Protein AF-0000000076550248 (afdb_homodimer)

Secondary structure (DSSP, 8-state):
-HHHHHHHHHHHHHHHHHHTTSS-HHHHHHHHHHHHHHS--SSHHHHHHHHHHHHHHHHHHHHTTS-HHHHHHHHHHHHHHHHHHHHHHHHHHHHHHHHTT--HHHHHHHHHHHHTTTHHHHHHHHHHTT--HHHHHHHHHHHHHHHHHHHHHHHHHHHHTT--HHHHHHHHHHH-S-HHHHHHHHHHH-HHHHHHHHHHHHHHHTTHHHHHHHHHHHHT--PPPPP-HHHHHHHHHHHHHHHHHHH-TTHHHHHHHHHHHHHHHHHHHHHHHHHT--HHHHHHS-HHHHHHHHHHHHHHHHHHHHHHHTTSS--/-HHHHHHHHHHHHHHHHHHTTSS-HHHHHHHHHHHHHHS--SSHHHHHHHHHHHHHHHHHHHHTTS-HHHHHHHHHHHHHHHHHHHHHHHHHHHHHHHHTT--HHHHHHHHHHHHTTTHHHHHHHHHHHT--HHHHHHHHHHHHHHHHHHHHHHHHHHHHTT--HHHHHHHHHHH-S-HHHHHHHHHHH-HHHHHHHHHHHHHHHTTHHHHHHHHHHHHT--PPPPP-HHHHHHHHHHHHHHHHHHH-TTHHHHHHHHHHHHHHHHHHHHHHHHHT--HHHHHHS-HHHHHHHHHHHHHHHHHHHHHHHTTSS--

Organism: NCBI:txid570835

Foldseek 3Di:
DVVLVVLVVVLVVLLVCLLVPPDALLVLLVLLQVSQAPDDHNCLPVLVVLLVVLLLQLLLLLLLVDALVLLVVLLVLLLVVLVVLLVVLQVLQQVLCVVLVHDNLLSNLLSQQQSAAHLVLSVQQCQLSVHDPLSSLQSNLLLLVVLSVCLVVLLVVCVVVVPDLLLSLSLLLRQHRHLLSSLRSSVVNDDSSNSSNNSSNLSRNQVSQVVSVVSSVVSVNPDDGDGSCSSVSSSVSNVCSNPVCVVVVVCVVVSVVSSSSSSSSSSSSSSSSSNNNYPVSVVSNDPSSNVSSVVSSCVRSVVSSVCSVVVVRDD/DVVLVVLVVVLVVLLVCLLVPPDALLVLLVLLQVSQAPDDDNCLPVLVVLLVVLLLQLLLLLLLVDALVLLVVLLVLLLVVLVVLLVVLQVLQQVLCVVLVHDNLLSNLLSQLQSAAHLVLSVQQCQLSVHDPLSSLQSNLLLLVVLSVCLVVLLVVCVVVVPDLLLSLSLLLRQHRHLLSSLRSSVVNDDSSNSSNNSSNLSRNQVSQVVSVVSSVVSVNPDDGDGSCSSVSSSVSNVCSNPVCVVVVVCVVVSVVSSSSSSSSSSSSSSSSSNNNYPVSVVSNDPSSNVSSVVSSCVRSVVSSVCSVVVVRDD

Nearest PDB structures (foldseek):
  4bwz-assembly1_A  TM=3.214E-01  e=1.706E-03  Thermus thermophilus
  8bxg-assembly1_A  TM=3.923E-01  e=5.275E-02  Escherichia coli
  4n7x-assembly1_A  TM=2.286E-01  e=8.883E-02  Yersinia frederiksenii
  8cua-assembly1_A  TM=2.474E-01  e=4.833E-01  Homo sapiens
  4bwz-assembly1_A  TM=3.218E-01  e=1.813E-03  Thermus thermophilus

Sequence (630 aa):
MLEDEMVRNLFFVGIIVSASGLIGPPFALALGLVFGLTLVHPLPAESRQLSKFLLQAAVVCLGFGMNLREVVHAGRSGFVYTAISIAFALTLGVLFGKLLQVGKTQSLLISVGTAICGGSAIAAMGPVLEANEEEMAVSLGTVFVLNSVALLLFPFIGLRLHLSQTQFGLWAALAIHDTSSVVGAGAKYGATALAVGTTVKLARALWIVPLTVATAMLRKSKAKVQWPWFILYFCVAAVLASYVPRFLPQTAGLFAGLSRLGRSGLTVVLFLIGTGISRSTLRQVGIRPLLQGVGLWIAVAGVSLWAIHAGWIALMLEDEMVRNLFFVGIIVSASGLIGPPFALALGLVFGLTLVHPLPAESRQLSKFLLQAAVVCLGFGMNLREVVHAGRSGFVYTAISIAFALTLGVLFGKLLQVGKTQSLLISVGTAICGGSAIAAMGPVLEANEEEMAVSLGTVFVLNSVALLLFPFIGLRLHLSQTQFGLWAALAIHDTSSVVGAGAKYGATALAVGTTVKLARALWIVPLTVATAMLRKSKAKVQWPWFILYFCVAAVLASYVPRFLPQTAGLFAGLSRLGRSGLTVVLFLIGTGISRSTLRQVGIRPLLQGVGLWIAVAGVSLWAIHAGWIAL

Structure (mmCIF, N/CA/C/O backbone):
data_AF-0000000076550248-model_v1
#
loop_
_entity.id
_entity.type
_entity.pdbx_description
1 polymer 'Putative integral membrane protein (TIGR00698 family)'
#
loop_
_atom_site.group_PDB
_atom_site.id
_atom_site.type_symbol
_atom_site.label_atom_id
_atom_site.label_alt_id
_atom_site.label_comp_id
_atom_site.label_asym_id
_atom_site.label_entity_id
_atom_site.label_seq_id
_atom_site.pdbx_PDB_ins_code
_atom_site.Cartn_x
_atom_site.Cartn_y
_atom_site.Cartn_z
_atom_site.occupancy
_atom_site.B_iso_or_equiv
_atom_site.auth_seq_id
_atom_site.auth_comp_id
_atom_site.auth_asym_id
_atom_site.auth_atom_id
_atom_site.pdbx_PDB_model_num
ATOM 1 N N . MET A 1 1 ? 17.469 11.578 -13.023 1 50.53 1 MET A N 1
ATOM 2 C CA . MET A 1 1 ? 17.172 11.75 -11.602 1 50.53 1 MET A CA 1
ATOM 3 C C . MET A 1 1 ? 15.672 11.867 -11.359 1 50.53 1 MET A C 1
ATOM 5 O O . MET A 1 1 ? 15.102 11.102 -10.586 1 50.53 1 MET A O 1
ATOM 9 N N . LEU A 1 2 ? 15.055 12.883 -12.164 1 53.78 2 LEU A N 1
ATOM 10 C CA . LEU A 1 2 ? 13.617 13.133 -12.07 1 53.78 2 LEU A CA 1
ATOM 11 C C . LEU A 1 2 ? 12.82 11.938 -12.578 1 53.78 2 LEU A C 1
ATOM 13 O O . LEU A 1 2 ? 11.805 11.57 -11.992 1 53.78 2 LEU A O 1
ATOM 17 N N . GLU A 1 3 ? 13.445 11.305 -13.57 1 66.31 3 GLU A N 1
ATOM 18 C CA . GLU A 1 3 ? 12.75 10.164 -14.156 1 66.31 3 GLU A CA 1
ATOM 19 C C . GLU A 1 3 ? 12.719 8.984 -13.188 1 66.31 3 GLU A C 1
ATOM 21 O O . GLU A 1 3 ? 11.695 8.305 -13.07 1 66.31 3 GLU A O 1
ATOM 26 N N . ASP A 1 4 ? 13.766 8.961 -12.398 1 79.06 4 ASP A N 1
ATOM 27 C CA . ASP A 1 4 ? 13.852 7.852 -11.453 1 79.06 4 ASP A CA 1
ATOM 28 C C . ASP A 1 4 ? 12.898 8.055 -10.281 1 79.06 4 ASP A C 1
ATOM 30 O O . ASP A 1 4 ? 12.281 7.102 -9.805 1 79.06 4 ASP A O 1
ATOM 34 N N . GLU A 1 5 ? 12.75 9.352 -10.023 1 84.94 5 GLU A N 1
ATOM 35 C CA . GLU A 1 5 ? 11.844 9.656 -8.914 1 84.94 5 GLU A CA 1
ATOM 36 C C . GLU A 1 5 ? 10.391 9.383 -9.297 1 84.94 5 GLU A C 1
ATOM 38 O O . GLU A 1 5 ? 9.617 8.875 -8.492 1 84.94 5 GLU A O 1
ATOM 43 N N . MET A 1 6 ? 10.164 9.695 -10.484 1 87.38 6 MET A N 1
ATOM 44 C CA . MET A 1 6 ? 8.797 9.492 -10.961 1 87.38 6 MET A CA 1
ATOM 45 C C . MET A 1 6 ? 8.477 8 -11.062 1 87.38 6 MET A C 1
ATOM 47 O O . MET A 1 6 ? 7.375 7.574 -10.703 1 87.38 6 MET A O 1
ATOM 51 N N . VAL A 1 7 ? 9.445 7.285 -11.531 1 91 7 VAL A N 1
ATOM 52 C CA . VAL A 1 7 ? 9.234 5.844 -11.672 1 91 7 VAL A CA 1
ATOM 53 C C . VAL A 1 7 ? 9.062 5.215 -10.289 1 91 7 VAL A C 1
ATOM 55 O O . VAL A 1 7 ? 8.219 4.336 -10.102 1 91 7 VAL A O 1
ATOM 58 N N . ARG A 1 8 ? 9.797 5.719 -9.352 1 91.06 8 ARG A N 1
ATOM 59 C CA . ARG A 1 8 ? 9.688 5.227 -7.984 1 91.06 8 ARG A CA 1
ATOM 60 C C . ARG A 1 8 ? 8.32 5.559 -7.395 1 91.06 8 ARG A C 1
ATOM 62 O O . ARG A 1 8 ? 7.707 4.727 -6.727 1 91.06 8 ARG A O 1
ATOM 69 N N . ASN A 1 9 ? 7.926 6.742 -7.711 1 91.44 9 ASN A N 1
ATOM 70 C CA . ASN A 1 9 ? 6.605 7.145 -7.246 1 91.44 9 ASN A CA 1
ATOM 71 C C . ASN A 1 9 ? 5.508 6.273 -7.852 1 91.44 9 ASN A C 1
ATOM 73 O O . ASN A 1 9 ? 4.574 5.875 -7.156 1 91.44 9 ASN A O 1
ATOM 77 N N . LEU A 1 10 ? 5.652 6.035 -9.07 1 92.25 10 LEU A N 1
ATOM 78 C CA . LEU A 1 10 ? 4.664 5.203 -9.75 1 92.25 10 LEU A CA 1
ATOM 79 C C . LEU A 1 10 ? 4.641 3.795 -9.164 1 92.25 10 LEU A C 1
ATOM 81 O O . LEU A 1 10 ? 3.578 3.184 -9.047 1 92.25 10 LEU A O 1
ATOM 85 N N . PHE A 1 11 ? 5.809 3.334 -8.82 1 94 11 PHE A N 1
ATOM 86 C CA . PHE A 1 11 ? 5.926 2.023 -8.188 1 94 11 PHE A CA 1
ATOM 87 C C . PHE A 1 11 ? 5.156 1.986 -6.871 1 94 11 PHE A C 1
ATOM 89 O O . PHE A 1 11 ? 4.371 1.067 -6.633 1 94 11 PHE A O 1
ATOM 96 N N . PHE A 1 12 ? 5.297 2.996 -6.062 1 92.75 12 PHE A N 1
ATOM 97 C CA . PHE A 1 12 ? 4.625 3.055 -4.77 1 92.75 12 PHE A CA 1
ATOM 98 C C . PHE A 1 12 ? 3.127 3.271 -4.949 1 92.75 12 PHE A C 1
ATOM 100 O O . PHE A 1 12 ? 2.32 2.727 -4.191 1 92.75 12 PHE A O 1
ATOM 107 N N . VAL A 1 13 ? 2.768 4.043 -5.93 1 93.25 13 VAL A N 1
ATOM 108 C CA . VAL A 1 13 ? 1.354 4.246 -6.223 1 93.25 13 VAL A CA 1
ATOM 109 C C . VAL A 1 13 ? 0.709 2.92 -6.617 1 93.25 13 VAL A C 1
ATOM 111 O O . VAL A 1 13 ? -0.424 2.633 -6.223 1 93.25 13 VAL A O 1
ATOM 114 N N . GLY A 1 14 ? 1.442 2.162 -7.398 1 94.75 14 GLY A N 1
ATOM 115 C CA . GLY A 1 14 ? 0.95 0.841 -7.754 1 94.75 14 GLY A CA 1
ATOM 116 C C . GLY A 1 14 ? 0.696 -0.045 -6.551 1 94.75 14 GLY A C 1
ATOM 117 O O . GLY A 1 14 ? -0.313 -0.75 -6.492 1 94.75 14 GLY A O 1
ATOM 118 N N . ILE A 1 15 ? 1.626 -0.029 -5.598 1 94.44 15 ILE A N 1
ATOM 119 C CA . ILE A 1 15 ? 1.476 -0.802 -4.371 1 94.44 15 ILE A CA 1
ATOM 120 C C . ILE A 1 15 ? 0.235 -0.333 -3.613 1 94.44 15 ILE A C 1
ATOM 122 O O . ILE A 1 15 ? -0.568 -1.15 -3.158 1 94.44 15 ILE A O 1
ATOM 126 N N . ILE A 1 16 ? 0.04 0.934 -3.557 1 93.94 16 ILE A N 1
ATOM 127 C CA . ILE A 1 16 ? -1.06 1.526 -2.803 1 93.94 16 ILE A CA 1
ATOM 128 C C . ILE A 1 16 ? -2.389 1.183 -3.473 1 93.94 16 ILE A C 1
ATOM 130 O O . ILE A 1 16 ? -3.338 0.766 -2.803 1 93.94 16 ILE A O 1
ATOM 134 N N . VAL A 1 17 ? -2.465 1.331 -4.773 1 94.44 17 VAL A N 1
ATOM 135 C CA . VAL A 1 17 ? -3.682 1.022 -5.516 1 94.44 17 VAL A CA 1
ATOM 136 C C . VAL A 1 17 ? -4.027 -0.455 -5.348 1 94.44 17 VAL A C 1
ATOM 138 O O . VAL A 1 17 ? -5.191 -0.806 -5.133 1 94.44 17 VAL A O 1
ATOM 141 N N . SER A 1 18 ? -3.035 -1.278 -5.41 1 93.62 18 SER A N 1
ATOM 142 C CA . SER A 1 18 ? -3.242 -2.717 -5.281 1 93.62 18 SER A CA 1
ATOM 143 C C . SER A 1 18 ? -3.67 -3.09 -3.867 1 93.62 18 SER A C 1
ATOM 145 O O . SER A 1 18 ? -4.438 -4.035 -3.672 1 93.62 18 SER A O 1
ATOM 147 N N . ALA A 1 19 ? -3.193 -2.383 -2.922 1 94.31 19 ALA A N 1
ATOM 148 C CA . ALA A 1 19 ? -3.494 -2.678 -1.523 1 94.31 19 ALA A CA 1
ATOM 149 C C . ALA A 1 19 ? -4.855 -2.117 -1.125 1 94.31 19 ALA A C 1
ATOM 151 O O . ALA A 1 19 ? -5.441 -2.541 -0.126 1 94.31 19 ALA A O 1
ATOM 152 N N . SER A 1 20 ? -5.418 -1.146 -1.829 1 91.56 20 SER A N 1
ATOM 153 C CA . SER A 1 20 ? -6.602 -0.38 -1.45 1 91.56 20 SER A CA 1
ATOM 154 C C . SER A 1 20 ? -7.871 -1.209 -1.613 1 91.56 20 SER A C 1
ATOM 156 O O . SER A 1 20 ? -8.914 -0.865 -1.06 1 91.56 20 SER A O 1
ATOM 158 N N . GLY A 1 21 ? -7.801 -2.281 -2.416 1 87 21 GLY A N 1
ATOM 159 C CA . GLY A 1 21 ? -8.984 -3.078 -2.684 1 87 21 GLY A CA 1
ATOM 160 C C . GLY A 1 21 ? -9.82 -2.543 -3.834 1 87 21 GLY A C 1
ATOM 161 O O . GLY A 1 21 ? -10.875 -3.092 -4.152 1 87 21 GLY A O 1
ATOM 162 N N . LEU A 1 22 ? -9.297 -1.521 -4.512 1 88 22 LEU A N 1
ATOM 163 C CA . LEU A 1 22 ? -10.039 -0.905 -5.605 1 88 22 LEU A CA 1
ATOM 164 C C . LEU A 1 22 ? -9.914 -1.733 -6.883 1 88 22 LEU A C 1
ATOM 166 O O . LEU A 1 22 ? -10.781 -1.668 -7.758 1 88 22 LEU A O 1
ATOM 170 N N . ILE A 1 23 ? -8.828 -2.49 -6.996 1 87.31 23 ILE A N 1
ATOM 171 C CA . ILE A 1 23 ? -8.633 -3.324 -8.18 1 87.31 23 ILE A CA 1
ATOM 172 C C . ILE A 1 23 ? -8.469 -4.785 -7.758 1 87.31 23 ILE A C 1
ATOM 174 O O . ILE A 1 23 ? -8 -5.07 -6.652 1 87.31 23 ILE A O 1
ATOM 178 N N . GLY A 1 24 ? -8.914 -5.656 -8.648 1 86.44 24 GLY A N 1
ATOM 179 C CA . GLY A 1 24 ? -8.758 -7.078 -8.391 1 86.44 24 GLY A CA 1
ATOM 180 C C . GLY A 1 24 ? -7.383 -7.605 -8.758 1 86.44 24 GLY A C 1
ATOM 181 O O . GLY A 1 24 ? -6.582 -6.887 -9.359 1 86.44 24 GLY A O 1
ATOM 182 N N . PRO A 1 25 ? -7.133 -8.836 -8.352 1 87.06 25 PRO A N 1
ATOM 183 C CA . PRO A 1 25 ? -5.82 -9.453 -8.57 1 87.06 25 PRO A CA 1
ATOM 184 C C . PRO A 1 25 ? -5.402 -9.461 -10.031 1 87.06 25 PRO A C 1
ATOM 186 O O . PRO A 1 25 ? -4.262 -9.109 -10.359 1 87.06 25 PRO A O 1
ATOM 189 N N . PRO A 1 26 ? -6.316 -9.758 -10.984 1 83 26 PRO A N 1
ATOM 190 C CA . PRO A 1 26 ? -5.891 -9.758 -12.391 1 83 26 PRO A CA 1
ATOM 191 C C . PRO A 1 26 ? -5.445 -8.375 -12.859 1 83 26 PRO A C 1
ATOM 193 O O . PRO A 1 26 ? -4.469 -8.258 -13.609 1 83 26 PRO A O 1
ATOM 196 N N . PHE A 1 27 ? -6.121 -7.418 -12.406 1 89 27 PHE A N 1
ATOM 197 C CA . PHE A 1 27 ? -5.781 -6.059 -12.812 1 89 27 PHE A CA 1
ATOM 198 C C . PHE A 1 27 ? -4.473 -5.613 -12.18 1 89 27 PHE A C 1
ATOM 200 O O . PHE A 1 27 ? -3.705 -4.863 -12.781 1 89 27 PHE A O 1
ATOM 207 N N . ALA A 1 28 ? -4.281 -6.031 -10.961 1 91.56 28 ALA A N 1
ATOM 208 C CA . ALA A 1 28 ? -3.018 -5.707 -10.297 1 91.56 28 ALA A CA 1
ATOM 209 C C . ALA A 1 28 ? -1.834 -6.301 -11.055 1 91.56 28 ALA A C 1
ATOM 211 O O . ALA A 1 28 ? -0.819 -5.633 -11.258 1 91.56 28 ALA A O 1
ATOM 212 N N . LEU A 1 29 ? -2.031 -7.5 -11.469 1 87.75 29 LEU A N 1
ATOM 213 C CA . LEU A 1 29 ? -0.982 -8.141 -12.25 1 87.75 29 LEU A CA 1
ATOM 214 C C . LEU A 1 29 ? -0.764 -7.414 -13.57 1 87.75 29 LEU A C 1
ATOM 216 O O . LEU A 1 29 ? 0.377 -7.188 -13.977 1 87.75 29 LEU A O 1
ATOM 220 N N . ALA A 1 30 ? -1.844 -7.109 -14.227 1 89.38 30 ALA A N 1
ATOM 221 C CA . ALA A 1 30 ? -1.753 -6.391 -15.5 1 89.38 30 ALA A CA 1
ATOM 222 C C . ALA A 1 30 ? -1.029 -5.059 -15.328 1 89.38 30 ALA A C 1
ATOM 224 O O . ALA A 1 30 ? -0.178 -4.695 -16.141 1 89.38 30 ALA A O 1
ATOM 225 N N . LEU A 1 31 ? -1.396 -4.406 -14.289 1 93.06 31 LEU A N 1
ATOM 226 C CA . LEU A 1 31 ? -0.738 -3.141 -13.984 1 93.06 31 LEU A CA 1
ATOM 227 C C . LEU A 1 31 ? 0.756 -3.342 -13.758 1 93.06 31 LEU A C 1
ATOM 229 O O . LEU A 1 31 ? 1.572 -2.543 -14.227 1 93.06 31 LEU A O 1
ATOM 233 N N . GLY A 1 32 ? 1.112 -4.336 -13.031 1 93.06 32 GLY A N 1
ATOM 234 C CA . GLY A 1 32 ? 2.514 -4.668 -12.828 1 93.06 32 GLY A CA 1
ATOM 235 C C . GLY A 1 32 ? 3.244 -4.992 -14.117 1 93.06 32 GLY A C 1
ATOM 236 O O . GLY A 1 32 ? 4.379 -4.559 -14.312 1 93.06 32 GLY A O 1
ATOM 237 N N . LEU A 1 33 ? 2.547 -5.684 -14.961 1 89 33 LEU A N 1
ATOM 238 C CA . LEU A 1 33 ? 3.139 -6.051 -16.234 1 89 33 LEU A CA 1
ATOM 239 C C . LEU A 1 33 ? 3.418 -4.809 -17.078 1 89 33 LEU A C 1
ATOM 241 O O . LEU A 1 33 ? 4.477 -4.703 -17.703 1 89 33 LEU A O 1
ATOM 245 N N . VAL A 1 34 ? 2.475 -3.951 -17.141 1 93.5 34 VAL A N 1
ATOM 246 C CA . VAL A 1 34 ? 2.666 -2.709 -17.875 1 93.5 34 VAL A CA 1
ATOM 247 C C . VAL A 1 34 ? 3.865 -1.949 -17.312 1 93.5 34 VAL A C 1
ATOM 249 O O . VAL A 1 34 ? 4.699 -1.445 -18.062 1 93.5 34 VAL A O 1
ATOM 252 N N . PHE A 1 35 ? 3.938 -1.902 -16.031 1 93.5 35 PHE A N 1
ATOM 253 C CA . PHE A 1 35 ? 5.059 -1.247 -15.367 1 93.5 35 PHE A CA 1
ATOM 254 C C . PHE A 1 35 ? 6.375 -1.911 -15.75 1 93.5 35 PHE A C 1
ATOM 256 O O . PHE A 1 35 ? 7.328 -1.232 -16.141 1 93.5 35 PHE A O 1
ATOM 263 N N . GLY A 1 36 ? 6.461 -3.189 -15.656 1 91.5 36 GLY A N 1
ATOM 264 C CA . GLY A 1 36 ? 7.684 -3.934 -15.906 1 91.5 36 GLY A CA 1
ATOM 265 C C . GLY A 1 36 ? 8.133 -3.871 -17.359 1 91.5 36 GLY A C 1
ATOM 266 O O . GLY A 1 36 ? 9.336 -3.869 -17.641 1 91.5 36 GLY A O 1
ATOM 267 N N . LEU A 1 37 ? 7.16 -3.76 -18.297 1 90.81 37 LEU A N 1
ATOM 268 C CA . LEU A 1 37 ? 7.473 -3.785 -19.719 1 90.81 37 LEU A CA 1
ATOM 269 C C . LEU A 1 37 ? 7.82 -2.389 -20.219 1 90.81 37 LEU A C 1
ATOM 271 O O . LEU A 1 37 ? 8.422 -2.242 -21.281 1 90.81 37 LEU A O 1
ATOM 275 N N . THR A 1 38 ? 7.469 -1.34 -19.516 1 92.88 38 THR A N 1
ATOM 276 C CA . THR A 1 38 ? 7.625 0.014 -20.031 1 92.88 38 THR A CA 1
ATOM 277 C C . THR A 1 38 ? 8.703 0.769 -19.25 1 92.88 38 THR A C 1
ATOM 279 O O . THR A 1 38 ? 9.312 1.703 -19.781 1 92.88 38 THR A O 1
ATOM 282 N N . LEU A 1 39 ? 8.938 0.397 -18.062 1 92.56 39 LEU A N 1
ATOM 283 C CA . LEU A 1 39 ? 9.844 1.168 -17.219 1 92.56 39 LEU A CA 1
ATOM 284 C C . LEU A 1 39 ? 10.961 0.284 -16.656 1 92.56 39 LEU A C 1
ATOM 286 O O . LEU A 1 39 ? 10.812 -0.939 -16.609 1 92.56 39 LEU A O 1
ATOM 290 N N . VAL A 1 40 ? 12.008 0.93 -16.297 1 89.81 40 VAL A N 1
ATOM 291 C CA . VAL A 1 40 ? 13.094 0.236 -15.602 1 89.81 40 VAL A CA 1
ATOM 292 C C . VAL A 1 40 ? 12.789 0.165 -14.109 1 89.81 40 VAL A C 1
ATOM 294 O O . VAL A 1 40 ? 12.547 1.191 -13.469 1 89.81 40 VAL A O 1
ATOM 297 N N . HIS A 1 41 ? 12.789 -0.939 -13.586 1 90.88 41 HIS A N 1
ATOM 298 C CA . HIS A 1 41 ? 12.391 -1.152 -12.195 1 90.88 41 HIS A CA 1
ATOM 299 C C . HIS A 1 41 ? 13.352 -0.445 -11.234 1 90.88 41 HIS A C 1
ATOM 301 O O . HIS A 1 41 ? 14.555 -0.712 -11.242 1 90.88 41 HIS A O 1
ATOM 307 N N . PRO A 1 42 ? 12.906 0.363 -10.352 1 88.75 42 PRO A N 1
ATOM 308 C CA . PRO A 1 42 ? 13.773 1.144 -9.469 1 88.75 42 PRO A CA 1
ATOM 309 C C . PRO A 1 42 ? 14.289 0.335 -8.281 1 88.75 42 PRO A C 1
ATOM 311 O O . PRO A 1 42 ? 15.359 0.628 -7.742 1 88.75 42 PRO A O 1
ATOM 314 N N . LEU A 1 43 ? 13.57 -0.632 -7.848 1 89.31 43 LEU A N 1
ATOM 315 C CA . LEU A 1 43 ? 13.914 -1.435 -6.676 1 89.31 43 LEU A CA 1
ATOM 316 C C . LEU A 1 43 ? 13.68 -2.916 -6.949 1 89.31 43 LEU A C 1
ATOM 318 O O . LEU A 1 43 ? 12.922 -3.572 -6.227 1 89.31 43 LEU A O 1
ATOM 322 N N . PRO A 1 44 ? 14.406 -3.477 -7.898 1 88.5 44 PRO A N 1
ATOM 323 C CA . PRO A 1 44 ? 14.109 -4.852 -8.32 1 88.5 44 PRO A CA 1
ATOM 324 C C . PRO A 1 44 ? 14.406 -5.875 -7.227 1 88.5 44 PRO A C 1
ATOM 326 O O . PRO A 1 44 ? 13.602 -6.785 -7 1 88.5 44 PRO A O 1
ATOM 329 N N . ALA A 1 45 ? 15.523 -5.801 -6.531 1 86.31 45 ALA A N 1
ATOM 330 C CA . ALA A 1 45 ? 15.891 -6.762 -5.496 1 86.31 45 ALA A CA 1
ATOM 331 C C . ALA A 1 45 ? 14.938 -6.68 -4.305 1 86.31 45 ALA A C 1
ATOM 333 O O . ALA A 1 45 ? 14.492 -7.703 -3.791 1 86.31 45 ALA A O 1
ATOM 334 N N . GLU A 1 46 ? 14.609 -5.43 -3.922 1 86.75 46 GLU A N 1
ATOM 335 C CA . GLU A 1 46 ? 13.695 -5.219 -2.803 1 86.75 46 GLU A CA 1
ATOM 336 C C . GLU A 1 46 ? 12.297 -5.727 -3.127 1 86.75 46 GLU A C 1
ATOM 338 O O . GLU A 1 46 ? 11.625 -6.301 -2.268 1 86.75 46 GLU A O 1
ATOM 343 N N . SER A 1 47 ? 11.922 -5.504 -4.355 1 90.69 47 SER A N 1
ATOM 344 C CA . SER A 1 47 ? 10.594 -5.938 -4.797 1 90.69 47 SER A CA 1
ATOM 345 C C . SER A 1 47 ? 10.477 -7.457 -4.773 1 90.69 47 SER A C 1
ATOM 347 O O . SER A 1 47 ? 9.453 -8 -4.367 1 90.69 47 SER A O 1
ATOM 349 N N . ARG A 1 48 ? 11.5 -8.117 -5.16 1 85.69 48 ARG A N 1
ATOM 350 C CA . ARG A 1 48 ? 11.5 -9.578 -5.184 1 85.69 48 ARG A CA 1
ATOM 351 C C . ARG A 1 48 ? 11.438 -10.148 -3.771 1 85.69 48 ARG A C 1
ATOM 353 O O . ARG A 1 48 ? 10.68 -11.086 -3.51 1 85.69 48 ARG A O 1
ATOM 360 N N . GLN A 1 49 ? 12.203 -9.609 -2.936 1 86.38 49 GLN A N 1
ATOM 361 C CA . GLN A 1 49 ? 12.219 -10.062 -1.549 1 86.38 49 GLN A CA 1
ATOM 362 C C . GLN A 1 49 ? 10.883 -9.781 -0.865 1 86.38 49 GLN A C 1
ATOM 364 O O . GLN A 1 49 ? 10.383 -10.609 -0.1 1 86.38 49 GLN A O 1
ATOM 369 N N . LEU A 1 50 ? 10.398 -8.641 -1.172 1 89.62 50 LEU A N 1
ATOM 370 C CA . LEU A 1 50 ? 9.117 -8.258 -0.6 1 89.62 50 LEU A CA 1
ATOM 371 C C . LEU A 1 50 ? 8.008 -9.188 -1.082 1 89.62 50 LEU A C 1
ATOM 373 O O . LEU A 1 50 ? 7.133 -9.57 -0.303 1 89.62 50 LEU A O 1
ATOM 377 N N . SER A 1 51 ? 8.055 -9.469 -2.346 1 89.94 51 SER A N 1
ATOM 378 C CA . SER A 1 51 ? 7.031 -10.336 -2.916 1 89.94 51 SER A CA 1
ATOM 379 C C . SER A 1 51 ? 7.023 -11.703 -2.238 1 89.94 51 SER A C 1
ATOM 381 O O . SER A 1 51 ? 5.957 -12.25 -1.946 1 89.94 51 SER A O 1
ATOM 383 N N . LYS A 1 52 ? 8.141 -12.211 -1.979 1 85.69 52 LYS A N 1
ATOM 384 C CA . LYS A 1 52 ? 8.258 -13.5 -1.31 1 85.69 52 LYS A CA 1
ATOM 385 C C . LYS A 1 52 ? 7.707 -13.438 0.113 1 85.69 52 LYS A C 1
ATOM 387 O O . LYS A 1 52 ? 6.906 -14.281 0.515 1 85.69 52 LYS A O 1
ATOM 392 N N . PHE A 1 53 ? 8.133 -12.484 0.8 1 89.69 53 PHE A N 1
ATOM 393 C CA . PHE A 1 53 ? 7.691 -12.297 2.176 1 89.69 53 PHE A CA 1
ATOM 394 C C . PHE A 1 53 ? 6.184 -12.07 2.232 1 89.69 53 PHE A C 1
ATOM 396 O O . PHE A 1 53 ? 5.488 -12.688 3.039 1 89.69 53 PHE A O 1
ATOM 403 N N . LEU A 1 54 ? 5.699 -11.203 1.389 1 92 54 LEU A N 1
ATOM 404 C CA . LEU A 1 54 ? 4.285 -10.844 1.394 1 92 54 LEU A CA 1
ATOM 405 C C . LEU A 1 54 ? 3.42 -12.047 1.014 1 92 54 LEU A C 1
ATOM 407 O O . LEU A 1 54 ? 2.314 -12.203 1.533 1 92 54 LEU A O 1
ATOM 411 N N . LEU A 1 55 ? 3.9 -12.789 0.111 1 88.38 55 LEU A N 1
ATOM 412 C CA . LEU A 1 55 ? 3.154 -13.977 -0.282 1 88.38 55 LEU A CA 1
ATOM 413 C C . LEU A 1 55 ? 2.926 -14.891 0.914 1 88.38 55 LEU A C 1
ATOM 415 O O . LEU A 1 55 ? 1.796 -15.312 1.174 1 88.38 55 LEU A O 1
ATOM 419 N N . GLN A 1 56 ? 3.971 -15.148 1.619 1 89.88 56 GLN A N 1
ATOM 420 C CA . GLN A 1 56 ? 3.889 -16.047 2.771 1 89.88 56 GLN A CA 1
ATOM 421 C C . GLN A 1 56 ? 2.992 -15.453 3.857 1 89.88 56 GLN A C 1
ATOM 423 O O . GLN A 1 56 ? 2.107 -16.141 4.379 1 89.88 56 GLN A O 1
ATOM 428 N N . ALA A 1 57 ? 3.197 -14.203 4.109 1 92.5 57 ALA A N 1
ATOM 429 C CA . ALA A 1 57 ? 2.41 -13.547 5.148 1 92.5 57 ALA A CA 1
ATOM 430 C C . ALA A 1 57 ? 0.938 -13.461 4.75 1 92.5 57 ALA A C 1
ATOM 432 O O . ALA A 1 57 ? 0.051 -13.664 5.582 1 92.5 57 ALA A O 1
ATOM 433 N N . ALA A 1 58 ? 0.691 -13.141 3.512 1 92.75 58 ALA A N 1
ATOM 434 C CA . ALA A 1 58 ? -0.676 -12.992 3.021 1 92.75 58 ALA A CA 1
ATOM 435 C C . ALA A 1 58 ? -1.427 -14.32 3.072 1 92.75 58 ALA A C 1
ATOM 437 O O . ALA A 1 58 ? -2.604 -14.359 3.438 1 92.75 58 ALA A O 1
ATOM 438 N N . VAL A 1 59 ? -0.788 -15.32 2.729 1 89.62 59 VAL A N 1
ATOM 439 C CA . VAL A 1 59 ? -1.4 -16.641 2.752 1 89.62 59 VAL A CA 1
ATOM 440 C C . VAL A 1 59 ? -1.784 -17.016 4.184 1 89.62 59 VAL A C 1
ATOM 442 O O . VAL A 1 59 ? -2.873 -17.531 4.426 1 89.62 59 VAL A O 1
ATOM 445 N N . VAL A 1 60 ? -0.884 -16.75 5.086 1 92.69 60 VAL A N 1
ATOM 446 C CA . VAL A 1 60 ? -1.163 -17.031 6.492 1 92.69 60 VAL A CA 1
ATOM 447 C C . VAL A 1 60 ? -2.381 -16.234 6.949 1 92.69 60 VAL A C 1
ATOM 449 O O . VAL A 1 60 ? -3.285 -16.766 7.586 1 92.69 60 VAL A O 1
ATOM 452 N N . CYS A 1 61 ? -2.422 -14.984 6.578 1 93.81 61 CYS A N 1
ATOM 453 C CA . CYS A 1 61 ? -3.541 -14.133 6.961 1 93.81 61 CYS A CA 1
ATOM 454 C C . CYS A 1 61 ? -4.844 -14.625 6.34 1 93.81 61 CYS A C 1
ATOM 456 O O . CYS A 1 61 ? -5.902 -14.539 6.961 1 93.81 61 CYS A O 1
ATOM 458 N N . LEU A 1 62 ? -4.832 -15.125 5.191 1 89.69 62 LEU A N 1
ATOM 459 C CA . LEU A 1 62 ? -6.012 -15.664 4.52 1 89.69 62 LEU A CA 1
ATOM 460 C C . LEU A 1 62 ? -6.605 -16.828 5.309 1 89.69 62 LEU A C 1
ATOM 462 O O . LEU A 1 62 ? -7.82 -17.031 5.293 1 89.69 62 LEU A O 1
ATOM 466 N N . GLY A 1 63 ? -5.758 -17.531 5.938 1 90.56 63 GLY A N 1
ATOM 467 C CA . GLY A 1 63 ? -6.191 -18.672 6.734 1 90.56 63 GLY A CA 1
ATOM 468 C C . GLY A 1 63 ? -7.184 -18.297 7.816 1 90.56 63 GLY A C 1
ATOM 469 O O . GLY A 1 63 ? -8.031 -19.094 8.195 1 90.56 63 GLY A O 1
ATOM 470 N N . PHE A 1 64 ? -7.129 -17.062 8.266 1 92.69 64 PHE A N 1
ATOM 471 C CA . PHE A 1 64 ? -8.023 -16.594 9.328 1 92.69 64 PHE A CA 1
ATOM 472 C C . PHE A 1 64 ? -9.453 -16.484 8.82 1 92.69 64 PHE A C 1
ATOM 474 O O . PHE A 1 64 ? -10.391 -16.359 9.609 1 92.69 64 PHE A O 1
ATOM 481 N N . GLY A 1 65 ? -9.633 -16.578 7.574 1 88 65 GLY A N 1
ATOM 482 C CA . GLY A 1 65 ? -10.969 -16.469 7.008 1 88 65 GLY A CA 1
ATOM 483 C C . GLY A 1 65 ? -11.492 -17.781 6.453 1 88 65 GLY A C 1
ATOM 484 O O . GLY A 1 65 ? -12.539 -17.797 5.809 1 88 65 GLY A O 1
ATOM 485 N N . MET A 1 66 ? -10.805 -18.828 6.68 1 85.5 66 MET A N 1
ATOM 486 C CA . MET A 1 66 ? -11.188 -20.094 6.062 1 85.5 66 MET A CA 1
ATOM 487 C C . MET A 1 66 ? -11.711 -21.078 7.109 1 85.5 66 MET A C 1
ATOM 489 O O . MET A 1 66 ? -11.305 -21.016 8.273 1 85.5 66 MET A O 1
ATOM 493 N N . ASN A 1 67 ? -12.57 -21.906 6.633 1 83 67 ASN A N 1
ATOM 494 C CA . ASN A 1 67 ? -13.141 -22.938 7.484 1 83 67 ASN A CA 1
ATOM 495 C C . ASN A 1 67 ? -12.211 -24.141 7.586 1 83 67 ASN A C 1
ATOM 497 O O . ASN A 1 67 ? -11.82 -24.719 6.57 1 83 67 ASN A O 1
ATOM 501 N N . LEU A 1 68 ? -11.953 -24.516 8.836 1 82.31 68 LEU A N 1
ATOM 502 C CA . LEU A 1 68 ? -11.016 -25.594 9.078 1 82.31 68 LEU A CA 1
ATOM 503 C C . LEU A 1 68 ? -11.492 -26.891 8.414 1 82.31 68 LEU A C 1
ATOM 505 O O . LEU A 1 68 ? -10.68 -27.641 7.863 1 82.31 68 LEU A O 1
ATOM 509 N N . ARG A 1 69 ? -12.742 -27.109 8.523 1 79.56 69 ARG A N 1
ATOM 510 C CA . ARG A 1 69 ? -13.273 -28.344 7.945 1 79.56 69 ARG A CA 1
ATOM 511 C C . ARG A 1 69 ? -13.023 -28.391 6.441 1 79.56 69 ARG A C 1
ATOM 513 O O . ARG A 1 69 ? -12.656 -29.438 5.898 1 79.56 69 ARG A O 1
ATOM 520 N N . GLU A 1 70 ? -13.125 -27.375 5.82 1 77.62 70 GLU A N 1
ATOM 521 C CA . GLU A 1 70 ? -12.875 -27.281 4.383 1 77.62 70 GLU A CA 1
ATOM 522 C C . GLU A 1 70 ? -11.383 -27.438 4.074 1 77.62 70 GLU A C 1
ATOM 524 O O . GLU A 1 70 ? -11.016 -28.109 3.105 1 77.62 70 GLU A O 1
ATOM 529 N N . VAL A 1 71 ? -10.602 -26.891 4.902 1 80.5 71 VAL A N 1
ATOM 530 C CA . VAL A 1 71 ? -9.156 -26.922 4.719 1 80.5 71 VAL A CA 1
ATOM 531 C C . VAL A 1 71 ? -8.648 -28.344 4.863 1 80.5 71 VAL A C 1
ATOM 533 O O . VAL A 1 71 ? -7.871 -28.828 4.035 1 80.5 71 VAL A O 1
ATOM 536 N N . VAL A 1 72 ? -9.117 -28.953 5.859 1 82.12 72 VAL A N 1
ATOM 537 C CA . VAL A 1 72 ? -8.664 -30.297 6.133 1 82.12 72 VAL A CA 1
ATOM 538 C C . VAL A 1 72 ? -9.156 -31.25 5.039 1 82.12 72 VAL A C 1
ATOM 540 O O . VAL A 1 72 ? -8.406 -32.094 4.543 1 82.12 72 VAL A O 1
ATOM 543 N N . HIS A 1 73 ? -10.367 -31.109 4.738 1 82.44 73 HIS A N 1
ATOM 544 C CA . HIS A 1 73 ? -10.953 -31.969 3.717 1 82.44 73 HIS A CA 1
ATOM 545 C C . HIS A 1 73 ? -10.258 -31.781 2.371 1 82.44 73 HIS A C 1
ATOM 547 O O . HIS A 1 73 ? -9.898 -32.75 1.711 1 82.44 73 HIS A O 1
ATOM 553 N N . ALA A 1 74 ? -10.07 -30.609 2.021 1 78.44 74 ALA A N 1
ATOM 554 C CA . ALA A 1 74 ? -9.414 -30.297 0.758 1 78.44 74 ALA A CA 1
ATOM 555 C C . ALA A 1 74 ? -7.949 -30.719 0.78 1 78.44 74 ALA A C 1
ATOM 557 O O . ALA A 1 74 ? -7.43 -31.219 -0.219 1 78.44 74 ALA A O 1
ATOM 558 N N . GLY A 1 75 ? -7.348 -30.516 1.872 1 80.5 75 GLY A N 1
ATOM 559 C CA . GLY A 1 75 ? -5.949 -30.891 2.012 1 80.5 75 GLY A CA 1
ATOM 560 C C . GLY A 1 75 ? -5.711 -32.375 1.915 1 80.5 75 GLY A C 1
ATOM 561 O O . GLY A 1 75 ? -4.777 -32.812 1.242 1 80.5 75 GLY A O 1
ATOM 562 N N . ARG A 1 76 ? -6.516 -33.062 2.521 1 81.5 76 ARG A N 1
ATOM 563 C CA . ARG A 1 76 ? -6.359 -34.531 2.531 1 81.5 76 ARG A CA 1
ATOM 564 C C . ARG A 1 76 ? -6.617 -35.125 1.146 1 81.5 76 ARG A C 1
ATOM 566 O O . ARG A 1 76 ? -5.832 -35.938 0.656 1 81.5 76 ARG A O 1
ATOM 573 N N . SER A 1 77 ? -7.715 -34.688 0.557 1 78.44 77 SER A N 1
ATOM 574 C CA . SER A 1 77 ? -8.047 -35.188 -0.776 1 78.44 77 SER A CA 1
ATOM 575 C C . SER A 1 77 ? -7.062 -34.656 -1.819 1 78.44 77 SER A C 1
ATOM 577 O O . SER A 1 77 ? -6.699 -35.406 -2.748 1 78.44 77 SER A O 1
ATOM 579 N N . GLY A 1 78 ? -6.613 -33.594 -1.569 1 77.38 78 GLY A N 1
ATOM 580 C CA . GLY A 1 78 ? -5.711 -32.938 -2.506 1 77.38 78 GLY A CA 1
ATOM 581 C C . GLY A 1 78 ? -4.324 -33.531 -2.518 1 77.38 78 GLY A C 1
ATOM 582 O O . GLY A 1 78 ? -3.639 -33.5 -3.543 1 77.38 78 GLY A O 1
ATOM 583 N N . PHE A 1 79 ? -4.023 -34.188 -1.428 1 82.5 79 PHE A N 1
ATOM 584 C CA . PHE A 1 79 ? -2.656 -34.688 -1.282 1 82.5 79 PHE A CA 1
ATOM 585 C C . PHE A 1 79 ? -2.371 -35.812 -2.279 1 82.5 79 PHE A C 1
ATOM 587 O O . PHE A 1 79 ? -1.328 -35.812 -2.936 1 82.5 79 PHE A O 1
ATOM 594 N N . VAL A 1 80 ? -3.311 -36.688 -2.436 1 82.56 80 VAL A N 1
ATOM 595 C CA . VAL A 1 80 ? -3.117 -37.812 -3.352 1 82.56 80 VAL A CA 1
ATOM 596 C C . VAL A 1 80 ? -3.201 -37.312 -4.797 1 82.56 80 VAL A C 1
ATOM 598 O O . VAL A 1 80 ? -2.371 -37.688 -5.633 1 82.56 80 VAL A O 1
ATOM 601 N N . TYR A 1 81 ? -4.164 -36.5 -5.059 1 84.75 81 TYR A N 1
ATOM 602 C CA . TYR A 1 81 ? -4.332 -35.938 -6.402 1 84.75 81 TYR A CA 1
ATOM 603 C C . TYR A 1 81 ? -3.113 -35.125 -6.82 1 84.75 81 TYR A C 1
ATOM 605 O O . TYR A 1 81 ? -2.695 -35.188 -7.98 1 84.75 81 TYR A O 1
ATOM 613 N N . THR A 1 82 ? -2.561 -34.531 -5.832 1 88.69 82 THR A N 1
ATOM 614 C CA . THR A 1 82 ? -1.409 -33.688 -6.156 1 88.69 82 THR A CA 1
ATOM 615 C C . THR A 1 82 ? -0.179 -34.531 -6.434 1 88.69 82 THR A C 1
ATOM 617 O O . THR A 1 82 ? 0.627 -34.219 -7.305 1 88.69 82 THR A O 1
ATOM 620 N N . ALA A 1 83 ? -0.077 -35.625 -5.719 1 89.38 83 ALA A N 1
ATOM 621 C CA . ALA A 1 83 ? 1.046 -36.531 -5.953 1 89.38 83 ALA A CA 1
ATOM 622 C C . ALA A 1 83 ? 1.005 -37.094 -7.371 1 89.38 83 ALA A C 1
ATOM 624 O O . ALA A 1 83 ? 2.029 -37.156 -8.055 1 89.38 83 ALA A O 1
ATOM 625 N N . ILE A 1 84 ? -0.134 -37.531 -7.77 1 90.12 84 ILE A N 1
ATOM 626 C CA . ILE A 1 84 ? -0.323 -38.094 -9.102 1 90.12 84 ILE A CA 1
ATOM 627 C C . ILE A 1 84 ? -0.089 -37.031 -10.164 1 90.12 84 ILE A C 1
ATOM 629 O O . ILE A 1 84 ? 0.602 -37.25 -11.156 1 90.12 84 ILE A O 1
ATOM 633 N N . SER A 1 85 ? -0.63 -35.906 -9.922 1 91.5 85 SER A N 1
ATOM 634 C CA . SER A 1 85 ? -0.494 -34.812 -10.867 1 91.5 85 SER A CA 1
ATOM 635 C C . SER A 1 85 ? 0.963 -34.375 -11.008 1 91.5 85 SER A C 1
ATOM 637 O O . SER A 1 85 ? 1.424 -34.094 -12.109 1 91.5 85 SER A O 1
ATOM 639 N N . ILE A 1 86 ? 1.684 -34.344 -9.898 1 93.5 86 ILE A N 1
ATOM 640 C CA . ILE A 1 86 ? 3.088 -33.938 -9.914 1 93.5 86 ILE A CA 1
ATOM 641 C C . ILE A 1 86 ? 3.906 -34.969 -10.688 1 93.5 86 ILE A C 1
ATOM 643 O O . ILE A 1 86 ? 4.73 -34.594 -11.531 1 93.5 86 ILE A O 1
ATOM 647 N N . ALA A 1 87 ? 3.648 -36.219 -10.375 1 93.75 87 ALA A N 1
ATOM 648 C CA . ALA A 1 87 ? 4.355 -37.281 -11.094 1 93.75 87 ALA A CA 1
ATOM 649 C C . ALA A 1 87 ? 4.098 -37.219 -12.594 1 93.75 87 ALA A C 1
ATOM 651 O O . ALA A 1 87 ? 5.023 -37.344 -13.398 1 93.75 87 ALA A O 1
ATOM 652 N N . PHE A 1 88 ? 2.9 -37 -12.906 1 94.38 88 PHE A N 1
ATOM 653 C CA . PHE A 1 88 ? 2.508 -36.875 -14.305 1 94.38 88 PHE A CA 1
ATOM 654 C C . PHE A 1 88 ? 3.193 -35.656 -14.945 1 94.38 88 PHE A C 1
ATOM 656 O O . PHE A 1 88 ? 3.773 -35.781 -16.031 1 94.38 88 PHE A O 1
ATOM 663 N N . ALA A 1 89 ? 3.182 -34.531 -14.344 1 94.88 89 ALA A N 1
ATOM 664 C CA . ALA A 1 89 ? 3.744 -33.312 -14.875 1 94.88 89 ALA A CA 1
ATOM 665 C C . ALA A 1 89 ? 5.258 -33.406 -15.031 1 94.88 89 ALA A C 1
ATOM 667 O O . ALA A 1 89 ? 5.82 -32.938 -16.016 1 94.88 89 ALA A O 1
ATOM 668 N N . LEU A 1 90 ? 5.895 -34.031 -14.023 1 95 90 LEU A N 1
ATOM 669 C CA . LEU A 1 90 ? 7.348 -34.156 -14.086 1 95 90 LEU A CA 1
ATOM 670 C C . LEU A 1 90 ? 7.758 -35.062 -15.234 1 95 90 LEU A C 1
ATOM 672 O O . LEU A 1 90 ? 8.695 -34.75 -15.969 1 95 90 LEU A O 1
ATOM 676 N N . THR A 1 91 ? 7.07 -36.156 -15.359 1 95.62 91 THR A N 1
ATOM 677 C CA . THR A 1 91 ? 7.387 -37.125 -16.422 1 95.62 91 THR A CA 1
ATOM 678 C C . THR A 1 91 ? 7.176 -36.5 -17.797 1 95.62 91 THR A C 1
ATOM 680 O O . THR A 1 91 ? 8.055 -36.562 -18.656 1 95.62 91 THR A O 1
ATOM 683 N N . LEU A 1 92 ? 6.082 -35.844 -17.953 1 95.81 92 LEU A N 1
ATOM 684 C CA . LEU A 1 92 ? 5.777 -35.219 -19.234 1 95.81 92 LEU A CA 1
ATOM 685 C C . LEU A 1 92 ? 6.73 -34.062 -19.5 1 95.81 92 LEU A C 1
ATOM 687 O O . LEU A 1 92 ? 7.105 -33.812 -20.641 1 95.81 92 LEU A O 1
ATOM 691 N N . GLY A 1 93 ? 6.992 -33.312 -18.484 1 95.5 93 GLY A N 1
ATOM 692 C CA . GLY A 1 93 ? 7.898 -32.188 -18.625 1 95.5 93 GLY A CA 1
ATOM 693 C C . GLY A 1 93 ? 9.281 -32.594 -19.125 1 95.5 93 GLY A C 1
ATOM 694 O O . GLY A 1 93 ? 9.836 -31.969 -20.016 1 95.5 93 GLY A O 1
ATOM 695 N N . VAL A 1 94 ? 9.805 -33.625 -18.531 1 93.44 94 VAL A N 1
ATOM 696 C CA . VAL A 1 94 ? 11.117 -34.125 -18.922 1 93.44 94 VAL A CA 1
ATOM 697 C C . VAL A 1 94 ? 11.055 -34.656 -20.359 1 93.44 94 VAL A C 1
ATOM 699 O O . VAL A 1 94 ? 11.977 -34.438 -21.141 1 93.44 94 VAL A O 1
ATOM 702 N N . LEU A 1 95 ? 10 -35.312 -20.672 1 95.62 95 LEU A N 1
ATOM 703 C CA . LEU A 1 95 ? 9.828 -35.844 -22.016 1 95.62 95 LEU A CA 1
ATOM 704 C C . LEU A 1 95 ? 9.75 -34.719 -23.047 1 95.62 95 LEU A C 1
ATOM 706 O O . LEU A 1 95 ? 10.398 -34.781 -24.094 1 95.62 95 LEU A O 1
ATOM 710 N N . PHE A 1 96 ? 8.953 -33.688 -22.766 1 95.81 96 PHE A N 1
ATOM 711 C CA . PHE A 1 96 ? 8.852 -32.531 -23.641 1 95.81 96 PHE A CA 1
ATOM 712 C C . PHE A 1 96 ? 10.195 -31.812 -23.781 1 95.81 96 PHE A C 1
ATOM 714 O O . PHE A 1 96 ? 10.547 -31.344 -24.859 1 95.81 96 PHE A O 1
ATOM 721 N N . GLY A 1 97 ? 10.844 -31.719 -22.641 1 94.5 97 GLY A N 1
ATOM 722 C CA . GLY A 1 97 ? 12.164 -31.094 -22.672 1 94.5 97 GLY A CA 1
ATOM 723 C C . GLY A 1 97 ? 13.133 -31.828 -23.594 1 94.5 97 GLY A C 1
ATOM 724 O O . GLY A 1 97 ? 13.883 -31.188 -24.344 1 94.5 97 GLY A O 1
ATOM 725 N N . LYS A 1 98 ? 13.109 -33.094 -23.562 1 94.31 98 LYS A N 1
ATOM 726 C CA . LYS A 1 98 ? 13.961 -33.906 -24.438 1 94.31 98 LYS A CA 1
ATOM 727 C C . LYS A 1 98 ? 13.57 -33.75 -25.891 1 94.31 98 LYS A C 1
ATOM 729 O O . LYS A 1 98 ? 14.43 -33.625 -26.766 1 94.31 98 LYS A O 1
ATOM 734 N N . LEU A 1 99 ? 12.328 -33.719 -26.141 1 95.19 99 LEU A N 1
ATOM 735 C CA . LEU A 1 99 ? 11.82 -33.594 -27.5 1 95.19 99 LEU A CA 1
ATOM 736 C C . LEU A 1 99 ? 12.18 -32.25 -28.094 1 95.19 99 LEU A C 1
ATOM 738 O O . LEU A 1 99 ? 12.461 -32.125 -29.281 1 95.19 99 LEU A O 1
ATOM 742 N N . LEU A 1 100 ? 12.211 -31.25 -27.297 1 95.38 100 LEU A N 1
ATOM 743 C CA . LEU A 1 100 ? 12.438 -29.875 -27.766 1 95.38 100 LEU A CA 1
ATOM 744 C C . LEU A 1 100 ? 13.906 -29.5 -27.609 1 95.38 100 LEU A C 1
ATOM 746 O O . LEU A 1 100 ? 14.289 -28.359 -27.906 1 95.38 100 LEU A O 1
ATOM 750 N N . GLN A 1 101 ? 14.688 -30.359 -27.062 1 94 101 GLN A N 1
ATOM 751 C CA . GLN A 1 101 ? 16.125 -30.188 -26.906 1 94 101 GLN A CA 1
ATOM 752 C C . GLN A 1 101 ? 16.453 -29.031 -25.984 1 94 101 GLN A C 1
ATOM 754 O O . GLN A 1 101 ? 17.281 -28.172 -26.297 1 94 101 GLN A O 1
ATOM 759 N N . VAL A 1 102 ? 15.688 -29.016 -24.969 1 93.19 102 VAL A N 1
ATOM 760 C CA . VAL A 1 102 ? 15.984 -28.078 -23.891 1 93.19 102 VAL A CA 1
ATOM 761 C C . VAL A 1 102 ? 17.016 -28.703 -22.953 1 93.19 102 VAL A C 1
ATOM 763 O O . VAL A 1 102 ? 17.047 -29.922 -22.75 1 93.19 102 VAL A O 1
ATOM 766 N N . GLY A 1 103 ? 17.953 -27.859 -22.469 1 92.31 103 GLY A N 1
ATOM 767 C CA . GLY A 1 103 ? 18.938 -28.359 -21.531 1 92.31 103 GLY A CA 1
ATOM 768 C C . GLY A 1 103 ? 18.328 -29.125 -20.375 1 92.31 103 GLY A C 1
ATOM 769 O O . GLY A 1 103 ? 17.25 -28.766 -19.891 1 92.31 103 GLY A O 1
ATOM 770 N N . LYS A 1 104 ? 18.969 -30.094 -19.875 1 92.44 104 LYS A N 1
ATOM 771 C CA . LYS A 1 104 ? 18.453 -31 -18.859 1 92.44 104 LYS A CA 1
ATOM 772 C C . LYS A 1 104 ? 18.078 -30.234 -17.578 1 92.44 104 LYS A C 1
ATOM 774 O O . LYS A 1 104 ? 16.984 -30.438 -17.031 1 92.44 104 LYS A O 1
ATOM 779 N N . THR A 1 105 ? 18.969 -29.422 -17.141 1 93.25 105 THR A N 1
ATOM 780 C CA . THR A 1 105 ? 18.734 -28.672 -15.906 1 93.25 105 THR A CA 1
ATOM 781 C C . THR A 1 105 ? 17.562 -27.703 -16.094 1 93.25 105 THR A C 1
ATOM 783 O O . THR A 1 105 ? 16.688 -27.609 -15.227 1 93.25 105 THR A O 1
ATOM 786 N N . GLN A 1 106 ? 17.578 -27.047 -17.156 1 92.75 106 GLN A N 1
ATOM 787 C CA . GLN A 1 106 ? 16.531 -26.094 -17.469 1 92.75 106 GLN A CA 1
ATOM 788 C C . GLN A 1 106 ? 15.18 -26.797 -17.594 1 92.75 106 GLN A C 1
ATOM 790 O O . GLN A 1 106 ? 14.164 -26.297 -17.094 1 92.75 106 GLN A O 1
ATOM 795 N N . SER A 1 107 ? 15.219 -27.875 -18.266 1 94.44 107 SER A N 1
ATOM 796 C CA . SER A 1 107 ? 14.008 -28.656 -18.469 1 94.44 107 SER A CA 1
ATOM 797 C C . SER A 1 107 ? 13.43 -29.141 -17.141 1 94.44 107 SER A C 1
ATOM 799 O O . SER A 1 107 ? 12.219 -29.078 -16.922 1 94.44 107 SER A O 1
ATOM 801 N N . LEU A 1 108 ? 14.273 -29.578 -16.344 1 94.31 108 LEU A N 1
ATOM 802 C CA . LEU A 1 108 ? 13.836 -30.062 -15.031 1 94.31 108 LEU A CA 1
ATOM 803 C C . LEU A 1 108 ? 13.289 -28.922 -14.18 1 94.31 108 LEU A C 1
ATOM 805 O O . LEU A 1 108 ? 12.305 -29.094 -13.469 1 94.31 108 LEU A O 1
ATOM 809 N N . LEU A 1 109 ? 13.93 -27.812 -14.258 1 93.44 109 LEU A N 1
ATOM 810 C CA . LEU A 1 109 ? 13.469 -26.641 -13.5 1 93.44 109 LEU A CA 1
ATOM 811 C C . LEU A 1 109 ? 12.086 -26.219 -13.961 1 93.44 109 LEU A C 1
ATOM 813 O O . LEU A 1 109 ? 11.195 -25.969 -13.133 1 93.44 109 LEU A O 1
ATOM 817 N N . ILE A 1 110 ? 11.898 -26.156 -15.227 1 93.75 110 ILE A N 1
ATOM 818 C CA . ILE A 1 110 ? 10.602 -25.766 -15.781 1 93.75 110 ILE A CA 1
ATOM 819 C C . ILE A 1 110 ? 9.547 -26.797 -15.391 1 93.75 110 ILE A C 1
ATOM 821 O O . ILE A 1 110 ? 8.422 -26.438 -15.031 1 93.75 110 ILE A O 1
ATOM 825 N N . SER A 1 111 ? 9.938 -28.047 -15.422 1 95.06 111 SER A N 1
ATOM 826 C CA . SER A 1 111 ? 9.023 -29.125 -15.078 1 95.06 111 SER A CA 1
ATOM 827 C C . SER A 1 111 ? 8.625 -29.062 -13.609 1 95.06 111 SER A C 1
ATOM 829 O O . SER A 1 111 ? 7.441 -29.188 -13.273 1 95.06 111 SER A O 1
ATOM 831 N N . VAL A 1 112 ? 9.562 -28.859 -12.773 1 93.19 112 VAL A N 1
ATOM 832 C CA . VAL A 1 112 ? 9.297 -28.781 -11.336 1 93.19 112 VAL A CA 1
ATOM 833 C C . VAL A 1 112 ? 8.477 -27.531 -11.031 1 93.19 112 VAL A C 1
ATOM 835 O O . VAL A 1 112 ? 7.543 -27.578 -10.219 1 93.19 112 VAL A O 1
ATOM 838 N N . GLY A 1 113 ? 8.805 -26.469 -11.656 1 91.38 113 GLY A N 1
ATOM 839 C CA . GLY A 1 113 ? 8.039 -25.234 -11.492 1 91.38 113 GLY A CA 1
ATOM 840 C C . GLY A 1 113 ? 6.582 -25.391 -11.883 1 91.38 113 GLY A C 1
ATOM 841 O O . GLY A 1 113 ? 5.688 -24.938 -11.164 1 91.38 113 GLY A O 1
ATOM 842 N N . THR A 1 114 ? 6.371 -26.047 -12.945 1 91.06 114 THR A N 1
ATOM 843 C CA . THR A 1 114 ? 5.012 -26.25 -13.438 1 91.06 114 THR A CA 1
ATOM 844 C C . THR A 1 114 ? 4.277 -27.281 -12.586 1 91.06 114 THR A C 1
ATOM 846 O O . THR A 1 114 ? 3.072 -27.156 -12.352 1 91.06 114 THR A O 1
ATOM 849 N N . ALA A 1 115 ? 4.934 -28.203 -12.094 1 92.06 115 ALA A N 1
ATOM 850 C CA . ALA A 1 115 ? 4.34 -29.344 -11.383 1 92.06 115 ALA A CA 1
ATOM 851 C C . ALA A 1 115 ? 3.963 -28.953 -9.961 1 92.06 115 ALA A C 1
ATOM 853 O O . ALA A 1 115 ? 3.039 -29.531 -9.375 1 92.06 115 ALA A O 1
ATOM 854 N N . ILE A 1 116 ? 4.629 -28 -9.391 1 91.44 116 ILE A N 1
ATOM 855 C CA . ILE A 1 116 ? 4.441 -27.781 -7.965 1 91.44 116 ILE A CA 1
ATOM 856 C C . ILE A 1 116 ? 3.91 -26.375 -7.727 1 91.44 116 ILE A C 1
ATOM 858 O O . ILE A 1 116 ? 2.697 -26.141 -7.738 1 91.44 116 ILE A O 1
ATOM 862 N N . CYS A 1 117 ? 4.828 -25.359 -7.516 1 86.06 117 CYS A N 1
ATOM 863 C CA . CYS A 1 117 ? 4.32 -24.047 -7.133 1 86.06 117 CYS A CA 1
ATOM 864 C C . CYS A 1 117 ? 5.043 -22.938 -7.891 1 86.06 117 CYS A C 1
ATOM 866 O O . CYS A 1 117 ? 5.23 -21.828 -7.367 1 86.06 117 CYS A O 1
ATOM 868 N N . GLY A 1 118 ? 5.613 -23.25 -9.008 1 89.12 118 GLY A N 1
ATOM 869 C CA . GLY A 1 118 ? 6.18 -22.234 -9.883 1 89.12 118 GLY A CA 1
ATOM 870 C C . GLY A 1 118 ? 7.543 -21.75 -9.422 1 89.12 118 GLY A C 1
ATOM 871 O O . GLY A 1 118 ? 8.477 -22.547 -9.297 1 89.12 118 GLY A O 1
ATOM 872 N N . GLY A 1 119 ? 7.648 -20.438 -9.094 1 83.31 119 GLY A N 1
ATOM 873 C CA . GLY A 1 119 ? 8.93 -19.812 -8.773 1 83.31 119 GLY A CA 1
ATOM 874 C C . GLY A 1 119 ? 9.57 -20.391 -7.523 1 83.31 119 GLY A C 1
ATOM 875 O O . GLY A 1 119 ? 10.789 -20.594 -7.484 1 83.31 119 GLY A O 1
ATOM 876 N N . SER A 1 120 ? 8.836 -20.656 -6.535 1 84.62 120 SER A N 1
ATOM 877 C CA . SER A 1 120 ? 9.406 -21.156 -5.285 1 84.62 120 SER A CA 1
ATOM 878 C C . SER A 1 120 ? 10.008 -22.547 -5.469 1 84.62 120 SER A C 1
ATOM 880 O O . SER A 1 120 ? 11.023 -22.875 -4.855 1 84.62 120 SER A O 1
ATOM 882 N N . ALA A 1 121 ? 9.344 -23.328 -6.242 1 88.19 121 ALA A N 1
ATOM 883 C CA . ALA A 1 121 ? 9.883 -24.656 -6.531 1 88.19 121 ALA A CA 1
ATOM 884 C C . ALA A 1 121 ? 11.195 -24.547 -7.301 1 88.19 121 ALA A C 1
ATOM 886 O O . ALA A 1 121 ? 12.148 -25.281 -7.016 1 88.19 121 ALA A O 1
ATOM 887 N N . ILE A 1 122 ? 11.227 -23.688 -8.234 1 90.19 122 ILE A N 1
ATOM 888 C CA . ILE A 1 122 ? 12.438 -23.469 -9.023 1 90.19 122 ILE A CA 1
ATOM 889 C C . ILE A 1 122 ? 13.547 -22.953 -8.109 1 90.19 122 ILE A C 1
ATOM 891 O O . ILE A 1 122 ? 14.695 -23.406 -8.203 1 90.19 122 ILE A O 1
ATOM 895 N N . ALA A 1 123 ? 13.227 -22.109 -7.305 1 84.81 123 ALA A N 1
ATOM 896 C CA . ALA A 1 123 ? 14.195 -21.547 -6.375 1 84.81 123 ALA A CA 1
ATOM 897 C C . ALA A 1 123 ? 14.75 -22.625 -5.441 1 84.81 123 ALA A C 1
ATOM 899 O O . ALA A 1 123 ? 15.93 -22.578 -5.078 1 84.81 123 ALA A O 1
ATOM 900 N N . ALA A 1 124 ? 13.93 -23.484 -5.055 1 85.06 124 ALA A N 1
ATOM 901 C CA . ALA A 1 124 ? 14.352 -24.547 -4.148 1 85.06 124 ALA A CA 1
ATOM 902 C C . ALA A 1 124 ? 15.211 -25.578 -4.879 1 85.06 124 ALA A C 1
ATOM 904 O O . ALA A 1 124 ? 16.188 -26.094 -4.312 1 85.06 124 ALA A O 1
ATOM 905 N N . MET A 1 125 ? 14.922 -25.828 -6.035 1 90.12 125 MET A N 1
ATOM 906 C CA . MET A 1 125 ? 15.578 -26.891 -6.797 1 90.12 125 MET A CA 1
ATOM 907 C C . MET A 1 125 ? 16.859 -26.375 -7.449 1 90.12 125 MET A C 1
ATOM 909 O O . MET A 1 125 ? 17.766 -27.141 -7.746 1 90.12 125 MET A O 1
ATOM 913 N N . GLY A 1 126 ? 16.938 -25.094 -7.688 1 89.88 126 GLY A N 1
ATOM 914 C CA . GLY A 1 126 ? 18.062 -24.469 -8.367 1 89.88 126 GLY A CA 1
ATOM 915 C C . GLY A 1 126 ? 19.406 -24.875 -7.781 1 89.88 126 GLY A C 1
ATOM 916 O O . GLY A 1 126 ? 20.25 -25.438 -8.477 1 89.88 126 GLY A O 1
ATOM 917 N N . PRO A 1 127 ? 19.562 -24.625 -6.57 1 87.5 127 PRO A N 1
ATOM 918 C CA . PRO A 1 127 ? 20.844 -24.969 -5.938 1 87.5 127 PRO A CA 1
ATOM 919 C C . PRO A 1 127 ? 21.125 -26.469 -5.949 1 87.5 127 PRO A C 1
ATOM 921 O O . PRO A 1 127 ? 22.281 -26.875 -6.094 1 87.5 127 PRO A O 1
ATOM 924 N N . VAL A 1 128 ? 20.141 -27.281 -5.816 1 89.31 128 VAL A N 1
ATOM 925 C CA . VAL A 1 128 ? 20.297 -28.734 -5.797 1 89.31 128 VAL A CA 1
ATOM 926 C C . VAL A 1 128 ? 20.812 -29.219 -7.156 1 89.31 128 VAL A C 1
ATOM 928 O O . VAL A 1 128 ? 21.609 -30.156 -7.23 1 89.31 128 VAL A O 1
ATOM 931 N N . LEU A 1 129 ? 20.422 -28.531 -8.164 1 91.38 129 LEU A N 1
ATOM 932 C CA . LEU A 1 129 ? 20.781 -28.906 -9.523 1 91.38 129 LEU A CA 1
ATOM 933 C C . LEU A 1 129 ? 22 -28.125 -9.992 1 91.38 129 LEU A C 1
ATOM 935 O O . LEU A 1 129 ? 22.453 -28.281 -11.133 1 91.38 129 LEU A O 1
ATOM 939 N N . GLU A 1 130 ? 22.469 -27.234 -9.133 1 89.94 130 GLU A N 1
ATOM 940 C CA . GLU A 1 130 ? 23.594 -26.375 -9.469 1 89.94 130 GLU A CA 1
ATOM 941 C C . GLU A 1 130 ? 23.312 -25.578 -10.742 1 89.94 130 GLU A C 1
ATOM 943 O O . GLU A 1 130 ? 24.156 -25.516 -11.641 1 89.94 130 GLU A O 1
ATOM 948 N N . ALA A 1 131 ? 22.125 -25.094 -10.797 1 90.06 131 ALA A N 1
ATOM 949 C CA . ALA A 1 131 ? 21.703 -24.312 -11.953 1 90.06 131 ALA A CA 1
ATOM 950 C C . ALA A 1 131 ? 22.422 -22.969 -11.992 1 90.06 131 ALA A C 1
ATOM 952 O O . ALA A 1 131 ? 22.625 -22.344 -10.953 1 90.06 131 ALA A O 1
ATOM 953 N N . ASN A 1 132 ? 22.828 -22.547 -13.18 1 87.94 132 ASN A N 1
ATOM 954 C CA . ASN A 1 132 ? 23.453 -21.234 -13.32 1 87.94 132 ASN A CA 1
ATOM 955 C C . ASN A 1 132 ? 22.406 -20.125 -13.414 1 87.94 132 ASN A C 1
ATOM 957 O O . ASN A 1 132 ? 21.203 -20.406 -13.391 1 87.94 132 ASN A O 1
ATOM 961 N N . GLU A 1 133 ? 22.828 -18.922 -13.484 1 82.5 133 GLU A N 1
ATOM 962 C CA . GLU A 1 133 ? 21.938 -17.75 -13.438 1 82.5 133 GLU A CA 1
ATOM 963 C C . GLU A 1 133 ? 21.016 -17.703 -14.656 1 82.5 133 GLU A C 1
ATOM 965 O O . GLU A 1 133 ? 19.844 -17.344 -14.539 1 82.5 133 GLU A O 1
ATOM 970 N N . GLU A 1 134 ? 21.531 -18.078 -15.688 1 82.62 134 GLU A N 1
ATOM 971 C CA . GLU A 1 134 ? 20.75 -18.062 -16.922 1 82.62 134 GLU A CA 1
ATOM 972 C C . GLU A 1 134 ? 19.641 -19.109 -16.875 1 82.62 134 GLU A C 1
ATOM 974 O O . GLU A 1 134 ? 18.5 -18.812 -17.25 1 82.62 134 GLU A O 1
ATOM 979 N N . GLU A 1 135 ? 20 -20.266 -16.438 1 88.12 135 GLU A N 1
ATOM 980 C CA . GLU A 1 135 ? 19.016 -21.328 -16.297 1 88.12 135 GLU A CA 1
ATOM 981 C C . GLU A 1 135 ? 17.891 -20.938 -15.344 1 88.12 135 GLU A C 1
ATOM 983 O O . GLU A 1 135 ? 16.719 -21.188 -15.617 1 88.12 135 GLU A O 1
ATOM 988 N N . MET A 1 136 ? 18.266 -20.281 -14.32 1 88.5 136 MET A N 1
ATOM 989 C CA . MET A 1 136 ? 17.297 -19.844 -13.336 1 88.5 136 MET A CA 1
ATOM 990 C C . MET A 1 136 ? 16.375 -18.766 -13.93 1 88.5 136 MET A C 1
ATOM 992 O O . MET A 1 136 ? 15.156 -18.859 -13.805 1 88.5 136 MET A O 1
ATOM 996 N N . ALA A 1 137 ? 17.016 -17.875 -14.586 1 82.44 137 ALA A N 1
ATOM 997 C CA . ALA A 1 137 ? 16.281 -16.734 -15.133 1 82.44 137 ALA A CA 1
ATOM 998 C C . ALA A 1 137 ? 15.273 -17.203 -16.188 1 82.44 137 ALA A C 1
ATOM 1000 O O . ALA A 1 137 ? 14.109 -16.781 -16.172 1 82.44 137 ALA A O 1
ATOM 1001 N N . VAL A 1 138 ? 15.672 -18.047 -16.969 1 85.06 138 VAL A N 1
ATOM 1002 C CA . VAL A 1 138 ? 14.836 -18.547 -18.062 1 85.06 138 VAL A CA 1
ATOM 1003 C C . VAL A 1 138 ? 13.68 -19.359 -17.484 1 85.06 138 VAL A C 1
ATOM 1005 O O . VAL A 1 138 ? 12.539 -19.219 -17.922 1 85.06 138 VAL A O 1
ATOM 1008 N N . SER A 1 139 ? 13.969 -20.188 -16.578 1 90.56 139 SER A N 1
ATOM 1009 C CA . SER A 1 139 ? 12.945 -21.031 -15.984 1 90.56 139 SER A CA 1
ATOM 1010 C C . SER A 1 139 ? 11.898 -20.203 -15.242 1 90.56 139 SER A C 1
ATOM 1012 O O . SER A 1 139 ? 10.695 -20.406 -15.414 1 90.56 139 SER A O 1
ATOM 1014 N N . LEU A 1 140 ? 12.383 -19.266 -14.477 1 87 140 LEU A N 1
ATOM 1015 C CA . LEU A 1 140 ? 11.484 -18.391 -13.734 1 87 140 LEU A CA 1
ATOM 1016 C C . LEU A 1 140 ? 10.641 -17.547 -14.688 1 87 140 LEU A C 1
ATOM 1018 O O . LEU A 1 140 ? 9.438 -17.406 -14.492 1 87 140 LEU A O 1
ATOM 1022 N N . GLY A 1 141 ? 11.281 -17.031 -15.625 1 84.31 141 GLY A N 1
ATOM 1023 C CA . GLY A 1 141 ? 10.57 -16.234 -16.609 1 84.31 141 GLY A CA 1
ATOM 1024 C C . GLY A 1 141 ? 9.461 -17 -17.312 1 84.31 141 GLY A C 1
ATOM 1025 O O . GLY A 1 141 ? 8.359 -16.469 -17.484 1 84.31 141 GLY A O 1
ATOM 1026 N N . THR A 1 142 ? 9.758 -18.172 -17.703 1 87.12 142 THR A N 1
ATOM 1027 C CA . THR A 1 142 ? 8.789 -19.016 -18.391 1 87.12 142 THR A CA 1
ATOM 1028 C C . THR A 1 142 ? 7.555 -19.25 -17.516 1 87.12 142 THR A C 1
ATOM 1030 O O . THR A 1 142 ? 6.422 -19.062 -17.969 1 87.12 142 THR A O 1
ATOM 1033 N N . VAL A 1 143 ? 7.781 -19.547 -16.328 1 87.62 143 VAL A N 1
ATOM 1034 C CA . VAL A 1 143 ? 6.695 -19.891 -15.422 1 87.62 143 VAL A CA 1
ATOM 1035 C C . VAL A 1 143 ? 5.895 -18.641 -15.078 1 87.62 143 VAL A C 1
ATOM 1037 O O . VAL A 1 143 ? 4.664 -18.688 -14.984 1 87.62 143 VAL A O 1
ATOM 1040 N N . PHE A 1 144 ? 6.562 -17.562 -14.953 1 82.5 144 PHE A N 1
ATOM 1041 C CA . PHE A 1 144 ? 5.883 -16.328 -14.586 1 82.5 144 PHE A CA 1
ATOM 1042 C C . PHE A 1 144 ? 5.008 -15.828 -15.727 1 82.5 144 PHE A C 1
ATOM 1044 O O . PHE A 1 144 ? 3.914 -15.305 -15.492 1 82.5 144 PHE A O 1
ATOM 1051 N N . VAL A 1 145 ? 5.473 -15.953 -16.875 1 82.88 145 VAL A N 1
ATOM 1052 C CA . VAL A 1 145 ? 4.707 -15.531 -18.047 1 82.88 145 VAL A CA 1
ATOM 1053 C C . VAL A 1 145 ? 3.443 -16.375 -18.172 1 82.88 145 VAL A C 1
ATOM 1055 O O . VAL A 1 145 ? 2.35 -15.852 -18.375 1 82.88 145 VAL A O 1
ATOM 1058 N N . LEU A 1 146 ? 3.582 -17.594 -18.016 1 86.44 146 LEU A N 1
ATOM 1059 C CA . LEU A 1 146 ? 2.439 -18.5 -18.125 1 86.44 146 LEU A CA 1
ATOM 1060 C C . LEU A 1 146 ? 1.446 -18.25 -17 1 86.44 146 LEU A C 1
ATOM 1062 O O . LEU A 1 146 ? 0.233 -18.344 -17.203 1 86.44 146 LEU A O 1
ATOM 1066 N N . ASN A 1 147 ? 1.996 -17.953 -15.859 1 85.62 147 ASN A N 1
ATOM 1067 C CA . ASN A 1 147 ? 1.149 -17.641 -14.711 1 85.62 147 ASN A CA 1
ATOM 1068 C C . ASN A 1 147 ? 0.288 -16.406 -14.969 1 85.62 147 ASN A C 1
ATOM 1070 O O . ASN A 1 147 ? -0.874 -16.359 -14.562 1 85.62 147 ASN A O 1
ATOM 1074 N N . SER A 1 148 ? 0.854 -15.422 -15.562 1 83 148 SER A N 1
ATOM 1075 C CA . SER A 1 148 ? 0.122 -14.195 -15.875 1 83 148 SER A CA 1
ATOM 1076 C C . SER A 1 148 ? -1.058 -14.477 -16.797 1 83 148 SER A C 1
ATOM 1078 O O . SER A 1 148 ? -2.143 -13.922 -16.609 1 83 148 SER A O 1
ATOM 1080 N N . VAL A 1 149 ? -0.902 -15.352 -17.656 1 86.25 149 VAL A N 1
ATOM 1081 C CA . VAL A 1 149 ? -1.96 -15.734 -18.578 1 86.25 149 VAL A CA 1
ATOM 1082 C C . VAL A 1 149 ? -3.014 -16.562 -17.859 1 86.25 149 VAL A C 1
ATOM 1084 O O . VAL A 1 149 ? -4.211 -16.406 -18.094 1 86.25 149 VAL A O 1
ATOM 1087 N N . ALA A 1 150 ? -2.559 -17.328 -17.016 1 86.31 150 ALA A N 1
ATOM 1088 C CA . ALA A 1 150 ? -3.451 -18.234 -16.297 1 86.31 150 ALA A CA 1
ATOM 1089 C C . ALA A 1 150 ? -4.445 -17.453 -15.438 1 86.31 150 ALA A C 1
ATOM 1091 O O . ALA A 1 150 ? -5.629 -17.797 -15.391 1 86.31 150 ALA A O 1
ATOM 1092 N N . LEU A 1 151 ? -3.947 -16.484 -14.797 1 84.38 151 LEU A N 1
ATOM 1093 C CA . LEU A 1 151 ? -4.781 -15.711 -13.898 1 84.38 151 LEU A CA 1
ATOM 1094 C C . LEU A 1 151 ? -5.969 -15.102 -14.633 1 84.38 151 LEU A C 1
ATOM 1096 O O . LEU A 1 151 ? -7.062 -14.992 -14.078 1 84.38 151 LEU A O 1
ATOM 1100 N N . LEU A 1 152 ? -5.766 -14.812 -15.859 1 83.69 152 LEU A N 1
ATOM 1101 C CA . LEU A 1 152 ? -6.828 -14.195 -16.641 1 83.69 152 LEU A CA 1
ATOM 1102 C C . LEU A 1 152 ? -7.676 -15.25 -17.344 1 83.69 152 LEU A C 1
ATOM 1104 O O . LEU A 1 152 ? -8.898 -15.117 -17.422 1 83.69 152 LEU A O 1
ATOM 1108 N N . LEU A 1 153 ? -7.133 -16.281 -17.75 1 87.81 153 LEU A N 1
ATOM 1109 C CA . LEU A 1 153 ? -7.762 -17.266 -18.609 1 87.81 153 LEU A CA 1
ATOM 1110 C C . LEU A 1 153 ? -8.594 -18.266 -17.797 1 87.81 153 LEU A C 1
ATOM 1112 O O . LEU A 1 153 ? -9.664 -18.688 -18.234 1 87.81 153 LEU A O 1
ATOM 1116 N N . PHE A 1 154 ? -8.219 -18.594 -16.688 1 91.44 154 PHE A N 1
ATOM 1117 C CA . PHE A 1 154 ? -8.82 -19.688 -15.938 1 91.44 154 PHE A CA 1
ATOM 1118 C C . PHE A 1 154 ? -10.219 -19.312 -15.461 1 91.44 154 PHE A C 1
ATOM 1120 O O . PHE A 1 154 ? -11.172 -20.078 -15.648 1 91.44 154 PHE A O 1
ATOM 1127 N N . PRO A 1 155 ? -10.32 -18.125 -14.844 1 89 155 PRO A N 1
ATOM 1128 C CA . PRO A 1 155 ? -11.68 -17.766 -14.438 1 89 155 PRO A CA 1
ATOM 1129 C C . PRO A 1 155 ? -12.641 -17.688 -15.617 1 89 155 PRO A C 1
ATOM 1131 O O . PRO A 1 155 ? -13.812 -18.062 -15.5 1 89 155 PRO A O 1
ATOM 1134 N N . PHE A 1 156 ? -12.133 -17.281 -16.719 1 90.44 156 PHE A N 1
ATOM 1135 C CA . PHE A 1 156 ? -12.945 -17.188 -17.922 1 90.44 156 PHE A CA 1
ATOM 1136 C C . PHE A 1 156 ? -13.406 -18.578 -18.359 1 90.44 156 PHE A C 1
ATOM 1138 O O . PHE A 1 156 ? -14.586 -18.781 -18.656 1 90.44 156 PHE A O 1
ATOM 1145 N N . ILE A 1 157 ? -12.57 -19.469 -18.375 1 91.88 157 ILE A N 1
ATOM 1146 C CA . ILE A 1 157 ? -12.875 -20.828 -18.781 1 91.88 157 ILE A CA 1
ATOM 1147 C C . ILE A 1 157 ? -13.781 -21.484 -17.734 1 91.88 157 ILE A C 1
ATOM 1149 O O . ILE A 1 157 ? -14.742 -22.172 -18.094 1 91.88 157 ILE A O 1
ATOM 1153 N N . GLY A 1 158 ? -13.5 -21.266 -16.516 1 91.44 158 GLY A N 1
ATOM 1154 C CA . GLY A 1 158 ? -14.32 -21.828 -15.453 1 91.44 158 GLY A CA 1
ATOM 1155 C C . GLY A 1 158 ? -15.766 -21.375 -15.516 1 91.44 158 GLY A C 1
ATOM 1156 O O . GLY A 1 158 ? -16.672 -22.188 -15.305 1 91.44 158 GLY A O 1
ATOM 1157 N N . LEU A 1 159 ? -15.922 -20.141 -15.781 1 91 159 LEU A N 1
ATOM 1158 C CA . LEU A 1 159 ? -17.266 -19.594 -15.867 1 91 159 LEU A CA 1
ATOM 1159 C C . LEU A 1 159 ? -18 -20.125 -17.109 1 91 159 LEU A C 1
ATOM 1161 O O . LEU A 1 159 ? -19.188 -20.453 -17.047 1 91 159 LEU A O 1
ATOM 1165 N N . ARG A 1 160 ? -17.344 -20.25 -18.203 1 92.25 160 ARG A N 1
ATOM 1166 C CA . ARG A 1 160 ? -17.922 -20.734 -19.453 1 92.25 160 ARG A CA 1
ATOM 1167 C C . ARG A 1 160 ? -18.328 -22.203 -19.344 1 92.25 160 ARG A C 1
ATOM 1169 O O . ARG A 1 160 ? -19.328 -22.625 -19.922 1 92.25 160 ARG A O 1
ATOM 1176 N N . LEU A 1 161 ? -17.656 -22.938 -18.578 1 93.75 161 LEU A N 1
ATOM 1177 C CA . LEU A 1 161 ? -17.922 -24.359 -18.422 1 93.75 161 LEU A CA 1
ATOM 1178 C C . LEU A 1 161 ? -18.797 -24.625 -17.219 1 93.75 161 LEU A C 1
ATOM 1180 O O . LEU A 1 161 ? -19.109 -25.781 -16.906 1 93.75 161 LEU A O 1
ATOM 1184 N N . HIS A 1 162 ? -19.141 -23.516 -16.453 1 93.25 162 HIS A N 1
ATOM 1185 C CA . HIS A 1 162 ? -20.031 -23.562 -15.289 1 93.25 162 HIS A CA 1
ATOM 1186 C C . HIS A 1 162 ? -19.5 -24.516 -14.227 1 93.25 162 HIS A C 1
ATOM 1188 O O . HIS A 1 162 ? -20.234 -25.344 -13.711 1 93.25 162 HIS A O 1
ATOM 1194 N N . LEU A 1 163 ? -18.297 -24.422 -14.008 1 93.56 163 LEU A N 1
ATOM 1195 C CA . LEU A 1 163 ? -17.719 -25.234 -12.945 1 93.56 163 LEU A CA 1
ATOM 1196 C C . LEU A 1 163 ? -18.203 -24.781 -11.578 1 93.56 163 LEU A C 1
ATOM 1198 O O . LEU A 1 163 ? -18.359 -23.578 -11.336 1 93.56 163 LEU A O 1
ATOM 1202 N N . SER A 1 164 ? -18.484 -25.766 -10.75 1 94.06 164 SER A N 1
ATOM 1203 C CA . SER A 1 164 ? -18.766 -25.391 -9.367 1 94.06 164 SER A CA 1
ATOM 1204 C C . SER A 1 164 ? -17.562 -24.75 -8.703 1 94.06 164 SER A C 1
ATOM 1206 O O . SER A 1 164 ? -16.438 -24.828 -9.211 1 94.06 164 SER A O 1
ATOM 1208 N N . GLN A 1 165 ? -17.734 -24.078 -7.629 1 93.06 165 GLN A N 1
ATOM 1209 C CA . GLN A 1 165 ? -16.641 -23.438 -6.906 1 93.06 165 GLN A CA 1
ATOM 1210 C C . GLN A 1 165 ? -15.586 -24.469 -6.492 1 93.06 165 GLN A C 1
ATOM 1212 O O . GLN A 1 165 ? -14.383 -24.188 -6.59 1 93.06 165 GLN A O 1
ATOM 1217 N N . THR A 1 166 ? -16.078 -25.594 -6.113 1 91.75 166 THR A N 1
ATOM 1218 C CA . THR A 1 166 ? -15.148 -26.656 -5.699 1 91.75 166 THR A CA 1
ATOM 1219 C C . THR A 1 166 ? -14.344 -27.156 -6.891 1 91.75 166 THR A C 1
ATOM 1221 O O . THR A 1 166 ? -13.125 -27.328 -6.793 1 91.75 166 THR A O 1
ATOM 1224 N N . GLN A 1 167 ? -15.031 -27.391 -7.965 1 92.94 167 GLN A N 1
ATOM 1225 C CA . GLN A 1 167 ? -14.367 -27.859 -9.172 1 92.94 167 GLN A CA 1
ATOM 1226 C C . GLN A 1 167 ? -13.336 -26.859 -9.672 1 92.94 167 GLN A C 1
ATOM 1228 O O . GLN A 1 167 ? -12.227 -27.234 -10.047 1 92.94 167 GLN A O 1
ATOM 1233 N N . PHE A 1 168 ? -13.695 -25.656 -9.664 1 94.62 168 PHE A N 1
ATOM 1234 C CA . PHE A 1 168 ? -12.789 -24.625 -10.133 1 94.62 168 PHE A CA 1
ATOM 1235 C C . PHE A 1 168 ? -11.57 -24.5 -9.219 1 94.62 168 PHE A C 1
ATOM 1237 O O . PHE A 1 168 ? -10.445 -24.375 -9.695 1 94.62 168 PHE A O 1
ATOM 1244 N N . GLY A 1 169 ? -11.852 -24.469 -7.945 1 93.12 169 GLY A N 1
ATOM 1245 C CA . GLY A 1 169 ? -10.75 -24.406 -7 1 93.12 169 GLY A CA 1
ATOM 1246 C C . GLY A 1 169 ? -9.734 -25.516 -7.184 1 93.12 169 GLY A C 1
ATOM 1247 O O . GLY A 1 169 ? -8.531 -25.281 -7.176 1 93.12 169 GLY A O 1
ATOM 1248 N N . LEU A 1 170 ? -10.258 -26.656 -7.367 1 91.19 170 LEU A N 1
ATOM 1249 C CA . LEU A 1 170 ? -9.406 -27.828 -7.578 1 91.19 170 LEU A CA 1
ATOM 1250 C C . LEU A 1 170 ? -8.617 -27.688 -8.875 1 91.19 170 LEU A C 1
ATOM 1252 O O . LEU A 1 170 ? -7.406 -27.938 -8.898 1 91.19 170 LEU A O 1
ATOM 1256 N N . TRP A 1 171 ? -9.273 -27.328 -9.852 1 93.56 171 TRP A N 1
ATOM 1257 C CA . TRP A 1 171 ? -8.648 -27.172 -11.156 1 93.56 171 TRP A CA 1
ATOM 1258 C C . TRP A 1 171 ? -7.559 -26.094 -11.109 1 93.56 171 TRP A C 1
ATOM 1260 O O . TRP A 1 171 ? -6.457 -26.312 -11.625 1 93.56 171 TRP A O 1
ATOM 1270 N N . ALA A 1 172 ? -7.871 -24.984 -10.547 1 93.88 172 ALA A N 1
ATOM 1271 C CA . ALA A 1 172 ? -6.914 -23.891 -10.414 1 93.88 172 ALA A CA 1
ATOM 1272 C C . ALA A 1 172 ? -5.68 -24.344 -9.633 1 93.88 172 ALA A C 1
ATOM 1274 O O . ALA A 1 172 ? -4.551 -24.031 -10.016 1 93.88 172 ALA A O 1
ATOM 1275 N N . ALA A 1 173 ? -5.906 -25.047 -8.594 1 92.38 173 ALA A N 1
ATOM 1276 C CA . ALA A 1 173 ? -4.809 -25.484 -7.742 1 92.38 173 ALA A CA 1
ATOM 1277 C C . ALA A 1 173 ? -3.91 -26.469 -8.484 1 92.38 173 ALA A C 1
ATOM 1279 O O . ALA A 1 173 ? -2.693 -26.484 -8.289 1 92.38 173 ALA A O 1
ATOM 1280 N N . LEU A 1 174 ? -4.484 -27.234 -9.328 1 89.88 174 LEU A N 1
ATOM 1281 C CA . LEU A 1 174 ? -3.732 -28.281 -10.008 1 89.88 174 LEU A CA 1
ATOM 1282 C C . LEU A 1 174 ? -3.047 -27.734 -11.258 1 89.88 174 LEU A C 1
ATOM 1284 O O . LEU A 1 174 ? -1.995 -28.219 -11.664 1 89.88 174 LEU A O 1
ATOM 1288 N N . ALA A 1 175 ? -3.633 -26.641 -11.75 1 91.06 175 ALA A N 1
ATOM 1289 C CA . ALA A 1 175 ? -3.205 -26.281 -13.102 1 91.06 175 ALA A CA 1
ATOM 1290 C C . ALA A 1 175 ? -2.494 -24.938 -13.102 1 91.06 175 ALA A C 1
ATOM 1292 O O . ALA A 1 175 ? -1.737 -24.625 -14.023 1 91.06 175 ALA A O 1
ATOM 1293 N N . ILE A 1 176 ? -2.727 -24.125 -12.18 1 89.69 176 ILE A N 1
ATOM 1294 C CA . ILE A 1 176 ? -2.047 -22.844 -12.109 1 89.69 176 ILE A CA 1
ATOM 1295 C C . ILE A 1 176 ? -0.741 -22.984 -11.328 1 89.69 176 ILE A C 1
ATOM 1297 O O . ILE A 1 176 ? -0.697 -23.672 -10.305 1 89.69 176 ILE A O 1
ATOM 1301 N N . HIS A 1 177 ? 0.247 -22.312 -11.727 1 85.06 177 HIS A N 1
ATOM 1302 C CA . HIS A 1 177 ? 1.604 -22.562 -11.266 1 85.06 177 HIS A CA 1
ATOM 1303 C C . HIS A 1 177 ? 1.837 -21.969 -9.883 1 85.06 177 HIS A C 1
ATOM 1305 O O . HIS A 1 177 ? 2.438 -22.609 -9.016 1 85.06 177 HIS A O 1
ATOM 1311 N N . ASP A 1 178 ? 1.383 -20.797 -9.703 1 86.62 178 ASP A N 1
ATOM 1312 C CA . ASP A 1 178 ? 1.809 -20.141 -8.469 1 86.62 178 ASP A CA 1
ATOM 1313 C C . ASP A 1 178 ? 0.626 -19.906 -7.531 1 86.62 178 ASP A C 1
ATOM 1315 O O . ASP A 1 178 ? -0.51 -19.75 -7.98 1 86.62 178 ASP A O 1
ATOM 1319 N N . THR A 1 179 ? 0.957 -19.828 -6.262 1 86.62 179 THR A N 1
ATOM 1320 C CA . THR A 1 179 ? -0.032 -19.703 -5.199 1 86.62 179 THR A CA 1
ATOM 1321 C C . THR A 1 179 ? -0.797 -18.391 -5.316 1 86.62 179 THR A C 1
ATOM 1323 O O . THR A 1 179 ? -2.02 -18.359 -5.16 1 86.62 179 THR A O 1
ATOM 1326 N N . SER A 1 180 ? -0.116 -17.359 -5.551 1 86.62 180 SER A N 1
ATOM 1327 C CA . SER A 1 180 ? -0.737 -16.031 -5.625 1 86.62 180 SER A CA 1
ATOM 1328 C C . SER A 1 180 ? -1.815 -15.992 -6.699 1 86.62 180 SER A C 1
ATOM 1330 O O . SER A 1 180 ? -2.9 -15.445 -6.477 1 86.62 180 SER A O 1
ATOM 1332 N N . SER A 1 181 ? -1.558 -16.609 -7.781 1 88.5 181 SER A N 1
ATOM 1333 C CA . SER A 1 181 ? -2.512 -16.609 -8.883 1 88.5 181 SER A CA 1
ATOM 1334 C C . SER A 1 181 ? -3.703 -17.516 -8.586 1 88.5 181 SER A C 1
ATOM 1336 O O . SER A 1 181 ? -4.836 -17.203 -8.961 1 88.5 181 SER A O 1
ATOM 1338 N N . VAL A 1 182 ? -3.439 -18.578 -7.957 1 91.19 182 VAL A N 1
ATOM 1339 C CA . VAL A 1 182 ? -4.527 -19.469 -7.562 1 91.19 182 VAL A CA 1
ATOM 1340 C C . VAL A 1 182 ? -5.477 -18.75 -6.613 1 91.19 182 VAL A C 1
ATOM 1342 O O . VAL A 1 182 ? -6.695 -18.797 -6.785 1 91.19 182 VAL A O 1
ATOM 1345 N N . VAL A 1 183 ? -4.875 -18.094 -5.695 1 88.06 183 VAL A N 1
ATOM 1346 C CA . VAL A 1 183 ? -5.656 -17.359 -4.711 1 88.06 183 VAL A CA 1
ATOM 1347 C C . VAL A 1 183 ? -6.41 -16.219 -5.395 1 88.06 183 VAL A C 1
ATOM 1349 O O . VAL A 1 183 ? -7.594 -16 -5.129 1 88.06 183 VAL A O 1
ATOM 1352 N N . GLY A 1 184 ? -5.73 -15.594 -6.238 1 86.25 184 GLY A N 1
ATOM 1353 C CA . GLY A 1 184 ? -6.363 -14.508 -6.973 1 86.25 184 GLY A CA 1
ATOM 1354 C C . GLY A 1 184 ? -7.539 -14.961 -7.812 1 86.25 184 GLY A C 1
ATOM 1355 O O . GLY A 1 184 ? -8.602 -14.328 -7.797 1 86.25 184 GLY A O 1
ATOM 1356 N N . ALA A 1 185 ? -7.352 -15.984 -8.492 1 87.88 185 ALA A N 1
ATOM 1357 C CA . ALA A 1 185 ? -8.422 -16.531 -9.32 1 87.88 185 ALA A CA 1
ATOM 1358 C C . ALA A 1 185 ? -9.562 -17.062 -8.461 1 87.88 185 ALA A C 1
ATOM 1360 O O . ALA A 1 185 ? -10.734 -16.875 -8.789 1 87.88 185 ALA A O 1
ATOM 1361 N N . GLY A 1 186 ? -9.172 -17.719 -7.43 1 89.81 186 GLY A N 1
ATOM 1362 C CA . GLY A 1 186 ? -10.164 -18.266 -6.52 1 89.81 186 GLY A CA 1
ATOM 1363 C C . GLY A 1 186 ? -11.016 -17.203 -5.852 1 89.81 186 GLY A C 1
ATOM 1364 O O . GLY A 1 186 ? -12.227 -17.375 -5.707 1 89.81 186 GLY A O 1
ATOM 1365 N N . ALA A 1 187 ? -10.359 -16.172 -5.48 1 85.31 187 ALA A N 1
ATOM 1366 C CA . ALA A 1 187 ? -11.078 -15.094 -4.816 1 85.31 187 ALA A CA 1
ATOM 1367 C C . ALA A 1 187 ? -12.125 -14.484 -5.738 1 85.31 187 ALA A C 1
ATOM 1369 O O . ALA A 1 187 ? -13.195 -14.07 -5.285 1 85.31 187 ALA A O 1
ATOM 1370 N N . LYS A 1 188 ? -11.867 -14.43 -6.938 1 82.94 188 LYS A N 1
ATOM 1371 C CA . LYS A 1 188 ? -12.805 -13.875 -7.91 1 82.94 188 LYS A CA 1
ATOM 1372 C C . LYS A 1 188 ? -13.953 -14.844 -8.172 1 82.94 188 LYS A C 1
ATOM 1374 O O . LYS A 1 188 ? -15.086 -14.414 -8.43 1 82.94 188 LYS A O 1
ATOM 1379 N N . TYR A 1 189 ? -13.648 -16.047 -8.094 1 87.5 189 TYR A N 1
ATOM 1380 C CA . TYR A 1 189 ? -14.633 -17.078 -8.43 1 87.5 189 TYR A CA 1
ATOM 1381 C C . TYR A 1 189 ? -15.609 -17.297 -7.285 1 87.5 189 TYR A C 1
ATOM 1383 O O . TYR A 1 189 ? -16.797 -17.531 -7.508 1 87.5 189 TYR A O 1
ATOM 1391 N N . GLY A 1 190 ? -15.141 -17.266 -6.035 1 86.5 190 GLY A N 1
ATOM 1392 C CA . GLY A 1 190 ? -15.977 -17.453 -4.859 1 86.5 190 GLY A CA 1
ATOM 1393 C C . GLY A 1 190 ? -15.195 -17.859 -3.625 1 86.5 190 GLY A C 1
ATOM 1394 O O . GLY A 1 190 ? -14.031 -18.266 -3.729 1 86.5 190 GLY A O 1
ATOM 1395 N N . ALA A 1 191 ? -15.875 -17.891 -2.518 1 86.5 191 ALA A N 1
ATOM 1396 C CA . ALA A 1 191 ? -15.219 -18.156 -1.241 1 86.5 191 ALA A CA 1
ATOM 1397 C C . ALA A 1 191 ? -14.797 -19.625 -1.146 1 86.5 191 ALA A C 1
ATOM 1399 O O . ALA A 1 191 ? -13.719 -19.938 -0.633 1 86.5 191 ALA A O 1
ATOM 1400 N N . THR A 1 192 ? -15.672 -20.391 -1.602 1 89 192 THR A N 1
ATOM 1401 C CA . THR A 1 192 ? -15.352 -21.812 -1.566 1 89 192 THR A CA 1
ATOM 1402 C C . THR A 1 192 ? -14.211 -22.141 -2.525 1 89 192 THR A C 1
ATOM 1404 O O . THR A 1 192 ? -13.328 -22.953 -2.205 1 89 192 THR A O 1
ATOM 1407 N N . ALA A 1 193 ? -14.227 -21.578 -3.674 1 92.06 193 ALA A N 1
ATOM 1408 C CA . ALA A 1 193 ? -13.148 -21.766 -4.641 1 92.06 193 ALA A CA 1
ATOM 1409 C C . ALA A 1 193 ? -11.812 -21.297 -4.062 1 92.06 193 ALA A C 1
ATOM 1411 O O . ALA A 1 193 ? -10.789 -21.953 -4.262 1 92.06 193 ALA A O 1
ATOM 1412 N N . LEU A 1 194 ? -11.906 -20.25 -3.406 1 89.5 194 LEU A N 1
ATOM 1413 C CA . LEU A 1 194 ? -10.719 -19.703 -2.762 1 89.5 194 LEU A CA 1
ATOM 1414 C C . LEU A 1 194 ? -10.164 -20.672 -1.721 1 89.5 194 LEU A C 1
ATOM 1416 O O . LEU A 1 194 ? -8.961 -20.938 -1.699 1 89.5 194 LEU A O 1
ATOM 1420 N N . ALA A 1 195 ? -11.008 -21.156 -0.913 1 89.19 195 ALA A N 1
ATOM 1421 C CA . ALA A 1 195 ? -10.594 -22.047 0.172 1 89.19 195 ALA A CA 1
ATOM 1422 C C . ALA A 1 195 ? -10.023 -23.359 -0.373 1 89.19 195 ALA A C 1
ATOM 1424 O O . ALA A 1 195 ? -8.945 -23.781 0.035 1 89.19 195 ALA A O 1
ATOM 1425 N N . VAL A 1 196 ? -10.719 -23.875 -1.263 1 89.25 196 VAL A N 1
ATOM 1426 C CA . VAL A 1 196 ? -10.312 -25.156 -1.844 1 89.25 196 VAL A CA 1
ATOM 1427 C C . VAL A 1 196 ? -9.016 -24.984 -2.629 1 89.25 196 VAL A C 1
ATOM 1429 O O . VAL A 1 196 ? -8.062 -25.734 -2.451 1 89.25 196 VAL A O 1
ATOM 1432 N N . GLY A 1 197 ? -9.016 -23.984 -3.461 1 92.69 197 GLY A N 1
ATOM 1433 C CA . GLY A 1 197 ? -7.832 -23.719 -4.273 1 92.69 197 GLY A CA 1
ATOM 1434 C C . GLY A 1 197 ? -6.586 -23.469 -3.447 1 92.69 197 GLY A C 1
ATOM 1435 O O . GLY A 1 197 ? -5.527 -24.047 -3.719 1 92.69 197 GLY A O 1
ATOM 1436 N N . THR A 1 198 ? -6.738 -22.672 -2.5 1 90.88 198 THR A N 1
ATOM 1437 C CA . THR A 1 198 ? -5.605 -22.328 -1.652 1 90.88 198 THR A CA 1
ATOM 1438 C C . THR A 1 198 ? -5.082 -23.562 -0.912 1 90.88 198 THR A C 1
ATOM 1440 O O . THR A 1 198 ? -3.879 -23.812 -0.894 1 90.88 198 THR A O 1
ATOM 1443 N N . THR A 1 199 ? -5.957 -24.297 -0.346 1 90.12 199 THR A N 1
ATOM 1444 C CA . THR A 1 199 ? -5.59 -25.438 0.478 1 90.12 199 THR A CA 1
ATOM 1445 C C . THR A 1 199 ? -4.906 -26.516 -0.365 1 90.12 199 THR A C 1
ATOM 1447 O O . THR A 1 199 ? -3.859 -27.047 0.016 1 90.12 199 THR A O 1
ATOM 1450 N N . VAL A 1 200 ? -5.492 -26.797 -1.435 1 90.06 200 VAL A N 1
ATOM 1451 C CA . VAL A 1 200 ? -4.934 -27.828 -2.299 1 90.06 200 VAL A CA 1
ATOM 1452 C C . VAL A 1 200 ? -3.586 -27.359 -2.854 1 90.06 200 VAL A C 1
ATOM 1454 O O . VAL A 1 200 ? -2.652 -28.156 -2.971 1 90.06 200 VAL A O 1
ATOM 1457 N N . LYS A 1 201 ? -3.486 -26.109 -3.193 1 89.94 201 LYS A N 1
ATOM 1458 C CA . LYS A 1 201 ? -2.227 -25.578 -3.707 1 89.94 201 LYS A CA 1
ATOM 1459 C C . LYS A 1 201 ? -1.126 -25.672 -2.654 1 89.94 201 LYS A C 1
ATOM 1461 O O . LYS A 1 201 ? 0.028 -25.953 -2.977 1 89.94 201 LYS A O 1
ATOM 1466 N N . LEU A 1 202 ? -1.502 -25.406 -1.503 1 88.31 202 LEU A N 1
ATOM 1467 C CA . LEU A 1 202 ? -0.521 -25.453 -0.425 1 88.31 202 LEU A CA 1
ATOM 1468 C C . LEU A 1 202 ? -0.092 -26.891 -0.153 1 88.31 202 LEU A C 1
ATOM 1470 O O . LEU A 1 202 ? 1.076 -27.156 0.143 1 88.31 202 LEU A O 1
ATOM 1474 N N . ALA A 1 203 ? -1.016 -27.766 -0.201 1 87.56 203 ALA A N 1
ATOM 1475 C CA . ALA A 1 203 ? -0.668 -29.172 -0.083 1 87.56 203 ALA A CA 1
ATOM 1476 C C . ALA A 1 203 ? 0.331 -29.594 -1.161 1 87.56 203 ALA A C 1
ATOM 1478 O O . ALA A 1 203 ? 1.282 -30.328 -0.887 1 87.56 203 ALA A O 1
ATOM 1479 N N . ARG A 1 204 ? 0.015 -29.078 -2.285 1 88.38 204 ARG A N 1
ATOM 1480 C CA . ARG A 1 204 ? 0.917 -29.328 -3.404 1 88.38 204 ARG A CA 1
ATOM 1481 C C . ARG A 1 204 ? 2.291 -28.719 -3.148 1 88.38 204 ARG A C 1
ATOM 1483 O O . ARG A 1 204 ? 3.314 -29.312 -3.502 1 88.38 204 ARG A O 1
ATOM 1490 N N . ALA A 1 205 ? 2.348 -27.609 -2.59 1 87.81 205 ALA A N 1
ATOM 1491 C CA . ALA A 1 205 ? 3.602 -26.906 -2.309 1 87.81 205 ALA A CA 1
ATOM 1492 C C . ALA A 1 205 ? 4.449 -27.688 -1.306 1 87.81 205 ALA A C 1
ATOM 1494 O O . ALA A 1 205 ? 5.68 -27.594 -1.321 1 87.81 205 ALA A O 1
ATOM 1495 N N . LEU A 1 206 ? 3.865 -28.531 -0.517 1 87.12 206 LEU A N 1
ATOM 1496 C CA . LEU A 1 206 ? 4.582 -29.328 0.473 1 87.12 206 LEU A CA 1
ATOM 1497 C C . LEU A 1 206 ? 5.445 -30.391 -0.204 1 87.12 206 LEU A C 1
ATOM 1499 O O . LEU A 1 206 ? 6.43 -30.844 0.373 1 87.12 206 LEU A O 1
ATOM 1503 N N . TRP A 1 207 ? 5.152 -30.672 -1.336 1 87.75 207 TRP A N 1
ATOM 1504 C CA . TRP A 1 207 ? 5.875 -31.719 -2.057 1 87.75 207 TRP A CA 1
ATOM 1505 C C . TRP A 1 207 ? 7.242 -31.219 -2.514 1 87.75 207 TRP A C 1
ATOM 1507 O O . TRP A 1 207 ? 8.07 -32 -2.992 1 87.75 207 TRP A O 1
ATOM 1517 N N . ILE A 1 208 ? 7.48 -29.938 -2.307 1 87.06 208 ILE A N 1
ATOM 1518 C CA . ILE A 1 208 ? 8.805 -29.391 -2.598 1 87.06 208 ILE A CA 1
ATOM 1519 C C . ILE A 1 208 ? 9.852 -30.109 -1.754 1 87.06 208 ILE A C 1
ATOM 1521 O O . ILE A 1 208 ? 10.961 -30.375 -2.227 1 87.06 208 ILE A O 1
ATOM 1525 N N . VAL A 1 209 ? 9.508 -30.453 -0.579 1 88.31 209 VAL A N 1
ATOM 1526 C CA . VAL A 1 209 ? 10.453 -31 0.39 1 88.31 209 VAL A CA 1
ATOM 1527 C C . VAL A 1 209 ? 10.883 -32.406 -0.04 1 88.31 209 VAL A C 1
ATOM 1529 O O . VAL A 1 209 ? 12.07 -32.656 -0.281 1 88.31 209 VAL A O 1
ATOM 1532 N N . PRO A 1 210 ? 9.984 -33.281 -0.146 1 87.75 210 PRO A N 1
ATOM 1533 C CA . PRO A 1 210 ? 10.43 -34.625 -0.547 1 87.75 210 PRO A CA 1
ATOM 1534 C C . PRO A 1 210 ? 11.086 -34.625 -1.929 1 87.75 210 PRO A C 1
ATOM 1536 O O . PRO A 1 210 ? 12.023 -35.406 -2.164 1 87.75 210 PRO A O 1
ATOM 1539 N N . LEU A 1 211 ? 10.656 -33.875 -2.805 1 88.62 211 LEU A N 1
ATOM 1540 C CA . LEU A 1 211 ? 11.234 -33.844 -4.141 1 88.62 211 LEU A CA 1
ATOM 1541 C C . LEU A 1 211 ? 12.672 -33.312 -4.102 1 88.62 211 LEU A C 1
ATOM 1543 O O . LEU A 1 211 ? 13.547 -33.844 -4.785 1 88.62 211 LEU A O 1
ATOM 1547 N N . THR A 1 212 ? 12.898 -32.25 -3.395 1 89.19 212 THR A N 1
ATOM 1548 C CA . THR A 1 212 ? 14.234 -31.672 -3.289 1 89.19 212 THR A CA 1
ATOM 1549 C C . THR A 1 212 ? 15.172 -32.625 -2.562 1 89.19 212 THR A C 1
ATOM 1551 O O . THR A 1 212 ? 16.344 -32.75 -2.928 1 89.19 212 THR A O 1
ATOM 1554 N N . VAL A 1 213 ? 14.688 -33.281 -1.589 1 89.19 213 VAL A N 1
ATOM 1555 C CA . VAL A 1 213 ? 15.492 -34.25 -0.845 1 89.19 213 VAL A CA 1
ATOM 1556 C C . VAL A 1 213 ? 15.867 -35.406 -1.755 1 89.19 213 VAL A C 1
ATOM 1558 O O . VAL A 1 213 ? 17.031 -35.844 -1.786 1 89.19 213 VAL A O 1
ATOM 1561 N N . ALA A 1 214 ? 14.906 -35.906 -2.418 1 89.81 214 ALA A N 1
ATOM 1562 C CA . ALA A 1 214 ? 15.148 -37 -3.332 1 89.81 214 ALA A CA 1
ATOM 1563 C C . ALA A 1 214 ? 16.172 -36.625 -4.398 1 89.81 214 ALA A C 1
ATOM 1565 O O . ALA A 1 214 ? 17.078 -37.406 -4.695 1 89.81 214 ALA A O 1
ATOM 1566 N N . THR A 1 215 ? 16.078 -35.5 -4.941 1 88.94 215 THR A N 1
ATOM 1567 C CA . THR A 1 215 ? 17 -35.031 -5.977 1 88.94 215 THR A CA 1
ATOM 1568 C C . THR A 1 215 ? 18.391 -34.781 -5.398 1 88.94 215 THR A C 1
ATOM 1570 O O . THR A 1 215 ? 19.391 -35.062 -6.055 1 88.94 215 THR A O 1
ATOM 1573 N N . ALA A 1 216 ? 18.391 -34.25 -4.27 1 89 216 ALA A N 1
ATOM 1574 C CA . ALA A 1 216 ? 19.672 -34.031 -3.611 1 89 216 ALA A CA 1
ATOM 1575 C C . ALA A 1 216 ? 20.406 -35.344 -3.352 1 89 216 ALA A C 1
ATOM 1577 O O . ALA A 1 216 ? 21.625 -35.406 -3.486 1 89 216 ALA A O 1
ATOM 1578 N N . MET A 1 217 ? 19.672 -36.281 -2.973 1 90 217 MET A N 1
ATOM 1579 C CA . MET A 1 217 ? 20.266 -37.594 -2.709 1 90 217 MET A CA 1
ATOM 1580 C C . MET A 1 217 ? 20.797 -38.219 -3.994 1 90 217 MET A C 1
ATOM 1582 O O . MET A 1 217 ? 21.891 -38.812 -4.008 1 90 217 MET A O 1
ATOM 1586 N N . LEU A 1 218 ? 20.078 -38.125 -4.977 1 89.44 218 LEU A N 1
ATOM 1587 C CA . LEU A 1 218 ? 20.453 -38.719 -6.254 1 89.44 218 LEU A CA 1
ATOM 1588 C C . LEU A 1 218 ? 21.672 -38 -6.848 1 89.44 218 LEU A C 1
ATOM 1590 O O . LEU A 1 218 ? 22.531 -38.625 -7.457 1 89.44 218 LEU A O 1
ATOM 1594 N N . ARG A 1 219 ? 21.688 -36.719 -6.609 1 88 219 ARG A N 1
ATOM 1595 C CA . ARG A 1 219 ? 22.766 -35.906 -7.191 1 88 219 ARG A CA 1
ATOM 1596 C C . ARG A 1 219 ? 23.906 -35.719 -6.191 1 88 219 ARG A C 1
ATOM 1598 O O . ARG A 1 219 ? 24.891 -35.062 -6.496 1 88 219 ARG A O 1
ATOM 1605 N N . LYS A 1 220 ? 23.781 -36.312 -5.016 1 88.75 220 LYS A N 1
ATOM 1606 C CA . LYS A 1 220 ? 24.766 -36.125 -3.951 1 88.75 220 LYS A CA 1
ATOM 1607 C C . LYS A 1 220 ? 25.062 -34.656 -3.711 1 88.75 220 LYS A C 1
ATOM 1609 O O . LYS A 1 220 ? 26.234 -34.25 -3.646 1 88.75 220 LYS A O 1
ATOM 1614 N N . SER A 1 221 ? 23.953 -33.938 -3.77 1 86 221 SER A N 1
ATOM 1615 C CA . SER A 1 221 ? 24.062 -32.5 -3.527 1 86 221 SER A CA 1
ATOM 1616 C C . SER A 1 221 ? 24.047 -32.188 -2.035 1 86 221 SER A C 1
ATOM 1618 O O . SER A 1 221 ? 23.359 -32.875 -1.264 1 86 221 SER A O 1
ATOM 1620 N N . LYS A 1 222 ? 24.906 -31.062 -1.445 1 79.25 222 LYS A N 1
ATOM 1621 C CA . LYS A 1 222 ? 24.953 -30.625 -0.055 1 79.25 222 LYS A CA 1
ATOM 1622 C C . LYS A 1 222 ? 24 -29.453 0.178 1 79.25 222 LYS A C 1
ATOM 1624 O O . LYS A 1 222 ? 24.047 -28.812 1.229 1 79.25 222 LYS A O 1
ATOM 1629 N N . ALA A 1 223 ? 23.156 -29.281 -0.911 1 81.19 223 ALA A N 1
ATOM 1630 C CA . ALA A 1 223 ? 22.281 -28.125 -0.777 1 81.19 223 ALA A CA 1
ATOM 1631 C C . ALA A 1 223 ? 21.25 -28.344 0.323 1 81.19 223 ALA A C 1
ATOM 1633 O O . ALA A 1 223 ? 20.781 -29.469 0.525 1 81.19 223 ALA A O 1
ATOM 1634 N N . LYS A 1 224 ? 20.984 -27.25 1.121 1 76.38 224 LYS A N 1
ATOM 1635 C CA . LYS A 1 224 ? 20.047 -27.312 2.248 1 76.38 224 LYS A CA 1
ATOM 1636 C C . LYS A 1 224 ? 18.609 -27.25 1.773 1 76.38 224 LYS A C 1
ATOM 1638 O O . LYS A 1 224 ? 18.25 -26.422 0.93 1 76.38 224 LYS A O 1
ATOM 1643 N N . VAL A 1 225 ? 17.891 -28.188 2.295 1 78.38 225 VAL A N 1
ATOM 1644 C CA . VAL A 1 225 ? 16.453 -28.234 1.977 1 78.38 225 VAL A CA 1
ATOM 1645 C C . VAL A 1 225 ? 15.719 -27.172 2.785 1 78.38 225 VAL A C 1
ATOM 1647 O O . VAL A 1 225 ? 15.93 -27.031 3.992 1 78.38 225 VAL A O 1
ATOM 1650 N N . GLN A 1 226 ? 14.875 -26.344 2.074 1 76.75 226 GLN A N 1
ATOM 1651 C CA . GLN A 1 226 ? 14.102 -25.312 2.764 1 76.75 226 GLN A CA 1
ATOM 1652 C C . GLN A 1 226 ? 12.68 -25.781 3.049 1 76.75 226 GLN A C 1
ATOM 1654 O O . GLN A 1 226 ? 11.977 -26.219 2.141 1 76.75 226 GLN A O 1
ATOM 1659 N N . TRP A 1 227 ? 12.289 -25.703 4.312 1 82.69 227 TRP A N 1
ATOM 1660 C CA . TRP A 1 227 ? 10.945 -26.078 4.734 1 82.69 227 TRP A CA 1
ATOM 1661 C C . TRP A 1 227 ? 9.992 -24.891 4.633 1 82.69 227 TRP A C 1
ATOM 1663 O O . TRP A 1 227 ? 10.32 -23.781 5.082 1 82.69 227 TRP A O 1
ATOM 1673 N N . PRO A 1 228 ? 8.812 -25.125 3.988 1 84.81 228 PRO A N 1
ATOM 1674 C CA . PRO A 1 228 ? 7.84 -24.031 3.91 1 84.81 228 PRO A CA 1
ATOM 1675 C C . PRO A 1 228 ? 7.02 -23.891 5.188 1 84.81 228 PRO A C 1
ATOM 1677 O O . PRO A 1 228 ? 5.844 -24.266 5.219 1 84.81 228 PRO A O 1
ATOM 1680 N N . TRP A 1 229 ? 7.559 -23.203 6.145 1 87.25 229 TRP A N 1
ATOM 1681 C CA . TRP A 1 229 ? 6.949 -23.078 7.465 1 87.25 229 TRP A CA 1
ATOM 1682 C C . TRP A 1 229 ? 5.652 -22.281 7.391 1 87.25 229 TRP A C 1
ATOM 1684 O O . TRP A 1 229 ? 4.793 -22.391 8.266 1 87.25 229 TRP A O 1
ATOM 1694 N N . PHE A 1 230 ? 5.539 -21.516 6.336 1 88.12 230 PHE A N 1
ATOM 1695 C CA . PHE A 1 230 ? 4.371 -20.656 6.238 1 88.12 230 PHE A CA 1
ATOM 1696 C C . PHE A 1 230 ? 3.1 -21.484 6.07 1 88.12 230 PHE A C 1
ATOM 1698 O O . PHE A 1 230 ? 2.008 -21.016 6.41 1 88.12 230 PHE A O 1
ATOM 1705 N N . ILE A 1 231 ? 3.199 -22.672 5.57 1 85.69 231 ILE A N 1
ATOM 1706 C CA . ILE A 1 231 ? 2.047 -23.547 5.402 1 85.69 231 ILE A CA 1
ATOM 1707 C C . ILE A 1 231 ? 1.52 -23.984 6.773 1 85.69 231 ILE A C 1
ATOM 1709 O O . ILE A 1 231 ? 0.306 -24.031 6.988 1 85.69 231 ILE A O 1
ATOM 1713 N N . LEU A 1 232 ? 2.48 -24.281 7.645 1 87.44 232 LEU A N 1
ATOM 1714 C CA . LEU A 1 232 ? 2.076 -24.609 9.008 1 87.44 232 LEU A CA 1
ATOM 1715 C C . LEU A 1 232 ? 1.362 -23.438 9.664 1 87.44 232 LEU A C 1
ATOM 1717 O O . LEU A 1 232 ? 0.355 -23.625 10.352 1 87.44 232 LEU A O 1
ATOM 1721 N N . TYR A 1 233 ? 1.889 -22.281 9.453 1 92.31 233 TYR A N 1
ATOM 1722 C CA . TYR A 1 233 ? 1.268 -21.094 10.023 1 92.31 233 TYR A CA 1
ATOM 1723 C C . TYR A 1 233 ? -0.116 -20.859 9.43 1 92.31 233 TYR A C 1
ATOM 1725 O O . TYR A 1 233 ? -1.018 -20.359 10.109 1 92.31 233 TYR A O 1
ATOM 1733 N N . PHE A 1 234 ? -0.28 -21.188 8.227 1 90.88 234 PHE A N 1
ATOM 1734 C CA . PHE A 1 234 ? -1.585 -21.094 7.582 1 90.88 234 PHE A CA 1
ATOM 1735 C C . PHE A 1 234 ? -2.588 -22.016 8.266 1 90.88 234 PHE A C 1
ATOM 1737 O O . PHE A 1 234 ? -3.713 -21.609 8.562 1 90.88 234 PHE A O 1
ATOM 1744 N N . CYS A 1 235 ? -2.158 -23.188 8.531 1 88.88 235 CYS A N 1
ATOM 1745 C CA . CYS A 1 235 ? -3.021 -24.156 9.195 1 88.88 235 CYS A CA 1
ATOM 1746 C C . CYS A 1 235 ? -3.385 -23.688 10.602 1 88.88 235 CYS A C 1
ATOM 1748 O O . CYS A 1 235 ? -4.539 -23.797 11.016 1 88.88 235 CYS A O 1
ATOM 1750 N N . VAL A 1 236 ? -2.398 -23.219 11.258 1 92.19 236 VAL A N 1
ATOM 1751 C CA . VAL A 1 236 ? -2.627 -22.734 12.617 1 92.19 236 VAL A CA 1
ATOM 1752 C C . VAL A 1 236 ? -3.623 -21.578 12.586 1 92.19 236 VAL A C 1
ATOM 1754 O O . VAL A 1 236 ? -4.516 -21.484 13.43 1 92.19 236 VAL A O 1
ATOM 1757 N N . ALA A 1 237 ? -3.486 -20.703 11.625 1 93.19 237 ALA A N 1
ATOM 1758 C CA . ALA A 1 237 ? -4.406 -19.578 11.477 1 93.19 237 ALA A CA 1
ATOM 1759 C C . ALA A 1 237 ? -5.836 -20.062 11.25 1 93.19 237 ALA A C 1
ATOM 1761 O O . ALA A 1 237 ? -6.781 -19.547 11.852 1 93.19 237 ALA A O 1
ATOM 1762 N N . ALA A 1 238 ? -6.043 -21.047 10.43 1 89.44 238 ALA A N 1
ATOM 1763 C CA . ALA A 1 238 ? -7.359 -21.609 10.148 1 89.44 238 ALA A CA 1
ATOM 1764 C C . ALA A 1 238 ? -7.969 -22.234 11.398 1 89.44 238 ALA A C 1
ATOM 1766 O O . ALA A 1 238 ? -9.172 -22.109 11.641 1 89.44 238 ALA A O 1
ATOM 1767 N N . VAL A 1 239 ? -7.109 -22.891 12.164 1 91.06 239 VAL A N 1
ATOM 1768 C CA . VAL A 1 239 ? -7.551 -23.5 13.414 1 91.06 239 VAL A CA 1
ATOM 1769 C C . VAL A 1 239 ? -8.016 -22.406 14.383 1 91.06 239 VAL A C 1
ATOM 1771 O O . VAL A 1 239 ? -9.086 -22.531 14.984 1 91.06 239 VAL A O 1
ATOM 1774 N N . LEU A 1 240 ? -7.207 -21.375 14.516 1 92.12 240 LEU A N 1
ATOM 1775 C CA . LEU A 1 240 ? -7.547 -20.281 15.422 1 92.12 240 LEU A CA 1
ATOM 1776 C C . LEU A 1 240 ? -8.852 -19.609 14.992 1 92.12 240 LEU A C 1
ATOM 1778 O O . LEU A 1 240 ? -9.703 -19.312 15.836 1 92.12 240 LEU A O 1
ATOM 1782 N N . ALA A 1 241 ? -9 -19.406 13.758 1 90.81 241 ALA A N 1
ATOM 1783 C CA . ALA A 1 241 ? -10.188 -18.734 13.234 1 90.81 241 ALA A CA 1
ATOM 1784 C C . ALA A 1 241 ? -11.438 -19.578 13.469 1 90.81 241 ALA A C 1
ATOM 1786 O O . ALA A 1 241 ? -12.539 -19.031 13.602 1 90.81 241 ALA A O 1
ATOM 1787 N N . SER A 1 242 ? -11.305 -20.859 13.469 1 88.19 242 SER A N 1
ATOM 1788 C CA . SER A 1 242 ? -12.438 -21.766 13.602 1 88.19 242 SER A CA 1
ATOM 1789 C C . SER A 1 242 ? -12.836 -21.938 15.07 1 88.19 242 SER A C 1
ATOM 1791 O O . SER A 1 242 ? -14.008 -22.109 15.383 1 88.19 242 SER A O 1
ATOM 1793 N N . TYR A 1 243 ? -11.875 -21.781 16.047 1 89.25 243 TYR A N 1
ATOM 1794 C CA . TYR A 1 243 ? -12.18 -22.172 17.422 1 89.25 243 TYR A CA 1
ATOM 1795 C C . TYR A 1 243 ? -12.156 -20.969 18.344 1 89.25 243 TYR A C 1
ATOM 1797 O O . TYR A 1 243 ? -12.938 -20.891 19.297 1 89.25 243 TYR A O 1
ATOM 1805 N N . VAL A 1 244 ? -11.383 -20.031 18.109 1 89.19 244 VAL A N 1
ATOM 1806 C CA . VAL A 1 244 ? -11.156 -18.938 19.062 1 89.19 244 VAL A CA 1
ATOM 1807 C C . VAL A 1 244 ? -12.406 -18.062 19.156 1 89.19 244 VAL A C 1
ATOM 1809 O O . VAL A 1 244 ? -12.82 -17.672 20.25 1 89.19 244 VAL A O 1
ATOM 1812 N N . PRO A 1 245 ? -13.016 -17.688 18.031 1 87.75 245 PRO A N 1
ATOM 1813 C CA . PRO A 1 245 ? -14.203 -16.828 18.141 1 87.75 245 PRO A CA 1
ATOM 1814 C C . PRO A 1 245 ? -15.32 -17.484 18.953 1 87.75 245 PRO A C 1
ATOM 1816 O O . PRO A 1 245 ? -16.219 -16.781 19.438 1 87.75 245 PRO A O 1
ATOM 1819 N N . ARG A 1 246 ? -15.328 -18.719 19.141 1 85 246 ARG A N 1
ATOM 1820 C CA . ARG A 1 246 ? -16.312 -19.406 19.969 1 85 246 ARG A CA 1
ATOM 1821 C C . ARG A 1 246 ? -16.141 -19.031 21.438 1 85 246 ARG A C 1
ATOM 1823 O O . ARG A 1 246 ? -17.125 -18.938 22.172 1 85 246 ARG A O 1
ATOM 1830 N N . PHE A 1 247 ? -14.922 -18.734 21.734 1 89.5 247 PHE A N 1
ATOM 1831 C CA . PHE A 1 247 ? -14.625 -18.391 23.125 1 89.5 247 PHE A CA 1
ATOM 1832 C C . PHE A 1 247 ? -14.531 -16.891 23.297 1 89.5 247 PHE A C 1
ATOM 1834 O O . PHE A 1 247 ? -14.852 -16.359 24.375 1 89.5 247 PHE A O 1
ATOM 1841 N N . LEU A 1 248 ? -14.023 -16.234 22.297 1 90.06 248 LEU A N 1
ATOM 1842 C CA . LEU A 1 248 ? -13.852 -14.781 22.312 1 90.06 248 LEU A CA 1
ATOM 1843 C C . LEU A 1 248 ? -14.445 -14.156 21.047 1 90.06 248 LEU A C 1
ATOM 1845 O O . LEU A 1 248 ? -13.719 -13.82 20.109 1 90.06 248 LEU A O 1
ATOM 1849 N N . PRO A 1 249 ? -15.727 -13.898 21.109 1 86.94 249 PRO A N 1
ATOM 1850 C CA . PRO A 1 249 ? -16.453 -13.43 19.922 1 86.94 249 PRO A CA 1
ATOM 1851 C C . PRO A 1 249 ? -15.891 -12.117 19.359 1 86.94 249 PRO A C 1
ATOM 1853 O O . PRO A 1 249 ? -16.031 -11.836 18.172 1 86.94 249 PRO A O 1
ATOM 1856 N N . GLN A 1 250 ? -15.234 -11.43 20.203 1 87 250 GLN A N 1
ATOM 1857 C CA . GLN A 1 250 ? -14.703 -10.141 19.781 1 87 250 GLN A CA 1
ATOM 1858 C C . GLN A 1 250 ? -13.57 -10.305 18.766 1 87 250 GLN A C 1
ATOM 1860 O O . GLN A 1 250 ? -13.227 -9.359 18.062 1 87 250 GLN A O 1
ATOM 1865 N N . THR A 1 251 ? -13.125 -11.477 18.641 1 86.81 251 THR A N 1
ATOM 1866 C CA . THR A 1 251 ? -11.984 -11.719 17.766 1 86.81 251 THR A CA 1
ATOM 1867 C C . THR A 1 251 ? -12.453 -11.922 16.328 1 86.81 251 THR A C 1
ATOM 1869 O O . THR A 1 251 ? -11.641 -11.898 15.398 1 86.81 251 THR A O 1
ATOM 1872 N N . ALA A 1 252 ? -13.695 -12.07 16.141 1 85 252 ALA A N 1
ATOM 1873 C CA . ALA A 1 252 ? -14.219 -12.328 14.805 1 85 252 ALA A CA 1
ATOM 1874 C C . ALA A 1 252 ? -13.906 -11.172 13.859 1 85 252 ALA A C 1
ATOM 1876 O O . ALA A 1 252 ? -13.523 -11.391 12.711 1 85 252 ALA A O 1
ATOM 1877 N N . GLY A 1 253 ? -14.039 -10.055 14.414 1 87.69 253 GLY A N 1
ATOM 1878 C CA . GLY A 1 253 ? -13.727 -8.883 13.609 1 87.69 253 GLY A CA 1
ATOM 1879 C C . GLY A 1 253 ? -12.258 -8.781 13.242 1 87.69 253 GLY A C 1
ATOM 1880 O O . GLY A 1 253 ? -11.922 -8.453 12.109 1 87.69 253 GLY A O 1
ATOM 1881 N N . LEU A 1 254 ? -11.516 -9.141 14.133 1 89.19 254 LEU A N 1
ATOM 1882 C CA . LEU A 1 254 ? -10.078 -9.109 13.914 1 89.19 254 LEU A CA 1
ATOM 1883 C C . LEU A 1 254 ? -9.664 -10.125 12.859 1 89.19 254 LEU A C 1
ATOM 1885 O O . LEU A 1 254 ? -8.852 -9.82 11.977 1 89.19 254 LEU A O 1
ATOM 1889 N N . PHE A 1 255 ? -10.266 -11.281 13 1 91.81 255 PHE A N 1
ATOM 1890 C CA . PHE A 1 255 ? -9.898 -12.344 12.062 1 91.81 255 PHE A CA 1
ATOM 1891 C C . PHE A 1 255 ? -10.398 -12.016 10.656 1 91.81 255 PHE A C 1
ATOM 1893 O O . PHE A 1 255 ? -9.711 -12.289 9.672 1 91.81 255 PHE A O 1
ATOM 1900 N N . ALA A 1 256 ? -11.5 -11.383 10.594 1 89.88 256 ALA A N 1
ATOM 1901 C CA . ALA A 1 256 ? -12 -10.93 9.297 1 89.88 256 ALA A CA 1
ATOM 1902 C C . ALA A 1 256 ? -11.086 -9.867 8.695 1 89.88 256 ALA A C 1
ATOM 1904 O O . ALA A 1 256 ? -10.836 -9.867 7.488 1 89.88 256 ALA A O 1
ATOM 1905 N N . GLY A 1 257 ? -10.594 -9.055 9.539 1 91.38 257 GLY A N 1
ATOM 1906 C CA . GLY A 1 257 ? -9.648 -8.031 9.109 1 91.38 257 GLY A CA 1
ATOM 1907 C C . GLY A 1 257 ? -8.336 -8.609 8.609 1 91.38 257 GLY A C 1
ATOM 1908 O O . GLY A 1 257 ? -7.801 -8.148 7.598 1 91.38 257 GLY A O 1
ATOM 1909 N N . LEU A 1 258 ? -7.922 -9.562 9.281 1 92.75 258 LEU A N 1
ATOM 1910 C CA . LEU A 1 258 ? -6.68 -10.211 8.883 1 92.75 258 LEU A CA 1
ATOM 1911 C C . LEU A 1 258 ? -6.848 -10.93 7.547 1 92.75 258 LEU A C 1
ATOM 1913 O O . LEU A 1 258 ? -5.945 -10.898 6.707 1 92.75 258 LEU A O 1
ATOM 1917 N N . SER A 1 259 ? -7.992 -11.531 7.418 1 91.25 259 SER A N 1
ATOM 1918 C CA . SER A 1 259 ? -8.273 -12.195 6.148 1 91.25 259 SER A CA 1
ATOM 1919 C C . SER A 1 259 ? -8.336 -11.188 5.004 1 91.25 259 SER A C 1
ATOM 1921 O O . SER A 1 259 ? -7.836 -11.453 3.908 1 91.25 259 SER A O 1
ATOM 1923 N N . ARG A 1 260 ? -8.867 -10.07 5.254 1 90.19 260 ARG A N 1
ATOM 1924 C CA . ARG A 1 260 ? -8.922 -9.016 4.246 1 90.19 260 ARG A CA 1
ATOM 1925 C C . ARG A 1 260 ? -7.523 -8.5 3.914 1 90.19 260 ARG A C 1
ATOM 1927 O O . ARG A 1 260 ? -7.223 -8.203 2.756 1 90.19 260 ARG A O 1
ATOM 1934 N N . LEU A 1 261 ? -6.789 -8.414 4.891 1 92.69 261 LEU A N 1
ATOM 1935 C CA . LEU A 1 261 ? -5.402 -8.008 4.691 1 92.69 261 LEU A CA 1
ATOM 1936 C C . LEU A 1 261 ? -4.648 -9.023 3.84 1 92.69 261 LEU A C 1
ATOM 1938 O O . LEU A 1 261 ? -3.789 -8.648 3.037 1 92.69 261 LEU A O 1
ATOM 1942 N N . GLY A 1 262 ? -4.941 -10.234 4.141 1 92.56 262 GLY A N 1
ATOM 1943 C CA . GLY A 1 262 ? -4.352 -11.273 3.312 1 92.56 262 GLY A CA 1
ATOM 1944 C C . GLY A 1 262 ? -4.688 -11.125 1.84 1 92.56 262 GLY A C 1
ATOM 1945 O O . GLY A 1 262 ? -3.809 -11.234 0.983 1 92.56 262 GLY A O 1
ATOM 1946 N N . ARG A 1 263 ? -5.898 -10.812 1.572 1 88.69 263 ARG A N 1
ATOM 1947 C CA . ARG A 1 263 ? -6.328 -10.625 0.189 1 88.69 263 ARG A CA 1
ATOM 1948 C C . ARG A 1 263 ? -5.633 -9.43 -0.442 1 88.69 263 ARG A C 1
ATOM 1950 O O . ARG A 1 263 ? -5.18 -9.492 -1.586 1 88.69 263 ARG A O 1
ATOM 1957 N N . SER A 1 264 ? -5.547 -8.398 0.321 1 91.56 264 SER A N 1
ATOM 1958 C CA . SER A 1 264 ? -4.855 -7.203 -0.157 1 91.56 264 SER A CA 1
ATOM 1959 C C . SER A 1 264 ? -3.375 -7.484 -0.405 1 91.56 264 SER A C 1
ATOM 1961 O O . SER A 1 264 ? -2.807 -7.012 -1.392 1 91.56 264 SER A O 1
ATOM 1963 N N . GLY A 1 265 ? -2.807 -8.18 0.502 1 92.88 265 GLY A N 1
ATOM 1964 C CA . GLY A 1 265 ? -1.407 -8.547 0.346 1 92.88 265 GLY A CA 1
ATOM 1965 C C . GLY A 1 265 ? -1.14 -9.359 -0.907 1 92.88 265 GLY A C 1
ATOM 1966 O O . GLY A 1 265 ? -0.148 -9.125 -1.603 1 92.88 265 GLY A O 1
ATOM 1967 N N . LEU A 1 266 ? -2.029 -10.234 -1.179 1 89.19 266 LEU A N 1
ATOM 1968 C CA . LEU A 1 266 ? -1.866 -11.078 -2.361 1 89.19 266 LEU A CA 1
ATOM 1969 C C . LEU A 1 266 ? -2.004 -10.25 -3.635 1 89.19 266 LEU A C 1
ATOM 1971 O O . LEU A 1 266 ? -1.307 -10.5 -4.621 1 89.19 266 LEU A O 1
ATOM 1975 N N . THR A 1 267 ? -2.941 -9.352 -3.625 1 91.12 267 THR A N 1
ATOM 1976 C CA . THR A 1 267 ? -3.094 -8.453 -4.77 1 91.12 267 THR A CA 1
ATOM 1977 C C . THR A 1 267 ? -1.813 -7.66 -5.008 1 91.12 267 THR A C 1
ATOM 1979 O O . THR A 1 267 ? -1.387 -7.492 -6.152 1 91.12 267 THR A O 1
ATOM 1982 N N . VAL A 1 268 ? -1.226 -7.227 -3.936 1 94.5 268 VAL A N 1
ATOM 1983 C CA . VAL A 1 268 ? 0.034 -6.496 -4.039 1 94.5 268 VAL A CA 1
ATOM 1984 C C . VAL A 1 268 ? 1.121 -7.418 -4.59 1 94.5 268 VAL A C 1
ATOM 1986 O O . VAL A 1 268 ? 1.95 -6.996 -5.398 1 94.5 268 VAL A O 1
ATOM 1989 N N . VAL A 1 269 ? 1.128 -8.664 -4.102 1 91.31 269 VAL A N 1
ATOM 1990 C CA . VAL A 1 269 ? 2.113 -9.633 -4.562 1 91.31 269 VAL A CA 1
ATOM 1991 C C . VAL A 1 269 ? 2.02 -9.781 -6.078 1 91.31 269 VAL A C 1
ATOM 1993 O O . VAL A 1 269 ? 3.039 -9.797 -6.773 1 91.31 269 VAL A O 1
ATOM 1996 N N . LEU A 1 270 ? 0.84 -9.828 -6.574 1 88 270 LEU A N 1
ATOM 1997 C CA . LEU A 1 270 ? 0.646 -10.008 -8.008 1 88 270 LEU A CA 1
ATOM 1998 C C . LEU A 1 270 ? 1.127 -8.781 -8.781 1 88 270 LEU A C 1
ATOM 2000 O O . LEU A 1 270 ? 1.69 -8.906 -9.867 1 88 270 LEU A O 1
ATOM 2004 N N . PHE A 1 271 ? 0.917 -7.629 -8.266 1 93.38 271 PHE A N 1
ATOM 2005 C CA . PHE A 1 271 ? 1.478 -6.418 -8.859 1 93.38 271 PHE A CA 1
ATOM 2006 C C . PHE A 1 271 ? 3 -6.488 -8.898 1 93.38 271 PHE A C 1
ATOM 2008 O O . PHE A 1 271 ? 3.615 -6.207 -9.922 1 93.38 271 PHE A O 1
ATOM 2015 N N . LEU A 1 272 ? 3.574 -6.898 -7.766 1 92.19 272 LEU A N 1
ATOM 2016 C CA . LEU A 1 272 ? 5.027 -6.973 -7.668 1 92.19 272 LEU A CA 1
ATOM 2017 C C . LEU A 1 272 ? 5.586 -7.996 -8.648 1 92.19 272 LEU A C 1
ATOM 2019 O O . LEU A 1 272 ? 6.621 -7.766 -9.273 1 92.19 272 LEU A O 1
ATOM 2023 N N . ILE A 1 273 ? 4.922 -9.102 -8.742 1 84.62 273 ILE A N 1
ATOM 2024 C CA . ILE A 1 273 ? 5.348 -10.133 -9.68 1 84.62 273 ILE A CA 1
ATOM 2025 C C . ILE A 1 273 ? 5.324 -9.57 -11.102 1 84.62 273 ILE A C 1
ATOM 2027 O O . ILE A 1 273 ? 6.281 -9.742 -11.859 1 84.62 273 ILE A O 1
ATOM 2031 N N . GLY A 1 274 ? 4.285 -8.891 -11.445 1 87.88 274 GLY A N 1
ATOM 2032 C CA . GLY A 1 274 ? 4.188 -8.289 -12.766 1 87.88 274 GLY A CA 1
ATOM 2033 C C . GLY A 1 274 ? 5.301 -7.301 -13.047 1 87.88 274 GLY A C 1
ATOM 2034 O O . GLY A 1 274 ? 5.852 -7.277 -14.156 1 87.88 274 GLY A O 1
ATOM 2035 N N . THR A 1 275 ? 5.625 -6.504 -12.047 1 92.12 275 THR A N 1
ATOM 2036 C CA . THR A 1 275 ? 6.66 -5.496 -12.25 1 92.12 275 THR A CA 1
ATOM 2037 C C . THR A 1 275 ? 8.016 -6.156 -12.484 1 92.12 275 THR A C 1
ATOM 2039 O O . THR A 1 275 ? 8.945 -5.523 -12.992 1 92.12 275 THR A O 1
ATOM 2042 N N . GLY A 1 276 ? 8.164 -7.363 -12.086 1 87.38 276 GLY A N 1
ATOM 2043 C CA . GLY A 1 276 ? 9.422 -8.078 -12.234 1 87.38 276 GLY A CA 1
ATOM 2044 C C . GLY A 1 276 ? 9.625 -8.664 -13.617 1 87.38 276 GLY A C 1
ATOM 2045 O O . GLY A 1 276 ? 10.719 -9.117 -13.961 1 87.38 276 GLY A O 1
ATOM 2046 N N . ILE A 1 277 ? 8.578 -8.695 -14.359 1 83.44 277 ILE A N 1
ATOM 2047 C CA . ILE A 1 277 ? 8.656 -9.203 -15.727 1 83.44 277 ILE A CA 1
ATOM 2048 C C . ILE A 1 277 ? 8.992 -8.062 -16.688 1 83.44 277 ILE A C 1
ATOM 2050 O O . ILE A 1 277 ? 8.117 -7.27 -17.047 1 83.44 277 ILE A O 1
ATOM 2054 N N . SER A 1 278 ? 10.227 -8 -17.078 1 87.69 278 SER A N 1
ATOM 2055 C CA . SER A 1 278 ? 10.688 -6.949 -17.984 1 87.69 278 SER A CA 1
ATOM 2056 C C . SER A 1 278 ? 10.805 -7.465 -19.422 1 87.69 278 SER A C 1
ATOM 2058 O O . SER A 1 278 ? 10.648 -8.664 -19.672 1 87.69 278 SER A O 1
ATOM 2060 N N . ARG A 1 279 ? 11.133 -6.539 -20.344 1 86.44 279 ARG A N 1
ATOM 2061 C CA . ARG A 1 279 ? 11.375 -6.922 -21.734 1 86.44 279 ARG A CA 1
ATOM 2062 C C . ARG A 1 279 ? 12.609 -7.816 -21.844 1 86.44 279 ARG A C 1
ATOM 2064 O O . ARG A 1 279 ? 12.625 -8.75 -22.641 1 86.44 279 ARG A O 1
ATOM 2071 N N . SER A 1 280 ? 13.578 -7.5 -21.031 1 83.25 280 SER A N 1
ATOM 2072 C CA . SER A 1 280 ? 14.797 -8.312 -21.016 1 83.25 280 SER A CA 1
ATOM 2073 C C . SER A 1 280 ? 14.508 -9.734 -20.547 1 83.25 280 SER A C 1
ATOM 2075 O O . SER A 1 280 ? 15.047 -10.695 -21.094 1 83.25 280 SER A O 1
ATOM 2077 N N . THR A 1 281 ? 13.656 -9.836 -19.562 1 77.94 281 THR A N 1
ATOM 2078 C CA . THR A 1 281 ? 13.258 -11.148 -19.062 1 77.94 281 THR A CA 1
ATOM 2079 C C . THR A 1 281 ? 12.555 -11.953 -20.156 1 77.94 281 THR A C 1
ATOM 2081 O O . THR A 1 281 ? 12.836 -13.141 -20.328 1 77.94 281 THR A O 1
ATOM 2084 N N . LEU A 1 282 ? 11.672 -11.312 -20.875 1 80 282 LEU A N 1
ATOM 2085 C CA . LEU A 1 282 ? 10.914 -11.977 -21.922 1 80 282 LEU A CA 1
ATOM 2086 C C . LEU A 1 282 ? 11.828 -12.391 -23.078 1 80 282 LEU A C 1
ATOM 2088 O O . LEU A 1 282 ? 11.656 -13.469 -23.656 1 80 282 LEU A O 1
ATOM 2092 N N . ARG A 1 283 ? 12.797 -11.609 -23.266 1 82.62 283 ARG A N 1
ATOM 2093 C CA . ARG A 1 283 ? 13.727 -11.898 -24.359 1 82.62 283 ARG A CA 1
ATOM 2094 C C . ARG A 1 283 ? 14.672 -13.031 -23.984 1 82.62 283 ARG A C 1
ATOM 2096 O O . ARG A 1 283 ? 15.117 -13.789 -24.859 1 82.62 283 ARG A O 1
ATOM 2103 N N . GLN A 1 284 ? 14.922 -13.086 -22.734 1 80.38 284 GLN A N 1
ATOM 2104 C CA . GLN A 1 284 ? 15.844 -14.117 -22.281 1 80.38 284 GLN A CA 1
ATOM 2105 C C . GLN A 1 284 ? 15.188 -15.5 -22.328 1 80.38 284 GLN A C 1
ATOM 2107 O O . GLN A 1 284 ? 15.883 -16.516 -22.453 1 80.38 284 GLN A O 1
ATOM 2112 N N . VAL A 1 285 ? 13.852 -15.383 -22.219 1 79.25 285 VAL A N 1
ATOM 2113 C CA . VAL A 1 285 ? 13.133 -16.641 -22.281 1 79.25 285 VAL A CA 1
ATOM 2114 C C . VAL A 1 285 ? 13.195 -17.203 -23.703 1 79.25 285 VAL A C 1
ATOM 2116 O O . VAL A 1 285 ? 12.758 -16.547 -24.656 1 79.25 285 VAL A O 1
ATOM 2119 N N . GLY A 1 286 ? 13.977 -18.125 -24.047 1 80.12 286 GLY A N 1
ATOM 2120 C CA . GLY A 1 286 ? 14.094 -18.766 -25.344 1 80.12 286 GLY A CA 1
ATOM 2121 C C . GLY A 1 286 ? 12.805 -19.438 -25.797 1 80.12 286 GLY A C 1
ATOM 2122 O O . GLY A 1 286 ? 11.922 -19.719 -24.984 1 80.12 286 GLY A O 1
ATOM 2123 N N . ILE A 1 287 ? 12.648 -19.641 -27.031 1 88.31 287 ILE A N 1
ATOM 2124 C CA . ILE A 1 287 ? 11.445 -20.188 -27.641 1 88.31 287 ILE A CA 1
ATOM 2125 C C . ILE A 1 287 ? 11.266 -21.641 -27.188 1 88.31 287 ILE A C 1
ATOM 2127 O O . ILE A 1 287 ? 10.133 -22.094 -26.953 1 88.31 287 ILE A O 1
ATOM 2131 N N . ARG A 1 288 ? 12.297 -22.391 -27.031 1 92.5 288 ARG A N 1
ATOM 2132 C CA . ARG A 1 288 ? 12.188 -23.812 -26.703 1 92.5 288 ARG A CA 1
ATOM 2133 C C . ARG A 1 288 ? 11.688 -24.016 -25.281 1 92.5 288 ARG A C 1
ATOM 2135 O O . ARG A 1 288 ? 10.727 -24.766 -25.062 1 92.5 288 ARG A O 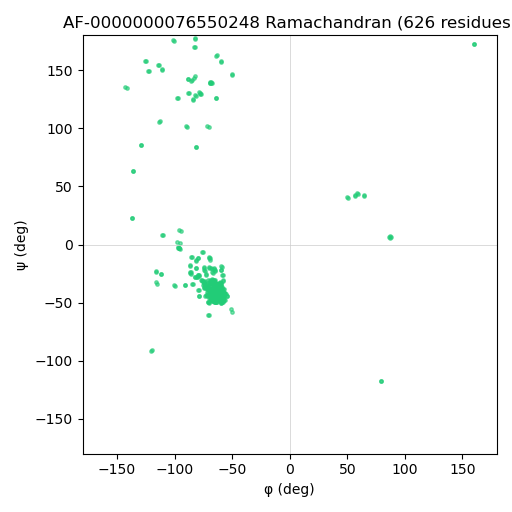1
ATOM 2142 N N . PRO A 1 289 ? 12.336 -23.312 -24.312 1 90.75 289 PRO A N 1
ATOM 2143 C CA . PRO A 1 289 ? 11.805 -23.422 -22.953 1 90.75 289 PRO A CA 1
ATOM 2144 C C . PRO A 1 289 ? 10.352 -22.969 -22.844 1 90.75 289 PRO A C 1
ATOM 2146 O O . PRO A 1 289 ? 9.562 -23.562 -22.109 1 90.75 289 PRO A O 1
ATOM 2149 N N . LEU A 1 290 ? 10.031 -22 -23.562 1 91.75 290 LEU A N 1
ATOM 2150 C CA . LEU A 1 290 ? 8.664 -21.484 -23.531 1 91.75 290 LEU A CA 1
ATOM 2151 C C . LEU A 1 290 ? 7.695 -22.516 -24.109 1 91.75 290 LEU A C 1
ATOM 2153 O O . LEU A 1 290 ? 6.605 -22.719 -23.562 1 91.75 290 LEU A O 1
ATOM 2157 N N . LEU A 1 291 ? 8.078 -23.125 -25.172 1 93.81 291 LEU A N 1
ATOM 2158 C CA . LEU A 1 291 ? 7.238 -24.156 -25.781 1 93.81 291 LEU A CA 1
ATOM 2159 C C . LEU A 1 291 ? 7.074 -25.344 -24.844 1 93.81 291 LEU A C 1
ATOM 2161 O O . LEU A 1 291 ? 6 -25.938 -24.766 1 93.81 291 LEU A O 1
ATOM 2165 N N . GLN A 1 292 ? 8.102 -25.703 -24.188 1 94.12 292 GLN A N 1
ATOM 2166 C CA . GLN A 1 292 ? 8.008 -26.75 -23.188 1 94.12 292 GLN A CA 1
ATOM 2167 C C . GLN A 1 292 ? 7.016 -26.391 -22.094 1 94.12 292 GLN A C 1
ATOM 2169 O O . GLN A 1 292 ? 6.164 -27.203 -21.719 1 94.12 292 GLN A O 1
ATOM 2174 N N . GLY A 1 293 ? 7.188 -25.172 -21.578 1 92.81 293 GLY A N 1
ATOM 2175 C CA . GLY A 1 293 ? 6.297 -24.719 -20.531 1 92.81 293 GLY A CA 1
ATOM 2176 C C . GLY A 1 293 ? 4.84 -24.672 -20.953 1 92.81 293 GLY A C 1
ATOM 2177 O O . GLY A 1 293 ? 3.963 -25.141 -20.219 1 92.81 293 GLY A O 1
ATOM 2178 N N . VAL A 1 294 ? 4.602 -24.141 -22.125 1 93.62 294 VAL A N 1
ATOM 2179 C CA . VAL A 1 294 ? 3.246 -24.016 -22.641 1 93.62 294 VAL A CA 1
ATOM 2180 C C . VAL A 1 294 ? 2.645 -25.391 -22.875 1 93.62 294 VAL A C 1
ATOM 2182 O O . VAL A 1 294 ? 1.496 -25.656 -22.516 1 93.62 294 VAL A O 1
ATOM 2185 N N . GLY A 1 295 ? 3.406 -26.234 -23.547 1 94.56 295 GLY A N 1
ATOM 2186 C CA . GLY A 1 295 ? 2.936 -27.594 -23.781 1 94.56 295 GLY A CA 1
ATOM 2187 C C . GLY A 1 295 ? 2.604 -28.328 -22.5 1 94.56 295 GLY A C 1
ATOM 2188 O O . GLY A 1 295 ? 1.56 -28.984 -22.406 1 94.56 295 GLY A O 1
ATOM 2189 N N . LEU A 1 296 ? 3.484 -28.25 -21.578 1 94.06 296 LEU A N 1
ATOM 2190 C CA . LEU A 1 296 ? 3.275 -28.906 -20.297 1 94.06 296 LEU A CA 1
ATOM 2191 C C . LEU A 1 296 ? 2.057 -28.328 -19.578 1 94.06 296 LEU A C 1
ATOM 2193 O O . LEU A 1 296 ? 1.259 -29.062 -19 1 94.06 296 LEU A O 1
ATOM 2197 N N . TRP A 1 297 ? 1.943 -27.062 -19.625 1 93.06 297 TRP A N 1
ATOM 2198 C CA . TRP A 1 297 ? 0.835 -26.359 -18.984 1 93.06 297 TRP A CA 1
ATOM 2199 C C . TRP A 1 297 ? -0.499 -26.781 -19.594 1 93.06 297 TRP A C 1
ATOM 2201 O O . TRP A 1 297 ? -1.461 -27.047 -18.875 1 93.06 297 TRP A O 1
ATOM 2211 N N . ILE A 1 298 ? -0.567 -26.828 -20.875 1 94.06 298 ILE A N 1
ATOM 2212 C CA . ILE A 1 298 ? -1.781 -27.219 -21.578 1 94.06 298 ILE A CA 1
ATOM 2213 C C . ILE A 1 298 ? -2.129 -28.672 -21.234 1 94.06 298 ILE A C 1
ATOM 2215 O O . ILE A 1 298 ? -3.297 -29 -21.016 1 94.06 298 ILE A O 1
ATOM 2219 N N . ALA A 1 299 ? -1.178 -29.5 -21.188 1 94.94 299 ALA A N 1
ATOM 2220 C CA . ALA A 1 299 ? -1.399 -30.906 -20.875 1 94.94 299 ALA A CA 1
ATOM 2221 C C . ALA A 1 299 ? -1.928 -31.062 -19.453 1 94.94 299 ALA A C 1
ATOM 2223 O O . ALA A 1 299 ? -2.922 -31.766 -19.219 1 94.94 299 ALA A O 1
ATOM 2224 N N . VAL A 1 300 ? -1.289 -30.453 -18.547 1 93.44 300 VAL A N 1
ATOM 2225 C CA . VAL A 1 300 ? -1.675 -30.578 -17.141 1 93.44 300 VAL A CA 1
ATOM 2226 C C . VAL A 1 300 ? -3.053 -29.969 -16.922 1 93.44 300 VAL A C 1
ATOM 2228 O O . VAL A 1 300 ? -3.908 -30.547 -16.266 1 93.44 300 VAL A O 1
ATOM 2231 N N . ALA A 1 301 ? -3.252 -28.781 -17.453 1 94.56 301 ALA A N 1
ATOM 2232 C CA . ALA A 1 301 ? -4.535 -28.094 -17.312 1 94.56 301 ALA A CA 1
ATOM 2233 C C . ALA A 1 301 ? -5.648 -28.875 -18 1 94.56 301 ALA A C 1
ATOM 2235 O O . ALA A 1 301 ? -6.75 -29.016 -17.469 1 94.56 301 ALA A O 1
ATOM 2236 N N . GLY A 1 302 ? -5.348 -29.344 -19.172 1 95 302 GLY A N 1
ATOM 2237 C CA . GLY A 1 302 ? -6.332 -30.109 -19.922 1 95 302 GLY A CA 1
ATOM 2238 C C . GLY A 1 302 ? -6.711 -31.422 -19.266 1 95 302 GLY A C 1
ATOM 2239 O O . GLY A 1 302 ? -7.895 -31.734 -19.125 1 95 302 GLY A O 1
ATOM 2240 N N . VAL A 1 303 ? -5.758 -32.156 -18.859 1 94 303 VAL A N 1
ATOM 2241 C CA . VAL A 1 303 ? -5.984 -33.469 -18.266 1 94 303 VAL A CA 1
ATOM 2242 C C . VAL A 1 303 ? -6.699 -33.312 -16.922 1 94 303 VAL A C 1
ATOM 2244 O O . VAL A 1 303 ? -7.613 -34.062 -16.609 1 94 303 VAL A O 1
ATOM 2247 N N . SER A 1 304 ? -6.281 -32.375 -16.156 1 93.69 304 SER A N 1
ATOM 2248 C CA . SER A 1 304 ? -6.922 -32.156 -14.859 1 93.69 304 SER A CA 1
ATOM 2249 C C . SER A 1 304 ? -8.367 -31.703 -15.031 1 93.69 304 SER A C 1
ATOM 2251 O O . SER A 1 304 ? -9.25 -32.156 -14.289 1 93.69 304 SER A O 1
ATOM 2253 N N . LEU A 1 305 ? -8.594 -30.797 -15.969 1 94.25 305 LEU A N 1
ATOM 2254 C CA . LEU A 1 305 ? -9.953 -30.359 -16.234 1 94.25 305 LEU A CA 1
ATOM 2255 C C . LEU A 1 305 ? -10.836 -31.531 -16.656 1 94.25 305 LEU A C 1
ATOM 2257 O O . LEU A 1 305 ? -11.969 -31.656 -16.203 1 94.25 305 LEU A O 1
ATOM 2261 N N . TRP A 1 306 ? -10.305 -32.344 -17.531 1 93.12 306 TRP A N 1
ATOM 2262 C CA . TRP A 1 306 ? -11.031 -33.5 -18 1 93.12 306 TRP A CA 1
ATOM 2263 C C . TRP A 1 306 ? -11.32 -34.469 -16.844 1 93.12 306 TRP A C 1
ATOM 2265 O O . TRP A 1 306 ? -12.43 -34.969 -16.734 1 93.12 306 TRP A O 1
ATOM 2275 N N . ALA A 1 307 ? -10.359 -34.719 -16.031 1 92 307 ALA A N 1
ATOM 2276 C CA . ALA A 1 307 ? -10.5 -35.625 -14.891 1 92 307 ALA A CA 1
ATOM 2277 C C . ALA A 1 307 ? -11.539 -35.094 -13.898 1 92 307 ALA A C 1
ATOM 2279 O O . ALA A 1 307 ? -12.289 -35.875 -13.305 1 92 307 ALA A O 1
ATOM 2280 N N . ILE A 1 308 ? -11.609 -33.844 -13.719 1 91 308 ILE A N 1
ATOM 2281 C CA . ILE A 1 308 ? -12.562 -33.219 -12.805 1 91 308 ILE A CA 1
ATOM 2282 C C . ILE A 1 308 ? -13.969 -33.312 -13.391 1 91 308 ILE A C 1
ATOM 2284 O O . ILE A 1 308 ? -14.922 -33.688 -12.688 1 91 308 ILE A O 1
ATOM 2288 N N . HIS A 1 309 ? -14.086 -33.031 -14.672 1 88.81 309 HIS A N 1
ATOM 2289 C CA . HIS A 1 309 ? -15.383 -33.094 -15.344 1 88.81 309 HIS A CA 1
ATOM 2290 C C . HIS A 1 309 ? -15.914 -34.531 -15.375 1 88.81 309 HIS A C 1
ATOM 2292 O O . HIS A 1 309 ? -17.125 -34.75 -15.297 1 88.81 309 HIS A O 1
ATOM 2298 N N . ALA A 1 310 ? -15.023 -35.406 -15.469 1 89.56 310 ALA A N 1
ATOM 2299 C CA . ALA A 1 310 ? -15.391 -36.844 -15.531 1 89.56 310 ALA A CA 1
ATOM 2300 C C . ALA A 1 310 ? -15.688 -37.375 -14.141 1 89.56 310 ALA A C 1
ATOM 2302 O O . ALA A 1 310 ? -16.188 -38.5 -14 1 89.56 310 ALA A O 1
ATOM 2303 N N . GLY A 1 311 ? -15.359 -36.625 -13.141 1 85.56 311 GLY A N 1
ATOM 2304 C CA . GLY A 1 311 ? -15.641 -37.062 -11.773 1 85.56 311 GLY A CA 1
ATOM 2305 C C . GLY A 1 311 ? -14.547 -37.906 -11.172 1 85.56 311 GLY A C 1
ATOM 2306 O O . GLY A 1 311 ? -14.727 -38.5 -10.094 1 85.56 311 GLY A O 1
ATOM 2307 N N . TRP A 1 312 ? -13.453 -38.031 -11.875 1 84.06 312 TRP A N 1
ATOM 2308 C CA . TRP A 1 312 ? -12.336 -38.812 -11.375 1 84.06 312 TRP A CA 1
ATOM 2309 C C . TRP A 1 312 ? -11.641 -38.125 -10.219 1 84.06 312 TRP A C 1
ATOM 2311 O O . TRP A 1 312 ? -11.07 -38.75 -9.336 1 84.06 312 TRP A O 1
ATOM 2321 N N . ILE A 1 313 ? -11.648 -36.844 -10.305 1 79.62 313 ILE A N 1
ATOM 2322 C CA . ILE A 1 313 ? -11.102 -36 -9.242 1 79.62 313 ILE A CA 1
ATOM 2323 C C . ILE A 1 313 ? -12.234 -35.219 -8.586 1 79.62 313 ILE A C 1
ATOM 2325 O O . ILE A 1 313 ? -12.938 -34.438 -9.258 1 79.62 313 ILE A O 1
ATOM 2329 N N . ALA A 1 314 ? -12.633 -35.562 -7.406 1 76.44 314 ALA A N 1
ATOM 2330 C CA . ALA A 1 314 ? -13.727 -34.875 -6.715 1 76.44 314 ALA A CA 1
ATOM 2331 C C . ALA A 1 314 ? -13.438 -34.781 -5.219 1 76.44 314 ALA A C 1
ATOM 2333 O O . ALA A 1 314 ? -12.734 -35.594 -4.648 1 76.44 314 ALA A O 1
ATOM 2334 N N . LEU A 1 315 ? -13.727 -33.531 -4.797 1 73.69 315 LEU A N 1
ATOM 2335 C CA . LEU A 1 315 ? -13.648 -33.344 -3.35 1 73.69 315 LEU A CA 1
ATOM 2336 C C . LEU A 1 315 ? -14.992 -33.656 -2.693 1 73.69 315 LEU A C 1
ATOM 2338 O O . LEU A 1 315 ? -16.047 -33.344 -3.266 1 73.69 315 LEU A O 1
ATOM 2342 N N . MET B 1 1 ? 22.281 -7.066 7.727 1 50.94 1 MET B N 1
ATOM 2343 C CA . MET B 1 1 ? 21.703 -7.34 6.418 1 50.94 1 MET B CA 1
ATOM 2344 C C . MET B 1 1 ? 20.25 -7.805 6.547 1 50.94 1 MET B C 1
ATOM 2346 O O . MET B 1 1 ? 19.359 -7.211 5.957 1 50.94 1 MET B O 1
ATOM 2350 N N . LEU B 1 2 ? 20.094 -8.914 7.434 1 53.84 2 LEU B N 1
ATOM 2351 C CA . LEU B 1 2 ? 18.766 -9.492 7.684 1 53.84 2 LEU B CA 1
ATOM 2352 C C . LEU B 1 2 ? 17.875 -8.492 8.406 1 53.84 2 LEU B C 1
ATOM 2354 O O . LEU B 1 2 ? 16.688 -8.383 8.102 1 53.84 2 LEU B O 1
ATOM 2358 N N . GLU B 1 3 ? 18.531 -7.715 9.242 1 66.25 3 GLU B N 1
ATOM 2359 C CA . GLU B 1 3 ? 17.766 -6.75 10.016 1 66.25 3 GLU B CA 1
ATOM 2360 C C . GLU B 1 3 ? 17.219 -5.633 9.125 1 66.25 3 GLU B C 1
ATOM 2362 O O . GLU B 1 3 ? 16.078 -5.215 9.273 1 66.25 3 GLU B O 1
ATOM 2367 N N . ASP B 1 4 ? 18.016 -5.395 8.109 1 79.12 4 ASP B N 1
ATOM 2368 C CA . ASP B 1 4 ? 17.625 -4.32 7.203 1 79.12 4 ASP B CA 1
ATOM 2369 C C . ASP B 1 4 ? 16.484 -4.77 6.293 1 79.12 4 ASP B C 1
ATOM 2371 O O . ASP B 1 4 ? 15.562 -3.994 6.008 1 79.12 4 ASP B O 1
ATOM 2375 N N . GLU B 1 5 ? 16.578 -6.066 6.043 1 84.94 5 GLU B N 1
ATOM 2376 C CA . GLU B 1 5 ? 15.516 -6.602 5.184 1 84.94 5 GLU B CA 1
ATOM 2377 C C . GLU B 1 5 ? 14.18 -6.66 5.922 1 84.94 5 GLU B C 1
ATOM 2379 O O . GLU B 1 5 ? 13.141 -6.359 5.344 1 84.94 5 GLU B O 1
ATOM 2384 N N . MET B 1 6 ? 14.32 -6.988 7.109 1 87.56 6 MET B N 1
ATOM 2385 C CA . MET B 1 6 ? 13.102 -7.09 7.91 1 87.56 6 MET B CA 1
ATOM 2386 C C . MET B 1 6 ? 12.484 -5.711 8.133 1 87.56 6 MET B C 1
ATOM 2388 O O . MET B 1 6 ? 11.266 -5.559 8.062 1 87.56 6 MET B O 1
ATOM 2392 N N . VAL B 1 7 ? 13.344 -4.773 8.375 1 91.06 7 VAL B N 1
ATOM 2393 C CA . VAL B 1 7 ? 12.852 -3.418 8.602 1 91.06 7 VAL B CA 1
ATOM 2394 C C . VAL B 1 7 ? 12.211 -2.883 7.32 1 91.06 7 VAL B C 1
ATOM 2396 O O . VAL B 1 7 ? 11.172 -2.229 7.367 1 91.06 7 VAL B O 1
ATOM 2399 N N . ARG B 1 8 ? 12.797 -3.23 6.219 1 91.19 8 ARG B N 1
ATOM 2400 C CA . ARG B 1 8 ? 12.242 -2.812 4.938 1 91.19 8 ARG B CA 1
ATOM 2401 C C . ARG B 1 8 ? 10.891 -3.469 4.684 1 91.19 8 ARG B C 1
ATOM 2403 O O . ARG B 1 8 ? 9.961 -2.818 4.203 1 91.19 8 ARG B O 1
ATOM 2410 N N . ASN B 1 9 ? 10.867 -4.707 5.047 1 91.62 9 ASN B N 1
ATOM 2411 C CA . ASN B 1 9 ? 9.602 -5.418 4.902 1 91.62 9 ASN B CA 1
ATOM 2412 C C . ASN B 1 9 ? 8.516 -4.809 5.781 1 91.62 9 ASN B C 1
ATOM 2414 O O . ASN B 1 9 ? 7.371 -4.656 5.348 1 91.62 9 ASN B O 1
ATOM 2418 N N . LEU B 1 10 ? 8.891 -4.508 6.941 1 92.44 10 LEU B N 1
ATOM 2419 C CA . LEU B 1 10 ? 7.938 -3.906 7.863 1 92.44 10 LEU B CA 1
ATOM 2420 C C . LEU B 1 10 ? 7.449 -2.561 7.34 1 92.44 10 LEU B C 1
ATOM 2422 O O . LEU B 1 10 ? 6.273 -2.215 7.5 1 92.44 10 LEU B O 1
ATOM 2426 N N . PHE B 1 11 ? 8.352 -1.841 6.727 1 94.06 11 PHE B N 1
ATOM 2427 C CA . PHE B 1 11 ? 8.008 -0.56 6.125 1 94.06 11 PHE B CA 1
ATOM 2428 C C . PHE B 1 11 ? 6.957 -0.74 5.035 1 94.06 11 PHE B C 1
ATOM 2430 O O . PHE B 1 11 ? 5.945 -0.034 5.02 1 94.06 11 PHE B O 1
ATOM 2437 N N . PHE B 1 12 ? 7.125 -1.71 4.191 1 92.81 12 PHE B N 1
ATOM 2438 C CA . PHE B 1 12 ? 6.191 -1.958 3.098 1 92.81 12 PHE B CA 1
ATOM 2439 C C . PHE B 1 12 ? 4.875 -2.514 3.625 1 92.81 12 PHE B C 1
ATOM 2441 O O . PHE B 1 12 ? 3.807 -2.189 3.102 1 92.81 12 PHE B O 1
ATOM 2448 N N . VAL B 1 13 ? 4.949 -3.318 4.633 1 93.38 13 VAL B N 1
ATOM 2449 C CA . VAL B 1 13 ? 3.734 -3.836 5.254 1 93.38 13 VAL B CA 1
ATOM 2450 C C . VAL B 1 13 ? 2.916 -2.682 5.828 1 93.38 13 VAL B C 1
ATOM 2452 O O . VAL B 1 13 ? 1.688 -2.678 5.734 1 93.38 13 VAL B O 1
ATOM 2455 N N . GLY B 1 14 ? 3.631 -1.761 6.441 1 94.81 14 GLY B N 1
ATOM 2456 C CA . GLY B 1 14 ? 2.949 -0.578 6.941 1 94.81 14 GLY B CA 1
ATOM 2457 C C . GLY B 1 14 ? 2.213 0.191 5.863 1 94.81 14 GLY B C 1
ATOM 2458 O O . GLY B 1 14 ? 1.085 0.642 6.07 1 94.81 14 GLY B O 1
ATOM 2459 N N . ILE B 1 15 ? 2.855 0.359 4.707 1 94.38 15 ILE B N 1
ATOM 2460 C CA . ILE B 1 15 ? 2.238 1.04 3.574 1 94.38 15 ILE B CA 1
ATOM 2461 C C . ILE B 1 15 ? 0.995 0.274 3.127 1 94.38 15 ILE B C 1
ATOM 2463 O O . ILE B 1 15 ? -0.062 0.87 2.904 1 94.38 15 ILE B O 1
ATOM 2467 N N . ILE B 1 16 ? 1.094 -1 3.096 1 93.94 16 ILE B N 1
ATOM 2468 C CA . ILE B 1 16 ? 0.012 -1.852 2.613 1 93.94 16 ILE B CA 1
ATOM 2469 C C . ILE B 1 16 ? -1.158 -1.805 3.592 1 93.94 16 ILE B C 1
ATOM 2471 O O . ILE B 1 16 ? -2.311 -1.638 3.186 1 93.94 16 ILE B O 1
ATOM 2475 N N . VAL B 1 17 ? -0.883 -1.931 4.863 1 94.5 17 VAL B N 1
ATOM 2476 C CA . VAL B 1 17 ? -1.922 -1.889 5.891 1 94.5 17 VAL B CA 1
ATOM 2477 C C . VAL B 1 17 ? -2.631 -0.537 5.852 1 94.5 17 VAL B C 1
ATOM 2479 O O . VAL B 1 17 ? -3.859 -0.47 5.938 1 94.5 17 VAL B O 1
ATOM 2482 N N . SER B 1 18 ? -1.872 0.492 5.691 1 93.62 18 SER B N 1
ATOM 2483 C CA . SER B 1 18 ? -2.432 1.839 5.656 1 93.62 18 SER B CA 1
ATOM 2484 C C . SER B 1 18 ? -3.264 2.061 4.398 1 93.62 18 SER B C 1
ATOM 2486 O O . SER B 1 18 ? -4.25 2.797 4.422 1 93.62 18 SER B O 1
ATOM 2488 N N . ALA B 1 19 ? -2.881 1.456 3.35 1 94.31 19 ALA B N 1
ATOM 2489 C CA . ALA B 1 19 ? -3.57 1.633 2.074 1 94.31 19 ALA B CA 1
ATOM 2490 C C . ALA B 1 19 ? -4.82 0.757 2 1 94.31 19 ALA B C 1
ATOM 2492 O O . ALA B 1 19 ? -5.711 1.002 1.183 1 94.31 19 ALA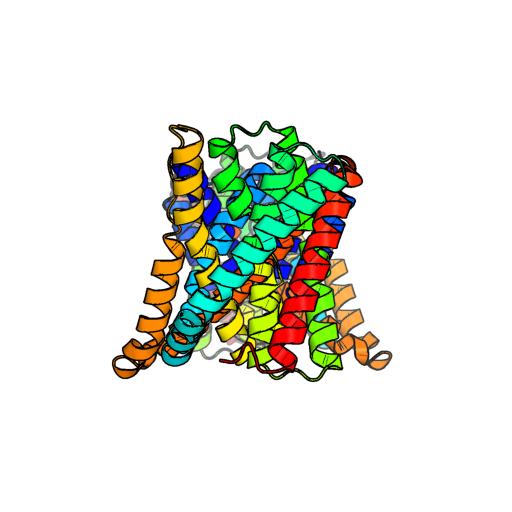 B O 1
ATOM 2493 N N . SER B 1 20 ? -4.953 -0.291 2.791 1 91.56 20 SER B N 1
ATOM 2494 C CA . SER B 1 20 ? -5.98 -1.322 2.688 1 91.56 20 SER B CA 1
ATOM 2495 C C . SER B 1 20 ? -7.332 -0.808 3.174 1 91.56 20 SER B C 1
ATOM 2497 O O . SER B 1 20 ? -8.375 -1.398 2.875 1 91.56 20 SER B O 1
ATOM 2499 N N . GLY B 1 21 ? -7.312 0.269 3.984 1 87.12 21 GLY B N 1
ATOM 2500 C CA . GLY B 1 21 ? -8.555 0.775 4.555 1 87.12 21 GLY B CA 1
ATOM 2501 C C . GLY B 1 21 ? -8.93 0.096 5.855 1 87.12 21 GLY B C 1
ATOM 2502 O O . GLY B 1 21 ? -9.984 0.392 6.434 1 87.12 21 GLY B O 1
ATOM 2503 N N . LEU B 1 22 ? -8.039 -0.757 6.352 1 88.12 22 LEU B N 1
ATOM 2504 C CA . LEU B 1 22 ? -8.328 -1.493 7.574 1 88.12 22 LEU B CA 1
ATOM 2505 C C . LEU B 1 22 ? -8.094 -0.619 8.805 1 88.12 22 LEU B C 1
ATOM 2507 O O . LEU B 1 22 ? -8.688 -0.856 9.859 1 88.12 22 LEU B O 1
ATOM 2511 N N . ILE B 1 23 ? -7.215 0.376 8.664 1 87.31 23 ILE B N 1
ATOM 2512 C CA . ILE B 1 23 ? -6.941 1.267 9.789 1 87.31 23 ILE B CA 1
ATOM 2513 C C . ILE B 1 23 ? -7.227 2.711 9.383 1 87.31 23 ILE B C 1
ATOM 2515 O O . ILE B 1 23 ? -7.125 3.064 8.203 1 87.31 23 ILE B O 1
ATOM 2519 N N . GLY B 1 24 ? -7.629 3.475 10.383 1 86.44 24 GLY B N 1
ATOM 2520 C CA . GLY B 1 24 ? -7.871 4.887 10.133 1 86.44 24 GLY B CA 1
ATOM 2521 C C . GLY B 1 24 ? -6.609 5.727 10.18 1 86.44 24 GLY B C 1
ATOM 2522 O O . GLY B 1 24 ? -5.539 5.23 10.539 1 86.44 24 GLY B O 1
ATOM 2523 N N . PRO B 1 25 ? -6.758 6.973 9.758 1 87 25 PRO B N 1
ATOM 2524 C CA . PRO B 1 25 ? -5.613 7.883 9.664 1 87 25 PRO B CA 1
ATOM 2525 C C . PRO B 1 25 ? -4.863 8.023 10.984 1 87 25 PRO B C 1
ATOM 2527 O O . PRO B 1 25 ? -3.633 7.961 11.016 1 87 25 PRO B O 1
ATOM 2530 N N . PRO B 1 26 ? -5.578 8.141 12.141 1 82.94 26 PRO B N 1
ATOM 2531 C CA . PRO B 1 26 ? -4.836 8.273 13.398 1 82.94 26 PRO B CA 1
ATOM 2532 C C . PRO B 1 26 ? -3.982 7.047 13.711 1 82.94 26 PRO B C 1
ATOM 2534 O O . PRO B 1 26 ? -2.855 7.184 14.195 1 82.94 26 PRO B O 1
ATOM 2537 N N . PHE B 1 27 ? -4.508 5.953 13.398 1 88.88 27 PHE B N 1
ATOM 2538 C CA . PHE B 1 27 ? -3.777 4.723 13.68 1 88.88 27 PHE B CA 1
ATOM 2539 C C . PHE B 1 27 ? -2.592 4.574 12.734 1 88.88 27 PHE B C 1
ATOM 2541 O O . PHE B 1 27 ? -1.547 4.043 13.117 1 88.88 27 PHE B O 1
ATOM 2548 N N . ALA B 1 28 ? -2.803 4.98 11.516 1 91.44 28 ALA B N 1
ATOM 2549 C CA . ALA B 1 28 ? -1.697 4.938 10.562 1 91.44 28 ALA B CA 1
ATOM 2550 C C . ALA B 1 28 ? -0.536 5.812 11.031 1 91.44 28 ALA B C 1
ATOM 2552 O O . ALA B 1 28 ? 0.625 5.402 10.961 1 91.44 28 ALA B O 1
ATOM 2553 N N . LEU B 1 29 ? -0.898 6.953 11.508 1 87.56 29 LEU B N 1
ATOM 2554 C CA . LEU B 1 29 ? 0.131 7.844 12.031 1 87.56 29 LEU B CA 1
ATOM 2555 C C . LEU B 1 29 ? 0.824 7.227 13.242 1 87.56 29 LEU B C 1
ATOM 2557 O O . LEU B 1 29 ? 2.051 7.281 13.359 1 87.56 29 LEU B O 1
ATOM 2561 N N . ALA B 1 30 ? 0.04 6.691 14.125 1 89.25 30 ALA B N 1
ATOM 2562 C CA . ALA B 1 30 ? 0.598 6.055 15.312 1 89.25 30 ALA B CA 1
ATOM 2563 C C . ALA B 1 30 ? 1.546 4.922 14.938 1 89.25 30 ALA B C 1
ATOM 2565 O O . ALA B 1 30 ? 2.629 4.789 15.508 1 89.25 30 ALA B O 1
ATOM 2566 N N . LEU B 1 31 ? 1.098 4.176 13.992 1 93 31 LEU B N 1
ATOM 2567 C CA . LEU B 1 31 ? 1.939 3.088 13.508 1 93 31 LEU B CA 1
ATOM 2568 C C . LEU B 1 31 ? 3.246 3.625 12.938 1 93 31 LEU B C 1
ATOM 2570 O O . LEU B 1 31 ? 4.312 3.051 13.164 1 93 31 LEU B O 1
ATOM 2574 N N . GLY B 1 32 ? 3.178 4.648 12.164 1 93 32 GLY B N 1
ATOM 2575 C CA . GLY B 1 32 ? 4.371 5.293 11.641 1 93 32 GLY B CA 1
ATOM 2576 C C . GLY B 1 32 ? 5.297 5.809 12.719 1 93 32 GLY B C 1
ATOM 2577 O O . GLY B 1 32 ? 6.516 5.656 12.625 1 93 32 GLY B O 1
ATOM 2578 N N . LEU B 1 33 ? 4.684 6.352 13.734 1 88.75 33 LEU B N 1
ATOM 2579 C CA . LEU B 1 33 ? 5.465 6.879 14.844 1 88.75 33 LEU B CA 1
ATOM 2580 C C . LEU B 1 33 ? 6.219 5.766 15.562 1 88.75 33 LEU B C 1
ATOM 2582 O O . LEU B 1 33 ? 7.391 5.922 15.906 1 88.75 33 LEU B O 1
ATOM 2586 N N . VAL B 1 34 ? 5.547 4.707 15.805 1 93.5 34 VAL B N 1
ATOM 2587 C CA . VAL B 1 34 ? 6.195 3.564 16.438 1 93.5 34 VAL B CA 1
ATOM 2588 C C . VAL B 1 34 ? 7.363 3.088 15.586 1 93.5 34 VAL B C 1
ATOM 2590 O O . VAL B 1 34 ? 8.453 2.814 16.094 1 93.5 34 VAL B O 1
ATOM 2593 N N . PHE B 1 35 ? 7.125 3.02 14.328 1 93.5 35 PHE B N 1
ATOM 2594 C CA . PHE B 1 35 ? 8.172 2.623 13.391 1 93.5 35 PHE B CA 1
ATOM 2595 C C . PHE B 1 35 ? 9.352 3.584 13.461 1 93.5 35 PHE B C 1
ATOM 2597 O O . PHE B 1 35 ? 10.5 3.158 13.586 1 93.5 35 PHE B O 1
ATOM 2604 N N . GLY B 1 36 ? 9.117 4.852 13.383 1 91.44 36 GLY B N 1
ATOM 2605 C CA . GLY B 1 36 ? 10.156 5.863 13.359 1 91.44 36 GLY B CA 1
ATOM 2606 C C . GLY B 1 36 ? 10.945 5.949 14.648 1 91.44 36 GLY B C 1
ATOM 2607 O O . GLY B 1 36 ? 12.141 6.227 14.633 1 91.44 36 GLY B O 1
ATOM 2608 N N . LEU B 1 37 ? 10.266 5.645 15.789 1 90.62 37 LEU B N 1
ATOM 2609 C CA . LEU B 1 37 ? 10.898 5.785 17.094 1 90.62 37 LEU B CA 1
ATOM 2610 C C . LEU B 1 37 ? 11.672 4.523 17.469 1 90.62 37 LEU B C 1
ATOM 2612 O O . LEU B 1 37 ? 12.523 4.551 18.344 1 90.62 37 LEU B O 1
ATOM 2616 N N . THR B 1 38 ? 11.406 3.393 16.828 1 92.94 38 THR B N 1
ATOM 2617 C CA . THR B 1 38 ? 11.992 2.127 17.25 1 92.94 38 THR B CA 1
ATOM 2618 C C . THR B 1 38 ? 12.992 1.617 16.219 1 92.94 38 THR B C 1
ATOM 2620 O O . THR B 1 38 ? 13.914 0.864 16.562 1 92.94 38 THR B O 1
ATOM 2623 N N . LEU B 1 39 ? 12.844 1.996 15.016 1 92.62 39 LEU B N 1
ATOM 2624 C CA . LEU B 1 39 ? 13.672 1.429 13.953 1 92.62 39 LEU B CA 1
ATOM 2625 C C . LEU B 1 39 ? 14.383 2.527 13.172 1 92.62 39 LEU B C 1
ATOM 2627 O O . LEU B 1 39 ? 13.953 3.684 13.188 1 92.62 39 LEU B O 1
ATOM 2631 N N . VAL B 1 40 ? 15.438 2.139 12.539 1 89.75 40 VAL B N 1
ATOM 2632 C CA . VAL B 1 40 ? 16.125 3.041 11.625 1 89.75 40 VAL B CA 1
ATOM 2633 C C . VAL B 1 40 ? 15.461 3 10.25 1 89.75 40 VAL B C 1
ATOM 2635 O O . VAL B 1 40 ? 15.312 1.929 9.656 1 89.75 40 VAL B O 1
ATOM 2638 N N . HIS B 1 41 ? 15.086 4.055 9.766 1 90.81 41 HIS B N 1
ATOM 2639 C CA . HIS B 1 41 ? 14.336 4.137 8.523 1 90.8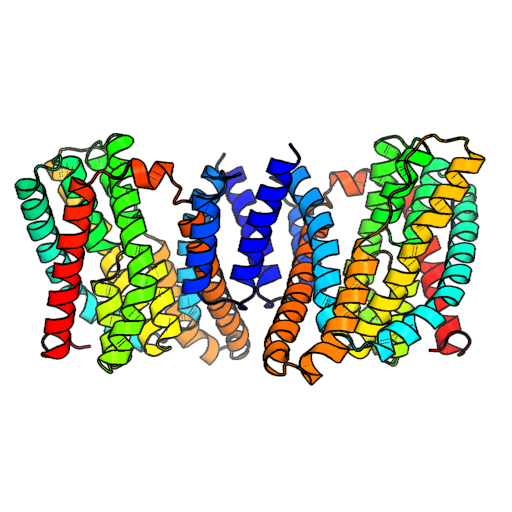1 41 HIS B CA 1
ATOM 2640 C C . HIS B 1 41 ? 15.164 3.641 7.344 1 90.81 41 HIS B C 1
ATOM 2642 O O . HIS B 1 41 ? 16.25 4.176 7.066 1 90.81 41 HIS B O 1
ATOM 2648 N N . PRO B 1 42 ? 14.711 2.734 6.57 1 88.81 42 PRO B N 1
ATOM 2649 C CA . PRO B 1 42 ? 15.492 2.15 5.48 1 88.81 42 PRO B CA 1
ATOM 2650 C C . PRO B 1 42 ? 15.5 3.021 4.227 1 88.81 42 PRO B C 1
ATOM 2652 O O . PRO B 1 42 ? 16.453 2.967 3.438 1 88.81 42 PRO B O 1
ATOM 2655 N N . LEU B 1 43 ? 14.508 3.777 4.008 1 89.38 43 LEU B N 1
ATOM 2656 C CA . LEU B 1 43 ? 14.359 4.605 2.814 1 89.38 43 LEU B CA 1
ATOM 2657 C C . LEU B 1 43 ? 13.859 6 3.176 1 89.38 43 LEU B C 1
ATOM 2659 O O . LEU B 1 43 ? 12.828 6.441 2.676 1 89.38 43 LEU B O 1
ATOM 2663 N N . PRO B 1 44 ? 14.648 6.746 3.939 1 88.62 44 PRO B N 1
ATOM 2664 C CA . PRO B 1 44 ? 14.148 8.023 4.453 1 88.62 44 PRO B CA 1
ATOM 2665 C C . PRO B 1 44 ? 13.93 9.055 3.348 1 88.62 44 PRO B C 1
ATOM 2667 O O . PRO B 1 44 ? 12.906 9.75 3.346 1 88.62 44 PRO B O 1
ATOM 2670 N N . ALA B 1 45 ? 14.836 9.219 2.404 1 86.25 45 ALA B N 1
ATOM 2671 C CA . ALA B 1 45 ? 14.719 10.203 1.334 1 86.25 45 ALA B CA 1
ATOM 2672 C C . ALA B 1 45 ? 13.547 9.867 0.41 1 86.25 45 ALA B C 1
ATOM 2674 O O . ALA B 1 45 ? 12.766 10.75 0.049 1 86.25 45 ALA B O 1
ATOM 2675 N N . GLU B 1 46 ? 13.422 8.57 0.093 1 86.69 46 GLU B N 1
ATOM 2676 C CA . GLU B 1 46 ? 12.336 8.125 -0.778 1 86.69 46 GLU B CA 1
ATOM 2677 C C . GLU B 1 46 ? 10.977 8.305 -0.106 1 86.69 46 GLU B C 1
ATOM 2679 O O . GLU B 1 46 ? 10.008 8.68 -0.759 1 86.69 46 GLU B O 1
ATOM 2684 N N . SER B 1 47 ? 10.969 8.039 1.166 1 90.62 47 SER B N 1
ATOM 2685 C CA . SER B 1 47 ? 9.734 8.164 1.929 1 90.62 47 SER B CA 1
ATOM 2686 C C . SER B 1 47 ? 9.266 9.617 1.981 1 90.62 47 SER B C 1
ATOM 2688 O O . SER B 1 47 ? 8.07 9.891 1.851 1 90.62 47 SER B O 1
ATOM 2690 N N . ARG B 1 48 ? 10.172 10.508 2.125 1 85.81 48 ARG B N 1
ATOM 2691 C CA . ARG B 1 48 ? 9.844 11.93 2.189 1 85.81 48 ARG B CA 1
ATOM 2692 C C . ARG B 1 48 ? 9.312 12.43 0.854 1 85.81 48 ARG B C 1
ATOM 2694 O O . ARG B 1 48 ? 8.312 13.156 0.811 1 85.81 48 ARG B O 1
ATOM 2701 N N . GLN B 1 49 ? 9.953 12.047 -0.171 1 86.31 49 GLN B N 1
ATOM 2702 C CA . GLN B 1 49 ? 9.523 12.453 -1.506 1 86.31 49 GLN B CA 1
ATOM 2703 C C . GLN B 1 49 ? 8.164 11.852 -1.85 1 86.31 49 GLN B C 1
ATOM 2705 O O . GLN B 1 49 ? 7.316 12.516 -2.443 1 86.31 49 GLN B O 1
ATOM 2710 N N . LEU B 1 50 ? 8.047 10.648 -1.462 1 89.62 50 LEU B N 1
ATOM 2711 C CA . LEU B 1 50 ? 6.781 9.961 -1.715 1 89.62 50 LEU B CA 1
ATOM 2712 C C . LEU B 1 50 ? 5.641 10.625 -0.95 1 89.62 50 LEU B C 1
ATOM 2714 O O . LEU B 1 50 ? 4.539 10.773 -1.481 1 89.62 50 LEU B O 1
ATOM 2718 N N . SER B 1 51 ? 5.934 10.945 0.272 1 89.81 51 SER B N 1
ATOM 2719 C CA . SER B 1 51 ? 4.906 11.57 1.101 1 89.81 51 SER B CA 1
ATOM 2720 C C . SER B 1 51 ? 4.422 12.875 0.485 1 89.81 51 SER B C 1
ATOM 2722 O O . SER B 1 51 ? 3.223 13.156 0.478 1 89.81 51 SER B O 1
ATOM 2724 N N . LYS B 1 52 ? 5.289 13.625 -0.025 1 85.62 52 LYS B N 1
ATOM 2725 C CA . LYS B 1 52 ? 4.938 14.891 -0.664 1 85.62 52 LYS B CA 1
ATOM 2726 C C . LYS B 1 52 ? 4.09 14.656 -1.913 1 85.62 52 LYS B C 1
ATOM 2728 O O . LYS B 1 52 ? 3.045 15.289 -2.088 1 85.62 52 LYS B O 1
ATOM 2733 N N . PHE B 1 53 ? 4.562 13.805 -2.705 1 89.69 53 PHE B N 1
ATOM 2734 C CA . PHE B 1 53 ? 3.854 13.484 -3.938 1 89.69 53 PHE B CA 1
ATOM 2735 C C . PHE B 1 53 ? 2.475 12.906 -3.635 1 89.69 53 PHE B C 1
ATOM 2737 O O . PHE B 1 53 ? 1.479 13.328 -4.23 1 89.69 53 PHE B O 1
ATOM 2744 N N . LEU B 1 54 ? 2.412 11.977 -2.732 1 92.06 54 LEU B N 1
ATOM 2745 C CA . LEU B 1 54 ? 1.16 11.297 -2.404 1 92.06 54 LEU B CA 1
ATOM 2746 C C . LEU B 1 54 ? 0.162 12.273 -1.793 1 92.06 54 LEU B C 1
ATOM 2748 O O . LEU B 1 54 ? -1.044 12.164 -2.025 1 92.06 54 LEU B O 1
ATOM 2752 N N . LEU B 1 55 ? 0.664 13.141 -1.011 1 88.25 55 LEU B N 1
ATOM 2753 C CA . LEU B 1 55 ? -0.219 14.141 -0.414 1 88.25 55 LEU B CA 1
ATOM 2754 C C . LEU B 1 55 ? -0.936 14.945 -1.491 1 88.25 55 LEU B C 1
ATOM 2756 O O . LEU B 1 55 ? -2.16 15.086 -1.458 1 88.25 55 LEU B O 1
ATOM 2760 N N . GLN B 1 56 ? -0.183 15.414 -2.426 1 89.75 56 GLN B N 1
ATOM 2761 C CA . GLN B 1 56 ? -0.746 16.234 -3.496 1 89.75 56 GLN B CA 1
ATOM 2762 C C . GLN B 1 56 ? -1.718 15.422 -4.352 1 89.75 56 GLN B C 1
ATOM 2764 O O . GLN B 1 56 ? -2.836 15.867 -4.621 1 89.75 56 GLN B O 1
ATOM 2769 N N . ALA B 1 57 ? -1.296 14.242 -4.68 1 92.38 57 ALA B N 1
ATOM 2770 C CA . ALA B 1 57 ? -2.137 13.391 -5.516 1 92.38 57 ALA B CA 1
ATOM 2771 C C . ALA B 1 57 ? -3.406 12.977 -4.777 1 92.38 57 ALA B C 1
ATOM 2773 O O . ALA B 1 57 ? -4.488 12.945 -5.367 1 92.38 57 ALA B O 1
ATOM 2774 N N . ALA B 1 58 ? -3.256 12.641 -3.527 1 92.69 58 ALA B N 1
ATOM 2775 C CA . ALA B 1 58 ? -4.391 12.188 -2.727 1 92.69 58 ALA B CA 1
ATOM 2776 C C . ALA B 1 58 ? -5.422 13.297 -2.555 1 92.69 58 ALA B C 1
ATOM 2778 O O . ALA B 1 58 ? -6.629 13.055 -2.621 1 92.69 58 ALA B O 1
ATOM 2779 N N . VAL B 1 59 ? -4.969 14.438 -2.342 1 89.5 59 VAL B N 1
ATOM 2780 C CA . VAL B 1 59 ? -5.863 15.586 -2.176 1 89.5 59 VAL B CA 1
ATOM 2781 C C . VAL B 1 59 ? -6.656 15.805 -3.463 1 89.5 59 VAL B C 1
ATOM 2783 O O . VAL B 1 59 ? -7.863 16.062 -3.418 1 89.5 59 VAL B O 1
ATOM 2786 N N . VAL B 1 60 ? -5.973 15.734 -4.566 1 92.56 60 VAL B N 1
ATOM 2787 C CA . VAL B 1 60 ? -6.641 15.898 -5.852 1 92.56 60 VAL B CA 1
ATOM 2788 C C . VAL B 1 60 ? -7.711 14.82 -6.023 1 92.56 60 VAL B C 1
ATOM 2790 O O . VAL B 1 60 ? -8.844 15.117 -6.406 1 92.56 60 VAL B O 1
ATOM 2793 N N . CYS B 1 61 ? -7.375 13.617 -5.688 1 93.81 61 CYS B N 1
ATOM 2794 C CA . CYS B 1 61 ? -8.32 12.516 -5.812 1 93.81 61 CYS B CA 1
ATOM 2795 C C . CYS B 1 61 ? -9.516 12.719 -4.883 1 93.81 61 CYS B C 1
ATOM 2797 O O . CYS B 1 61 ? -10.641 12.375 -5.234 1 93.81 61 CYS B O 1
ATOM 2799 N N . LEU B 1 62 ? -9.344 13.242 -3.748 1 89.62 62 LEU B N 1
ATOM 2800 C CA . LEU B 1 62 ? -10.414 13.516 -2.797 1 89.62 62 LEU B CA 1
ATOM 2801 C C . LEU B 1 62 ? -11.438 14.484 -3.385 1 89.62 62 LEU B C 1
ATOM 2803 O O . LEU B 1 62 ? -12.625 14.406 -3.068 1 89.62 62 LEU B O 1
ATOM 2807 N N . GLY B 1 63 ? -10.953 15.336 -4.184 1 90.38 63 GLY B N 1
ATOM 2808 C CA . GLY B 1 63 ? -11.82 16.312 -4.82 1 90.38 63 GLY B CA 1
ATOM 2809 C C . GLY B 1 63 ? -12.93 15.688 -5.641 1 90.38 63 GLY B C 1
ATOM 2810 O O . GLY B 1 63 ? -14.008 16.266 -5.777 1 90.38 63 GLY B O 1
ATOM 2811 N N . PHE B 1 64 ? -12.695 14.484 -6.129 1 92.62 64 PHE B N 1
ATOM 2812 C CA . PHE B 1 64 ? -13.68 13.797 -6.949 1 92.62 64 PHE B CA 1
ATOM 2813 C C . PHE B 1 64 ? -14.883 13.367 -6.113 1 92.62 64 PHE B C 1
ATOM 2815 O O . PHE B 1 64 ? -15.922 13 -6.652 1 92.62 64 PHE B O 1
ATOM 2822 N N . GLY B 1 65 ? -14.773 13.461 -4.863 1 87.75 65 GLY B N 1
ATOM 2823 C CA . GLY B 1 65 ? -15.867 13.062 -3.992 1 87.75 65 GLY B CA 1
ATOM 2824 C C . GLY B 1 65 ? -16.531 14.234 -3.291 1 87.75 65 GLY B C 1
ATOM 2825 O O . GLY B 1 65 ? -17.375 14.039 -2.408 1 87.75 65 GLY B O 1
ATOM 2826 N N . MET B 1 66 ? -16.188 15.406 -3.652 1 85.31 66 MET B N 1
ATOM 2827 C CA . MET B 1 66 ? -16.688 16.562 -2.928 1 85.31 66 MET B CA 1
ATOM 2828 C C . MET B 1 66 ? -17.656 17.359 -3.791 1 85.31 66 MET B C 1
ATOM 2830 O O . MET B 1 66 ? -17.547 17.359 -5.02 1 85.31 66 MET B O 1
ATOM 2834 N N . ASN B 1 67 ? -18.562 17.969 -3.092 1 82.81 67 ASN B N 1
ATOM 2835 C CA . ASN B 1 67 ? -19.531 18.828 -3.75 1 82.81 67 ASN B CA 1
ATOM 2836 C C . ASN B 1 67 ? -18.969 20.219 -4.039 1 82.81 67 ASN B C 1
ATOM 2838 O O . ASN B 1 67 ? -18.484 20.891 -3.133 1 82.81 67 ASN B O 1
ATOM 2842 N N . LEU B 1 68 ? -19.109 20.578 -5.297 1 81.88 68 LEU B N 1
ATOM 2843 C CA . LEU B 1 68 ? -18.531 21.859 -5.73 1 81.88 68 LEU B CA 1
ATOM 2844 C C . LEU B 1 68 ? -19.125 23.016 -4.93 1 81.88 68 LEU B C 1
ATOM 2846 O O . LEU B 1 68 ? -18.406 23.953 -4.574 1 81.88 68 LEU B O 1
ATOM 2850 N N . ARG B 1 69 ? -20.391 22.922 -4.727 1 78.62 69 ARG B N 1
ATOM 2851 C CA . ARG B 1 69 ? -21.031 24.016 -3.996 1 78.62 69 ARG B CA 1
ATOM 2852 C C . ARG B 1 69 ? -20.438 24.156 -2.6 1 78.62 69 ARG B C 1
ATOM 2854 O O . ARG B 1 69 ? -20.219 25.281 -2.129 1 78.62 69 ARG B O 1
ATOM 2861 N N . GLU B 1 70 ? -20.141 23.172 -1.997 1 76.88 70 GLU B N 1
ATOM 2862 C CA . GLU B 1 70 ? -19.531 23.188 -0.669 1 76.88 70 GLU B CA 1
ATOM 2863 C C . GLU B 1 70 ? -18.094 23.703 -0.723 1 76.88 70 GLU B C 1
ATOM 2865 O O . GLU B 1 70 ? -17.656 24.469 0.145 1 76.88 70 GLU B O 1
ATOM 2870 N N . VAL B 1 71 ? -17.422 23.328 -1.736 1 80.06 71 VAL B N 1
ATOM 2871 C CA . VAL B 1 71 ? -16.031 23.703 -1.909 1 80.06 71 VAL B CA 1
ATOM 2872 C C . VAL B 1 71 ? -15.922 25.203 -2.129 1 80.06 71 VAL B C 1
ATOM 2874 O O . VAL B 1 71 ? -15.102 25.875 -1.5 1 80.06 71 VAL B O 1
ATOM 2877 N N . VAL B 1 72 ? -16.75 25.656 -2.959 1 81.81 72 VAL B N 1
ATOM 2878 C CA . VAL B 1 72 ? -16.703 27.078 -3.297 1 81.81 72 VAL B CA 1
ATOM 2879 C C . VAL 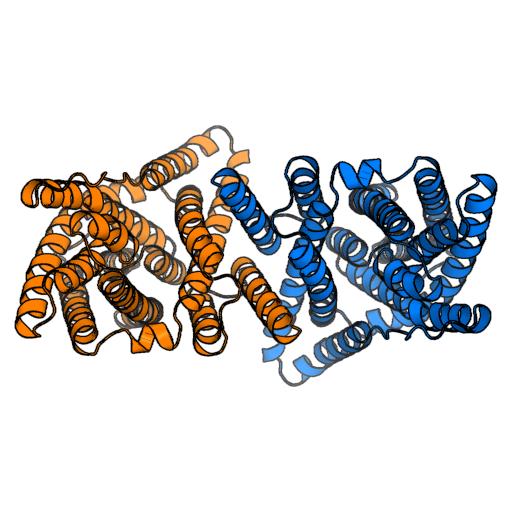B 1 72 ? -17.125 27.906 -2.088 1 81.81 72 VAL B C 1
ATOM 2881 O O . VAL B 1 72 ? -16.484 28.922 -1.77 1 81.81 72 VAL B O 1
ATOM 2884 N N . HIS B 1 73 ? -18.156 27.5 -1.513 1 82.19 73 HIS B N 1
ATOM 2885 C CA . HIS B 1 73 ? -18.672 28.234 -0.356 1 82.19 73 HIS B CA 1
ATOM 2886 C C . HIS B 1 73 ? -17.641 28.25 0.776 1 82.19 73 HIS B C 1
ATOM 2888 O O . HIS B 1 73 ? -17.375 29.297 1.359 1 82.19 73 HIS B O 1
ATOM 2894 N N . ALA B 1 74 ? -17.094 27.172 1.036 1 77.88 74 ALA B N 1
ATOM 2895 C CA . ALA B 1 74 ? -16.094 27.047 2.092 1 77.88 74 ALA B CA 1
ATOM 2896 C C . ALA B 1 74 ? -14.82 27.812 1.728 1 77.88 74 ALA B C 1
ATOM 2898 O O . ALA B 1 74 ? -14.203 28.438 2.584 1 77.88 74 ALA B O 1
ATOM 2899 N N . GLY B 1 75 ? -14.477 27.719 0.518 1 79.62 75 GLY B N 1
ATOM 2900 C CA . GLY B 1 75 ? -13.273 28.406 0.052 1 79.62 75 GLY B CA 1
ATOM 2901 C C . GLY B 1 75 ? -13.375 29.906 0.136 1 79.62 75 GLY B C 1
ATOM 2902 O O . GLY B 1 75 ? -12.43 30.578 0.573 1 79.62 75 GLY B O 1
ATOM 2903 N N . ARG B 1 76 ? -14.438 30.391 -0.237 1 81.25 76 ARG B N 1
ATOM 2904 C CA . ARG B 1 76 ? -14.633 31.828 -0.236 1 81.25 76 ARG B CA 1
ATOM 2905 C C . ARG B 1 76 ? -14.672 32.375 1.188 1 81.25 76 ARG B C 1
ATOM 2907 O O . ARG B 1 76 ? -14.008 33.375 1.498 1 81.25 76 ARG B O 1
ATOM 2914 N N . SER B 1 77 ? -15.469 31.734 2.016 1 78.06 77 SER B N 1
ATOM 2915 C CA . SER B 1 77 ? -15.578 32.156 3.406 1 78.06 77 SER B CA 1
ATOM 2916 C C . SER B 1 77 ? -14.273 31.922 4.16 1 78.06 77 SER B C 1
ATOM 2918 O O . SER B 1 77 ? -13.875 32.75 4.996 1 78.06 77 SER B O 1
ATOM 2920 N N . GLY B 1 78 ? -13.648 30.953 3.773 1 76.62 78 GLY B N 1
ATOM 2921 C CA . GLY B 1 78 ? -12.422 30.562 4.441 1 76.62 78 GLY B CA 1
ATOM 2922 C C . GLY B 1 78 ? -11.258 31.484 4.141 1 76.62 78 GLY B C 1
ATOM 2923 O O . GLY B 1 78 ? -10.359 31.641 4.969 1 76.62 78 GLY B O 1
ATOM 2924 N N . PHE B 1 79 ? -11.391 32.156 3.033 1 82.25 79 PHE B N 1
ATOM 2925 C CA . PHE B 1 79 ? -10.258 32.938 2.58 1 82.25 79 PHE B CA 1
ATOM 2926 C C . PHE B 1 79 ? -10.016 34.125 3.514 1 82.25 79 PHE B C 1
ATOM 2928 O O . PHE B 1 79 ? -8.875 34.406 3.896 1 82.25 79 PHE B O 1
ATOM 2935 N N . VAL B 1 80 ? -11.078 34.781 3.914 1 81.88 80 VAL B N 1
ATOM 2936 C CA . VAL B 1 80 ? -10.938 35.938 4.789 1 81.88 80 VAL B CA 1
ATOM 2937 C C . VAL B 1 80 ? -10.555 35.5 6.195 1 81.88 80 VAL B C 1
ATOM 2939 O O . VAL B 1 80 ? -9.656 36.062 6.816 1 81.88 80 VAL B O 1
ATOM 2942 N N . TYR B 1 81 ? -11.203 34.469 6.66 1 84.38 81 TYR B N 1
ATOM 2943 C CA . TYR B 1 81 ? -10.914 33.938 7.988 1 84.38 81 TYR B CA 1
ATOM 2944 C C . TYR B 1 81 ? -9.469 33.438 8.07 1 84.38 81 TYR B C 1
ATOM 2946 O O . TYR B 1 81 ? -8.805 33.625 9.102 1 84.38 81 TYR B O 1
ATOM 2954 N N . THR B 1 82 ? -9.047 32.938 6.965 1 88.5 82 THR B N 1
ATOM 2955 C CA . THR B 1 82 ? -7.688 32.406 6.969 1 88.5 82 THR B CA 1
ATOM 2956 C C . THR B 1 82 ? -6.664 33.531 6.969 1 88.5 82 THR B C 1
ATOM 2958 O O . THR B 1 82 ? -5.617 33.438 7.613 1 88.5 82 THR B O 1
ATOM 2961 N N . ALA B 1 83 ? -6.996 34.625 6.293 1 89.12 83 ALA B N 1
ATOM 2962 C CA . ALA B 1 83 ? -6.09 35.75 6.277 1 89.12 83 ALA B CA 1
ATOM 2963 C C . ALA B 1 83 ? -5.918 36.344 7.676 1 89.12 83 ALA B C 1
ATOM 2965 O O . ALA B 1 83 ? -4.801 36.656 8.094 1 89.12 83 ALA B O 1
ATOM 2966 N N . ILE B 1 84 ? -6.984 36.469 8.344 1 89.94 84 ILE B N 1
ATOM 2967 C CA . ILE B 1 84 ? -6.977 37.031 9.695 1 89.94 84 ILE B CA 1
ATOM 2968 C C . ILE B 1 84 ? -6.246 36.062 10.641 1 89.94 84 ILE B C 1
ATOM 2970 O O . ILE B 1 84 ? -5.414 36.5 11.438 1 89.94 84 ILE B O 1
ATOM 2974 N N . SER B 1 85 ? -6.555 34.875 10.508 1 91.38 85 SER B N 1
ATOM 2975 C CA . SER B 1 85 ? -5.941 33.844 11.352 1 91.38 85 SER B CA 1
ATOM 2976 C C . SER B 1 85 ? -4.434 33.781 11.125 1 91.38 85 SER B C 1
ATOM 2978 O O . SER B 1 85 ? -3.664 33.625 12.078 1 91.38 85 SER B O 1
ATOM 2980 N N . ILE B 1 86 ? -4.02 33.875 9.875 1 93.38 86 ILE B N 1
ATOM 2981 C CA . ILE B 1 86 ? -2.604 33.812 9.531 1 93.38 86 ILE B CA 1
ATOM 2982 C C . ILE B 1 86 ? -1.88 35.031 10.125 1 93.38 86 ILE B C 1
ATOM 2984 O O . ILE B 1 86 ? -0.814 34.875 10.727 1 93.38 86 ILE B O 1
ATOM 2988 N N . ALA B 1 87 ? -2.496 36.188 9.914 1 93.62 87 ALA B N 1
ATOM 2989 C CA . ALA B 1 87 ? -1.905 37.406 10.469 1 93.62 87 ALA B CA 1
ATOM 2990 C C . ALA B 1 87 ? -1.763 37.281 11.984 1 93.62 87 ALA B C 1
ATOM 2992 O O . ALA B 1 87 ? -0.728 37.656 12.547 1 93.62 87 ALA B O 1
ATOM 2993 N N . PHE B 1 88 ? -2.768 36.812 12.578 1 94.31 88 PHE B N 1
ATOM 2994 C CA . PHE B 1 88 ? -2.768 36.656 14.023 1 94.31 88 PHE B CA 1
ATOM 2995 C C . PHE B 1 88 ? -1.688 35.656 14.445 1 94.31 88 PHE B C 1
ATOM 2997 O O . PHE B 1 88 ? -0.905 35.938 15.352 1 94.31 88 PHE B O 1
ATOM 3004 N N . ALA B 1 89 ? -1.584 34.531 13.828 1 94.88 89 ALA B N 1
ATOM 3005 C CA . ALA B 1 89 ? -0.638 33.469 14.164 1 94.88 89 ALA B CA 1
ATOM 3006 C C . ALA B 1 89 ? 0.801 33.938 13.953 1 94.88 89 ALA B C 1
ATOM 3008 O O . ALA B 1 89 ? 1.681 33.625 14.766 1 94.88 89 ALA B O 1
ATOM 3009 N N . LEU B 1 90 ? 1.006 34.656 12.844 1 94.94 90 LEU B N 1
ATOM 3010 C CA . LEU B 1 90 ? 2.354 35.125 12.555 1 94.94 90 LEU B CA 1
ATOM 3011 C C . LEU B 1 90 ? 2.811 36.125 13.594 1 94.94 90 LEU B C 1
ATOM 3013 O O . LEU B 1 90 ? 3.945 36.094 14.07 1 94.94 90 LEU B O 1
ATOM 3017 N N . THR B 1 91 ? 1.944 37.062 13.914 1 95.62 91 THR B N 1
ATOM 3018 C CA . THR B 1 91 ? 2.279 38.094 14.898 1 95.62 91 THR B CA 1
ATOM 3019 C C . THR B 1 91 ? 2.562 37.469 16.266 1 95.62 91 THR B C 1
ATOM 3021 O O . THR B 1 91 ? 3.582 37.75 16.891 1 95.62 91 THR B O 1
ATOM 3024 N N . LEU B 1 92 ? 1.709 36.594 16.672 1 95.81 92 LEU B N 1
ATOM 3025 C CA . LEU B 1 92 ? 1.88 35.938 17.953 1 95.81 92 LEU B CA 1
ATOM 3026 C C . LEU B 1 92 ? 3.109 35.031 17.953 1 95.81 92 LEU B C 1
ATOM 3028 O O . LEU B 1 92 ? 3.803 34.906 18.969 1 95.81 92 LEU B O 1
ATOM 3032 N N . GLY B 1 93 ? 3.291 34.344 16.891 1 95.5 93 GLY B N 1
ATOM 3033 C CA . GLY B 1 93 ? 4.441 33.469 16.766 1 95.5 93 GLY B CA 1
ATOM 3034 C C . GLY B 1 93 ? 5.766 34.188 16.922 1 95.5 93 GLY B C 1
ATOM 3035 O O . GLY B 1 93 ? 6.656 33.75 17.641 1 95.5 93 GLY B O 1
ATOM 3036 N N . VAL B 1 94 ? 5.871 35.312 16.25 1 93.38 94 VAL B N 1
ATOM 3037 C CA . VAL B 1 94 ? 7.09 36.094 16.344 1 93.38 94 VAL B CA 1
ATOM 3038 C C . VAL B 1 94 ? 7.254 36.656 17.75 1 93.38 94 VAL B C 1
ATOM 3040 O O . VAL B 1 94 ? 8.367 36.688 18.297 1 93.38 94 VAL B O 1
ATOM 3043 N N . LEU B 1 95 ? 6.195 37.031 18.344 1 95.62 95 LEU B N 1
ATOM 3044 C CA . LEU B 1 95 ? 6.238 37.562 19.703 1 95.62 95 LEU B CA 1
ATOM 3045 C C . LEU B 1 95 ? 6.676 36.469 20.688 1 95.62 95 LEU B C 1
ATOM 3047 O O . LEU B 1 95 ? 7.52 36.719 21.547 1 95.62 95 LEU B O 1
ATOM 3051 N N . PHE B 1 96 ? 6.102 35.281 20.562 1 95.75 96 PHE B N 1
ATOM 3052 C CA . PHE B 1 96 ? 6.484 34.156 21.406 1 95.75 96 PHE B CA 1
ATOM 3053 C C . PHE B 1 96 ? 7.945 33.781 21.203 1 95.75 96 PHE B C 1
ATOM 3055 O O . PHE B 1 96 ? 8.648 33.438 22.141 1 95.75 96 PHE B O 1
ATOM 3062 N N . GLY B 1 97 ? 8.305 33.812 19.938 1 94.5 97 GLY B N 1
ATOM 3063 C CA . GLY B 1 97 ? 9.695 33.531 19.641 1 94.5 97 GLY B CA 1
ATOM 3064 C C . GLY B 1 97 ? 10.664 34.469 20.312 1 94.5 97 GLY B C 1
ATOM 3065 O O . GLY B 1 97 ? 11.695 34.062 20.828 1 94.5 97 GLY B O 1
ATOM 3066 N N . LYS B 1 98 ? 10.328 35.688 20.328 1 94.19 98 LYS B N 1
ATOM 3067 C CA . LYS B 1 98 ? 11.156 36.719 20.984 1 94.19 98 LYS B CA 1
ATOM 3068 C C . LYS B 1 98 ? 11.18 36.5 22.5 1 94.19 98 LYS B C 1
ATOM 3070 O O . LYS B 1 98 ? 12.234 36.594 23.125 1 94.19 98 LYS B O 1
ATOM 3075 N N . LEU B 1 99 ? 10.07 36.219 23.031 1 95.12 99 LEU B N 1
ATOM 3076 C CA . LEU B 1 99 ? 9.953 36 24.469 1 95.12 99 LEU B CA 1
ATOM 3077 C C . LEU B 1 99 ? 10.742 34.781 24.922 1 95.12 99 LEU B C 1
ATOM 3079 O O . LEU B 1 99 ? 11.328 34.781 26 1 95.12 99 LEU B O 1
ATOM 3083 N N . LEU B 1 100 ? 10.828 33.781 24.109 1 95.31 100 LEU B N 1
ATOM 3084 C CA . LEU B 1 100 ? 11.477 32.531 24.469 1 95.31 100 LEU B CA 1
ATOM 3085 C C . LEU B 1 100 ? 12.906 32.5 23.953 1 95.31 100 LEU B C 1
ATOM 3087 O O . LEU B 1 100 ? 13.602 31.5 24.109 1 95.31 100 LEU B O 1
ATOM 3091 N N . GLN B 1 101 ? 13.305 33.5 23.266 1 93.88 101 GLN B N 1
ATOM 3092 C CA . GLN B 1 101 ? 14.664 33.656 22.766 1 93.88 101 GLN B CA 1
ATOM 3093 C C . GLN B 1 101 ? 15.008 32.562 21.734 1 93.88 101 GLN B C 1
ATOM 3095 O O . GLN B 1 101 ? 16.062 31.938 21.828 1 93.88 101 GLN B O 1
ATOM 3100 N N . VAL B 1 102 ? 14.055 32.375 20.938 1 93.06 102 VAL B N 1
ATOM 3101 C CA . VAL B 1 102 ? 14.281 31.5 19.797 1 93.06 102 VAL B CA 1
ATOM 3102 C C . VAL B 1 102 ? 14.891 32.312 18.641 1 93.06 102 VAL B C 1
ATOM 3104 O O . VAL B 1 102 ? 14.586 33.5 18.484 1 93.06 102 VAL B O 1
ATOM 3107 N N . GLY B 1 103 ? 15.836 31.703 17.938 1 92.25 103 GLY B N 1
ATOM 3108 C CA . GLY B 1 103 ? 16.422 32.375 16.797 1 92.25 103 GLY B CA 1
ATOM 3109 C C . GLY B 1 103 ? 15.391 32.938 15.844 1 92.25 103 GLY B C 1
ATOM 3110 O O . GLY B 1 103 ? 14.336 32.344 15.625 1 92.25 103 GLY B O 1
ATOM 3111 N N . LYS B 1 104 ? 15.656 34.031 15.227 1 92.31 104 LYS B N 1
ATOM 3112 C CA . LYS B 1 104 ? 14.711 34.75 14.391 1 92.31 104 LYS B CA 1
ATOM 3113 C C . LYS B 1 104 ? 14.227 33.906 13.227 1 92.31 104 LYS B C 1
ATOM 3115 O O . LYS B 1 104 ? 13.023 33.812 12.961 1 92.31 104 LYS B O 1
ATOM 3120 N N . THR B 1 105 ? 15.141 33.281 12.562 1 93.12 105 THR B N 1
ATOM 3121 C CA . THR B 1 105 ? 14.797 32.469 11.406 1 93.12 105 THR B CA 1
ATOM 3122 C C . THR B 1 105 ? 13.961 31.266 11.836 1 93.12 105 THR B C 1
ATOM 3124 O O . THR B 1 105 ? 12.945 30.938 11.211 1 93.12 105 THR B O 1
ATOM 3127 N N . GLN B 1 106 ? 14.383 30.672 12.844 1 92.69 106 GLN B N 1
ATOM 3128 C CA . GLN B 1 106 ? 13.68 29.5 13.375 1 92.69 106 GLN B CA 1
ATOM 3129 C C . GLN B 1 106 ? 12.281 29.875 13.852 1 92.69 106 GLN B C 1
ATOM 3131 O O . GLN B 1 106 ? 11.32 29.141 13.602 1 92.69 106 GLN B O 1
ATOM 3136 N N . SER B 1 107 ? 12.242 30.953 14.523 1 94.44 107 SER B N 1
ATOM 3137 C CA . SER B 1 107 ? 10.961 31.453 15.031 1 94.44 107 SER B CA 1
ATOM 3138 C C . SER B 1 107 ? 9.992 31.734 13.891 1 94.44 107 SER B C 1
ATOM 3140 O O . SER B 1 107 ? 8.805 31.406 13.977 1 94.44 107 SER B O 1
ATOM 3142 N N . LEU B 1 108 ? 10.484 32.344 12.922 1 94.25 108 LEU B N 1
ATOM 3143 C CA . LEU B 1 108 ? 9.641 32.688 11.781 1 94.25 108 LEU B CA 1
ATOM 3144 C C . LEU B 1 108 ? 9.188 31.422 11.047 1 94.25 108 LEU B C 1
ATOM 3146 O O . LEU B 1 108 ? 8.047 31.328 10.602 1 94.25 108 LEU B O 1
ATOM 3150 N N . LEU B 1 109 ? 10.062 30.484 10.945 1 93.38 109 LEU B N 1
ATOM 3151 C CA . LEU B 1 109 ? 9.719 29.219 10.289 1 93.38 109 LEU B CA 1
ATOM 3152 C C . LEU B 1 109 ? 8.625 28.484 11.055 1 93.38 109 LEU B C 1
ATOM 3154 O O . LEU B 1 109 ? 7.648 28.016 10.461 1 93.38 109 LEU B O 1
ATOM 3158 N N . ILE B 1 110 ? 8.781 28.422 12.328 1 93.69 110 ILE B N 1
ATOM 3159 C CA . ILE B 1 110 ? 7.785 27.766 13.164 1 93.69 110 ILE B CA 1
ATOM 3160 C C . ILE B 1 110 ? 6.457 28.516 13.07 1 93.69 110 ILE B C 1
ATOM 3162 O O . ILE B 1 110 ? 5.395 27.891 12.984 1 93.69 110 ILE B O 1
ATOM 3166 N N . SER B 1 111 ? 6.543 29.812 13.039 1 95 111 SER B N 1
ATOM 3167 C CA . SER B 1 111 ? 5.348 30.656 12.953 1 95 111 SER B CA 1
ATOM 3168 C C . SER B 1 111 ? 4.629 30.453 11.625 1 95 111 SER B C 1
ATOM 3170 O O . SER B 1 111 ? 3.406 30.297 11.594 1 95 111 SER B O 1
ATOM 3172 N N . VAL B 1 112 ? 5.359 30.438 10.578 1 93.12 112 VAL B N 1
ATOM 3173 C CA . VAL B 1 112 ? 4.773 30.266 9.25 1 93.12 112 VAL B CA 1
ATOM 3174 C C . VAL B 1 112 ? 4.215 28.859 9.117 1 93.12 112 VAL B C 1
ATOM 3176 O O . VAL B 1 112 ? 3.131 28.656 8.555 1 93.12 112 VAL B O 1
ATOM 3179 N N . GLY B 1 113 ? 4.922 27.906 9.609 1 91.31 113 GLY B N 1
ATOM 3180 C CA . GLY B 1 113 ? 4.441 26.531 9.602 1 91.31 113 GLY B CA 1
ATOM 3181 C C . GLY B 1 113 ? 3.129 26.359 10.336 1 91.31 113 GLY B C 1
ATOM 3182 O O . GLY B 1 113 ? 2.223 25.688 9.844 1 91.31 113 GLY B O 1
ATOM 3183 N N . THR B 1 114 ? 3.051 26.984 11.445 1 91.12 114 THR B N 1
ATOM 3184 C CA . THR B 1 114 ? 1.845 26.891 12.258 1 91.12 114 THR B CA 1
ATOM 3185 C C . THR B 1 114 ? 0.705 27.688 11.633 1 91.12 114 THR B C 1
ATOM 3187 O O . THR B 1 114 ? -0.456 27.281 11.695 1 91.12 114 THR B O 1
ATOM 3190 N N . ALA B 1 115 ? 0.995 28.734 11.023 1 92 115 ALA B N 1
ATOM 3191 C CA . ALA B 1 115 ? 0.002 29.672 10.516 1 92 115 ALA B CA 1
ATOM 3192 C C . ALA B 1 115 ? -0.61 29.172 9.211 1 92 115 ALA B C 1
ATOM 3194 O O . ALA B 1 115 ? -1.756 29.5 8.891 1 92 115 ALA B O 1
ATOM 3195 N N . ILE B 1 116 ? 0.094 28.375 8.477 1 91.31 116 ILE B N 1
ATOM 3196 C CA . ILE B 1 116 ? -0.373 28.078 7.133 1 91.31 116 ILE B CA 1
ATOM 3197 C C . ILE B 1 116 ? -0.605 26.578 6.992 1 91.31 116 ILE B C 1
ATOM 3199 O O . ILE B 1 116 ? -1.695 26.078 7.285 1 91.31 116 ILE B O 1
ATOM 3203 N N . CYS B 1 117 ? 0.448 25.797 6.531 1 86.06 117 CYS B N 1
ATOM 3204 C CA . CYS B 1 117 ? 0.179 24.391 6.25 1 86.06 117 CYS B CA 1
ATOM 3205 C C . CYS B 1 117 ? 1.303 23.5 6.777 1 86.06 117 CYS B C 1
ATOM 3207 O O . CYS B 1 117 ? 1.61 22.469 6.184 1 86.06 117 CYS B O 1
ATOM 3209 N N . GLY B 1 118 ? 2.033 23.969 7.723 1 89.25 118 GLY B N 1
ATOM 3210 C CA . GLY B 1 118 ? 3.012 23.141 8.406 1 89.25 118 GLY B CA 1
ATOM 3211 C C . GLY B 1 118 ? 4.301 22.969 7.621 1 89.25 118 GLY B C 1
ATOM 3212 O O . GLY B 1 118 ? 4.965 23.953 7.285 1 89.25 118 GLY B O 1
ATOM 3213 N N . GLY B 1 119 ? 4.613 21.719 7.234 1 83.06 119 GLY B N 1
ATOM 3214 C CA . GLY B 1 119 ? 5.883 21.406 6.602 1 83.06 119 GLY B CA 1
ATOM 3215 C C . GLY B 1 119 ? 6.055 22.062 5.246 1 83.06 119 GLY B C 1
ATOM 3216 O O . GLY B 1 119 ? 7.145 22.547 4.918 1 83.06 119 GLY B O 1
ATOM 3217 N N . SER B 1 120 ? 5.062 22.125 4.48 1 84.56 120 SER B N 1
ATOM 3218 C CA . SER B 1 120 ? 5.184 22.703 3.145 1 84.56 120 SER B CA 1
ATOM 3219 C C . SER B 1 120 ? 5.469 24.203 3.213 1 84.56 120 SER B C 1
ATOM 3221 O O . SER B 1 120 ? 6.199 24.734 2.379 1 84.56 120 SER B O 1
ATOM 3223 N N . ALA B 1 121 ? 4.848 24.828 4.152 1 88.19 121 ALA B N 1
ATOM 3224 C CA . ALA B 1 121 ? 5.117 26.25 4.34 1 88.19 121 ALA B CA 1
ATOM 3225 C C . ALA B 1 121 ? 6.566 26.484 4.762 1 88.19 121 ALA B C 1
ATOM 3227 O O . ALA B 1 121 ? 7.223 27.406 4.273 1 88.19 121 ALA B O 1
ATOM 3228 N N . ILE B 1 122 ? 7.023 25.672 5.629 1 90.06 122 ILE B N 1
ATOM 3229 C CA . ILE B 1 122 ? 8.406 25.766 6.09 1 90.06 122 ILE B CA 1
ATOM 3230 C C . ILE B 1 122 ? 9.352 25.5 4.926 1 90.06 122 ILE B C 1
ATOM 3232 O O . ILE B 1 122 ? 10.344 26.203 4.75 1 90.06 122 ILE B O 1
ATOM 3236 N N . ALA B 1 123 ? 9.047 24.578 4.195 1 84.69 123 ALA B N 1
ATOM 3237 C CA . ALA B 1 123 ? 9.875 24.234 3.041 1 84.69 123 ALA B CA 1
ATOM 3238 C C . ALA B 1 123 ? 9.922 25.375 2.031 1 84.69 123 ALA B C 1
ATOM 3240 O O . ALA B 1 123 ? 10.945 25.609 1.394 1 84.69 123 ALA B O 1
ATOM 3241 N N . ALA B 1 124 ? 8.852 26.016 1.894 1 84.94 124 ALA B N 1
ATOM 3242 C CA . ALA B 1 124 ? 8.781 27.125 0.943 1 84.94 124 ALA B CA 1
ATOM 3243 C C . ALA B 1 124 ? 9.531 28.344 1.468 1 84.94 124 ALA B C 1
ATOM 3245 O O . ALA B 1 124 ? 10.18 29.047 0.7 1 84.94 124 ALA B O 1
ATOM 3246 N N . MET B 1 125 ? 9.484 28.547 2.672 1 90 125 MET B N 1
ATOM 3247 C CA . MET B 1 125 ? 10.039 29.75 3.281 1 90 125 MET B CA 1
ATOM 3248 C C . MET B 1 125 ? 11.523 29.578 3.588 1 90 125 MET B C 1
ATOM 3250 O O . MET B 1 125 ? 12.273 30.547 3.672 1 90 125 MET B O 1
ATOM 3254 N N . GLY B 1 126 ? 11.961 28.359 3.756 1 89.75 126 GLY B N 1
ATOM 3255 C CA . GLY B 1 126 ? 13.336 28.047 4.129 1 89.75 126 GLY B CA 1
ATOM 3256 C C . GLY B 1 126 ? 14.367 28.719 3.244 1 89.75 126 GLY B C 1
ATOM 3257 O O . GLY B 1 126 ? 15.195 29.5 3.729 1 89.75 126 GLY B O 1
ATOM 3258 N N . PRO B 1 127 ? 14.258 28.5 2.027 1 87.56 127 PRO B N 1
ATOM 3259 C CA . PRO B 1 127 ? 15.227 29.094 1.114 1 87.56 127 PRO B CA 1
ATOM 3260 C C . PRO B 1 127 ? 15.156 30.625 1.1 1 87.56 127 PRO B C 1
ATOM 3262 O O . PRO B 1 127 ? 16.188 31.297 0.972 1 87.56 127 PRO B O 1
ATOM 3265 N N . VAL B 1 128 ? 14.023 31.188 1.234 1 89.25 128 VAL B N 1
ATOM 3266 C CA . VAL B 1 128 ? 13.836 32.625 1.222 1 89.25 128 VAL B CA 1
ATOM 3267 C C . VAL B 1 128 ? 14.523 33.25 2.432 1 89.25 128 VAL B C 1
ATOM 3269 O O . VAL B 1 128 ? 15.078 34.344 2.342 1 89.25 128 VAL B O 1
ATOM 3272 N N . LEU B 1 129 ? 14.555 32.531 3.486 1 91.25 129 LEU B N 1
ATOM 3273 C CA . LEU B 1 129 ? 15.141 33 4.727 1 91.25 129 LEU B CA 1
ATOM 3274 C C . LEU B 1 129 ? 16.578 32.531 4.867 1 91.25 129 LEU B C 1
ATOM 3276 O O . LEU B 1 129 ? 17.234 32.844 5.871 1 91.25 129 LEU B O 1
ATOM 3280 N N . GLU B 1 130 ? 17.016 31.75 3.895 1 89.81 130 GLU B N 1
ATOM 3281 C CA . GLU B 1 130 ? 18.359 31.188 3.922 1 89.81 130 GLU B CA 1
ATOM 3282 C C . GLU B 1 130 ? 18.594 30.375 5.199 1 89.81 130 GLU B C 1
ATOM 3284 O O . GLU B 1 130 ? 19.609 30.547 5.867 1 89.81 130 GLU B O 1
ATOM 3289 N N . ALA B 1 131 ? 17.578 29.641 5.523 1 89.94 131 ALA B N 1
ATOM 3290 C CA . ALA 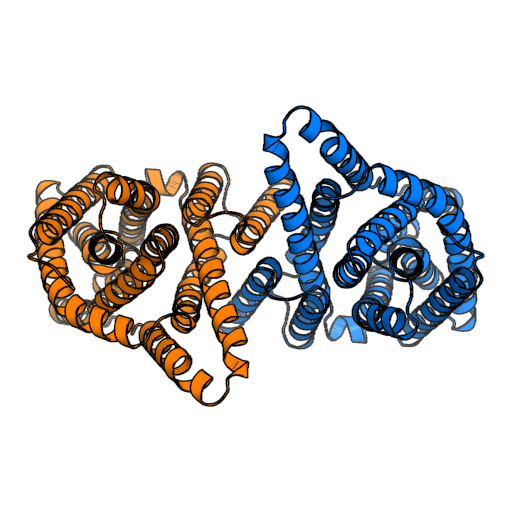B 1 131 ? 17.656 28.812 6.723 1 89.94 131 ALA B CA 1
ATOM 3291 C C . ALA B 1 131 ? 18.641 27.672 6.547 1 89.94 131 ALA B C 1
ATOM 3293 O O . ALA B 1 131 ? 18.734 27.078 5.469 1 89.94 131 ALA B O 1
ATOM 3294 N N . ASN B 1 132 ? 19.422 27.375 7.594 1 87.44 132 ASN B N 1
ATOM 3295 C CA . ASN B 1 132 ? 20.344 26.25 7.535 1 87.44 132 ASN B CA 1
ATOM 3296 C C . ASN B 1 132 ? 19.641 24.938 7.848 1 87.44 132 ASN B C 1
ATOM 3298 O O . ASN B 1 132 ? 18.438 24.922 8.117 1 87.44 132 ASN B O 1
ATOM 3302 N N . GLU B 1 133 ? 20.328 23.859 7.781 1 82.25 133 GLU B N 1
ATOM 3303 C CA . GLU B 1 133 ? 19.75 22.516 7.914 1 82.25 133 GLU B CA 1
ATOM 3304 C C . GLU B 1 133 ? 19.188 22.297 9.32 1 82.25 133 GLU B C 1
ATOM 3306 O O . GLU B 1 133 ? 18.141 21.656 9.484 1 82.25 133 GLU B O 1
ATOM 3311 N N . GLU B 1 134 ? 19.844 22.812 10.203 1 82.25 134 GLU B N 1
ATOM 3312 C CA . GLU B 1 134 ? 19.406 22.641 11.586 1 82.25 134 GLU B CA 1
ATOM 3313 C C . GLU B 1 134 ? 18.109 23.406 11.852 1 82.25 134 GLU B C 1
ATOM 3315 O O . GLU B 1 134 ? 17.188 22.859 12.477 1 82.25 134 GLU B O 1
ATOM 3320 N N . GLU B 1 135 ? 18.078 24.594 11.359 1 87.88 135 GLU B N 1
ATOM 3321 C CA . GLU B 1 135 ? 16.875 25.406 11.508 1 87.88 135 GLU B CA 1
ATOM 3322 C C . GLU B 1 135 ? 15.672 24.75 10.836 1 87.88 135 GLU B C 1
ATOM 3324 O O . GLU B 1 135 ? 14.57 24.719 11.391 1 87.88 135 GLU B O 1
ATOM 3329 N N . MET B 1 136 ? 15.93 24.172 9.742 1 88.12 136 MET B N 1
ATOM 3330 C CA . MET B 1 136 ? 14.875 23.469 9.008 1 88.12 136 MET B CA 1
ATOM 3331 C C . MET B 1 136 ? 14.406 22.234 9.766 1 88.12 136 MET B C 1
ATOM 3333 O O . MET B 1 136 ? 13.203 22.031 9.953 1 88.12 136 MET B O 1
ATOM 3337 N N . ALA B 1 137 ? 15.359 21.531 10.227 1 82.19 137 ALA B N 1
ATOM 3338 C CA . ALA B 1 137 ? 15.055 20.281 10.906 1 82.19 137 ALA B CA 1
ATOM 3339 C C . ALA B 1 137 ? 14.25 20.516 12.18 1 82.19 137 ALA B C 1
ATOM 3341 O O . ALA B 1 137 ? 13.25 19.844 12.438 1 82.19 137 ALA B O 1
ATOM 3342 N N . VAL B 1 138 ? 14.625 21.469 12.867 1 84.75 138 VAL B N 1
ATOM 3343 C CA . VAL B 1 138 ? 13.992 21.797 14.141 1 84.75 138 VAL B CA 1
ATOM 3344 C C . VAL B 1 138 ? 12.57 22.312 13.891 1 84.75 138 VAL B C 1
ATOM 3346 O O . VAL B 1 138 ? 11.633 21.922 14.586 1 84.75 138 VAL B O 1
ATOM 3349 N N . SER B 1 139 ? 12.445 23.141 12.969 1 90.44 139 SER B N 1
ATOM 3350 C CA . SER B 1 139 ? 11.133 23.719 12.664 1 90.44 139 SER B CA 1
ATOM 3351 C C . SER B 1 139 ? 10.164 22.641 12.172 1 90.44 139 SER B C 1
ATOM 3353 O O . SER B 1 139 ? 9.023 22.562 12.641 1 90.44 139 SER B O 1
ATOM 3355 N N . LEU B 1 140 ? 10.641 21.828 11.289 1 86.75 140 LEU B N 1
ATOM 3356 C CA . LEU B 1 140 ? 9.82 20.75 10.766 1 86.75 140 LEU B CA 1
ATOM 3357 C C . LEU B 1 140 ? 9.453 19.766 11.867 1 86.75 140 LEU B C 1
ATOM 3359 O O . LEU B 1 140 ? 8.297 19.344 11.969 1 86.75 140 LEU B O 1
ATOM 3363 N N . GLY B 1 141 ? 10.398 19.422 12.609 1 83.94 141 GLY B N 1
ATOM 3364 C CA . GLY B 1 141 ? 10.164 18.516 13.719 1 83.94 141 GLY B CA 1
ATOM 3365 C C . GLY B 1 141 ? 9.109 19.031 14.688 1 83.94 141 GLY B C 1
ATOM 3366 O O . GLY B 1 141 ? 8.234 18.266 15.109 1 83.94 141 GLY B O 1
ATOM 3367 N N . THR B 1 142 ? 9.211 20.25 15.031 1 87 142 THR B N 1
ATOM 3368 C CA . THR B 1 142 ? 8.266 20.875 15.953 1 87 142 THR B CA 1
ATOM 3369 C C . THR B 1 142 ? 6.84 20.781 15.414 1 87 142 THR B C 1
ATOM 3371 O O . THR B 1 142 ? 5.926 20.344 16.125 1 87 142 THR B O 1
ATOM 3374 N N . VAL B 1 143 ? 6.703 21.094 14.211 1 87.62 143 VAL B N 1
ATOM 3375 C CA . VAL B 1 143 ? 5.383 21.141 13.594 1 87.62 143 VAL B CA 1
ATOM 3376 C C . VAL B 1 143 ? 4.832 19.734 13.43 1 87.62 143 VAL B C 1
ATOM 3378 O O . VAL B 1 143 ? 3.641 19.484 13.633 1 87.62 143 VAL B O 1
ATOM 3381 N N . PHE B 1 144 ? 5.676 18.828 13.117 1 82.25 144 PHE B N 1
ATOM 3382 C CA . PHE B 1 144 ? 5.227 17.469 12.883 1 82.25 144 PHE B CA 1
ATOM 3383 C C . PHE B 1 144 ? 4.797 16.797 14.188 1 82.25 144 PHE B C 1
ATOM 3385 O O . PHE B 1 144 ? 3.836 16.031 14.211 1 82.25 144 PHE B O 1
ATOM 3392 N N . VAL B 1 145 ? 5.492 17.062 15.195 1 82.75 145 VAL B N 1
ATOM 3393 C CA . VAL B 1 145 ? 5.145 16.516 16.5 1 82.75 145 VAL B CA 1
ATOM 3394 C C . VAL B 1 145 ? 3.785 17.047 16.953 1 82.75 145 VAL B C 1
ATOM 3396 O O . VAL B 1 145 ? 2.932 16.297 17.406 1 82.75 145 VAL B O 1
ATOM 3399 N N . LEU B 1 146 ? 3.602 18.266 16.812 1 86.31 146 LEU B N 1
ATOM 3400 C CA . LEU B 1 146 ? 2.34 18.875 17.203 1 86.31 146 LEU B CA 1
ATOM 3401 C C . LEU B 1 146 ? 1.19 18.375 16.344 1 86.31 146 LEU B C 1
ATOM 3403 O O . LEU B 1 146 ? 0.073 18.188 16.828 1 86.31 146 LEU B O 1
ATOM 3407 N N . ASN B 1 147 ? 1.506 18.172 15.094 1 85.62 147 ASN B N 1
ATOM 3408 C CA . ASN B 1 147 ? 0.504 17.641 14.18 1 85.62 147 ASN B CA 1
ATOM 3409 C C . ASN B 1 147 ? 0.039 16.25 14.602 1 85.62 147 ASN B C 1
A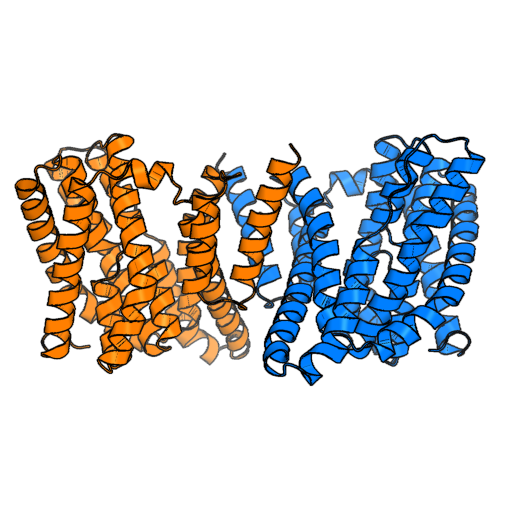TOM 3411 O O . ASN B 1 147 ? -1.144 15.93 14.484 1 85.62 147 ASN B O 1
ATOM 3415 N N . SER B 1 148 ? 0.94 15.445 15.008 1 82.88 148 SER B N 1
ATOM 3416 C CA . SER B 1 148 ? 0.61 14.094 15.453 1 82.88 148 SER B CA 1
ATOM 3417 C C . SER B 1 148 ? -0.344 14.117 16.641 1 82.88 148 SER B C 1
ATOM 3419 O O . SER B 1 148 ? -1.282 13.32 16.703 1 82.88 148 SER B O 1
ATOM 3421 N N . VAL B 1 149 ? -0.192 15.023 17.469 1 86.25 149 VAL B N 1
ATOM 3422 C CA . VAL B 1 149 ? -1.052 15.18 18.625 1 86.25 149 VAL B CA 1
ATOM 3423 C C . VAL B 1 149 ? -2.414 15.719 18.203 1 86.25 149 VAL B C 1
ATOM 3425 O O . VAL B 1 149 ? -3.449 15.297 18.719 1 86.25 149 VAL B O 1
ATOM 3428 N N . ALA B 1 150 ? -2.359 16.547 17.297 1 86.44 150 ALA B N 1
ATOM 3429 C CA . ALA B 1 150 ? -3.582 17.203 16.844 1 86.44 150 ALA B CA 1
ATOM 3430 C C . ALA B 1 150 ? -4.543 16.188 16.219 1 86.44 150 ALA B C 1
ATOM 3432 O O . ALA B 1 150 ? -5.75 16.234 16.469 1 86.44 150 ALA B O 1
ATOM 3433 N N . LEU B 1 151 ? -4.004 15.352 15.453 1 84.31 151 LEU B N 1
ATOM 3434 C CA . LEU B 1 151 ? -4.828 14.375 14.758 1 84.31 151 LEU B CA 1
ATOM 3435 C C . LEU B 1 151 ? -5.629 13.531 15.742 1 84.31 151 LEU B C 1
ATOM 3437 O O . LEU B 1 151 ? -6.77 13.156 15.461 1 84.31 151 LEU B O 1
ATOM 3441 N N . LEU B 1 152 ? -5.07 13.32 16.875 1 83.75 152 LEU B N 1
ATOM 3442 C CA . LEU B 1 152 ? -5.738 12.492 17.875 1 83.75 152 LEU B CA 1
ATOM 3443 C C . LEU B 1 152 ? -6.609 13.352 18.781 1 83.75 152 LEU B C 1
ATOM 3445 O O . LEU B 1 152 ? -7.715 12.938 19.156 1 83.75 152 LEU B O 1
ATOM 3449 N N . LEU B 1 153 ? -6.238 14.492 19.078 1 87.94 153 LEU B N 1
ATOM 3450 C CA . LEU B 1 153 ? -6.852 15.328 20.109 1 87.94 153 LEU B CA 1
ATOM 3451 C C . LEU B 1 153 ? -8.055 16.078 19.547 1 87.94 153 LEU B C 1
ATOM 3453 O O . LEU B 1 153 ? -9.062 16.25 20.234 1 87.94 153 LEU B O 1
ATOM 3457 N N . PHE B 1 154 ? -8.055 16.453 18.375 1 91.56 154 PHE B N 1
ATOM 3458 C CA . PHE B 1 154 ? -9.062 17.359 17.828 1 91.56 154 PHE B CA 1
ATOM 3459 C C . PHE B 1 154 ? -10.406 16.656 17.703 1 91.56 154 PHE B C 1
ATOM 3461 O O . PHE B 1 154 ? -11.43 17.188 18.141 1 91.56 154 PHE B O 1
ATOM 3468 N N . PRO B 1 155 ? -10.375 15.461 17.094 1 89.12 155 PRO B N 1
ATOM 3469 C CA . PRO B 1 155 ? -11.672 14.789 17.031 1 89.12 155 PRO B CA 1
ATOM 3470 C C . PRO B 1 155 ? -12.273 14.516 18.406 1 89.12 155 PRO B C 1
ATOM 3472 O O . PRO B 1 155 ? -13.492 14.609 18.578 1 89.12 155 PRO B O 1
ATOM 3475 N N . PHE B 1 156 ? -11.422 14.266 19.328 1 90.5 156 PHE B N 1
ATOM 3476 C CA . PHE B 1 156 ? -11.875 14.031 20.703 1 90.5 156 PHE B CA 1
ATOM 3477 C C . PHE B 1 156 ? -12.523 15.281 21.281 1 90.5 156 PHE B C 1
ATOM 3479 O O . PHE B 1 156 ? -13.609 15.211 21.859 1 90.5 156 PHE B O 1
ATOM 3486 N N . ILE B 1 157 ? -11.945 16.328 21.109 1 92 157 ILE B N 1
ATOM 3487 C CA . ILE B 1 157 ? -12.445 17.609 21.609 1 92 157 ILE B CA 1
ATOM 3488 C C . ILE B 1 157 ? -13.711 18 20.844 1 92 157 ILE B C 1
ATOM 3490 O O . ILE B 1 157 ? -14.688 18.469 21.438 1 92 157 ILE B O 1
ATOM 3494 N N . GLY B 1 158 ? -13.688 17.812 19.594 1 91.5 158 GLY B N 1
ATOM 3495 C CA . GLY B 1 158 ? -14.844 18.141 18.766 1 91.5 158 GLY B CA 1
ATOM 3496 C C . GLY B 1 158 ? -16.094 17.375 19.172 1 91.5 158 GLY B C 1
ATOM 3497 O O . GLY B 1 158 ? -17.188 17.938 19.203 1 91.5 158 GLY B O 1
ATOM 3498 N N . LEU B 1 159 ? -15.883 16.141 19.422 1 91.12 159 LEU B N 1
ATOM 3499 C CA . LEU B 1 159 ? -17 15.297 19.828 1 91.12 159 LEU B CA 1
ATOM 3500 C C . LEU B 1 159 ? -17.5 15.688 21.219 1 91.12 159 LEU B C 1
ATOM 3502 O O . LEU B 1 159 ? -18.719 15.711 21.453 1 91.12 159 LEU B O 1
ATOM 3506 N N . ARG B 1 160 ? -16.656 16 22.141 1 92.25 160 ARG B N 1
ATOM 3507 C CA . ARG B 1 160 ? -17.016 16.359 23.5 1 92.25 160 ARG B CA 1
ATOM 3508 C C . ARG B 1 160 ? -17.766 17.703 23.531 1 92.25 160 ARG B C 1
ATOM 3510 O O . ARG B 1 160 ? -18.656 17.891 24.344 1 92.25 160 ARG B O 1
ATOM 3517 N N . LEU B 1 161 ? -17.484 18.547 22.641 1 93.69 161 LEU B N 1
ATOM 3518 C CA . LEU B 1 161 ? -18.094 19.859 22.594 1 93.69 161 LEU B CA 1
ATOM 3519 C C . LEU B 1 161 ? -19.297 19.875 21.641 1 93.69 161 LEU B C 1
ATOM 3521 O O . LEU B 1 161 ? -19.922 20.922 21.453 1 93.69 161 LEU B O 1
ATOM 3525 N N . HIS B 1 162 ? -19.531 18.688 20.953 1 93.31 162 HIS B N 1
ATOM 3526 C CA . HIS B 1 162 ? -20.656 18.5 20.047 1 93.31 162 HIS B CA 1
ATOM 3527 C C . HIS B 1 162 ? -20.625 19.516 18.906 1 93.31 162 HIS B C 1
ATOM 3529 O O . HIS B 1 162 ? -21.656 20.141 18.609 1 93.31 162 HIS B O 1
ATOM 3535 N N . LEU B 1 163 ? -19.547 19.703 18.406 1 93.62 163 LEU B N 1
ATOM 3536 C CA . LEU B 1 163 ? -19.438 20.594 17.25 1 93.62 163 LEU B CA 1
ATOM 3537 C C . LEU B 1 163 ? -20.125 20 16.031 1 93.62 163 LEU B C 1
ATOM 3539 O O . LEU B 1 163 ? -20.047 18.797 15.805 1 93.62 163 LEU B O 1
ATOM 3543 N N . SER B 1 164 ? -20.812 20.875 15.328 1 94.06 164 SER B N 1
ATOM 3544 C CA . SER B 1 164 ? -21.328 20.406 14.047 1 94.06 164 SER B CA 1
ATOM 3545 C C . SER B 1 164 ? -20.203 20.047 13.086 1 94.06 164 SER B C 1
ATOM 3547 O O . SER B 1 164 ? -19.047 20.406 13.312 1 94.06 164 SER B O 1
ATOM 3549 N N . GLN B 1 165 ? -20.469 19.312 12.078 1 93 165 GLN B N 1
ATOM 3550 C CA . GLN B 1 165 ? -19.469 18.922 11.094 1 93 165 GLN B CA 1
ATOM 3551 C C . GLN B 1 165 ? -18.812 20.141 10.461 1 93 165 GLN B C 1
ATOM 3553 O O . GLN B 1 165 ? -17.594 20.172 10.258 1 93 165 GLN B O 1
ATOM 3558 N N . THR B 1 166 ? -19.625 21.125 10.242 1 91.69 166 THR B N 1
ATOM 3559 C CA . THR B 1 166 ? -19.094 22.359 9.656 1 91.69 166 THR B CA 1
ATOM 3560 C C . THR B 1 166 ? -18.172 23.078 10.625 1 91.69 166 THR B C 1
ATOM 3562 O O . THR B 1 166 ? -17.094 23.516 10.242 1 91.69 166 THR B O 1
ATOM 3565 N N . GLN B 1 167 ? -18.609 23.156 11.844 1 92.94 167 GLN B N 1
ATOM 3566 C CA . GLN B 1 167 ? -17.797 23.812 12.867 1 92.94 167 GLN B CA 1
ATOM 3567 C C . GLN B 1 167 ? -16.469 23.094 13.07 1 92.94 167 GLN B C 1
ATOM 3569 O O . GLN B 1 167 ? -15.422 23.719 13.18 1 92.94 167 GLN B O 1
ATOM 3574 N N . PHE B 1 168 ? -16.531 21.844 13.109 1 94.62 168 PHE B N 1
ATOM 3575 C CA . PHE B 1 168 ? -15.32 21.062 13.32 1 94.62 168 PHE B CA 1
ATOM 3576 C C . PHE B 1 168 ? -14.375 21.203 12.133 1 94.62 168 PHE B C 1
ATOM 3578 O O . PHE B 1 168 ? -13.164 21.344 12.312 1 94.62 168 PHE B O 1
ATOM 3585 N N . GLY B 1 169 ? -14.938 21.062 10.961 1 93.06 169 GLY B N 1
ATOM 3586 C CA . GLY B 1 169 ? -14.117 21.234 9.781 1 93.06 169 GLY B CA 1
ATOM 3587 C C . GLY B 1 169 ? -13.375 22.562 9.75 1 93.06 169 GLY B C 1
ATOM 3588 O O . GLY B 1 169 ? -12.188 22.594 9.438 1 93.06 169 GLY B O 1
ATOM 3589 N N . LEU B 1 170 ? -14.094 23.562 10.086 1 91.19 170 LEU B N 1
ATOM 3590 C CA . LEU B 1 170 ? -13.508 24.891 10.109 1 91.19 170 LEU B CA 1
ATOM 3591 C C . LEU B 1 170 ? -12.414 24.984 11.172 1 91.19 170 LEU B C 1
ATOM 3593 O O . LEU B 1 170 ? -11.328 25.516 10.914 1 91.19 170 LEU B O 1
ATOM 3597 N N . TRP B 1 171 ? -12.719 24.516 12.266 1 93.56 171 TRP B N 1
ATOM 3598 C CA . TRP B 1 171 ? -11.773 24.547 13.375 1 93.56 171 TRP B CA 1
ATOM 3599 C C . TRP B 1 171 ? -10.508 23.75 13.039 1 93.56 171 TRP B C 1
ATOM 3601 O O . TRP B 1 171 ? -9.398 24.219 13.273 1 93.56 171 TRP B O 1
ATOM 3611 N N . ALA B 1 172 ? -10.688 22.578 12.539 1 93.88 172 ALA B N 1
ATOM 3612 C CA . ALA B 1 172 ? -9.562 21.734 12.141 1 93.88 172 ALA B CA 1
ATOM 3613 C C . ALA B 1 172 ? -8.688 22.422 11.102 1 93.88 172 ALA B C 1
ATOM 3615 O O . ALA B 1 172 ? -7.461 22.391 11.188 1 93.88 172 ALA B O 1
ATOM 3616 N N . ALA B 1 173 ? -9.32 23.016 10.164 1 92.31 173 ALA B N 1
ATOM 3617 C CA . ALA B 1 173 ? -8.602 23.688 9.086 1 92.31 173 ALA B CA 1
ATOM 3618 C C . ALA B 1 173 ? -7.801 24.875 9.617 1 92.31 173 ALA B C 1
ATOM 3620 O O . ALA B 1 173 ? -6.703 25.156 9.133 1 92.31 173 ALA B O 1
ATOM 3621 N N . LEU B 1 174 ? -8.312 25.5 10.594 1 89.81 174 LEU B N 1
ATOM 3622 C CA . LEU B 1 174 ? -7.68 26.719 11.102 1 89.81 174 LEU B CA 1
ATOM 3623 C C . LEU B 1 174 ? -6.602 26.375 12.133 1 89.81 174 LEU B C 1
ATOM 3625 O O . LEU B 1 174 ? -5.629 27.109 12.289 1 89.81 174 LEU B O 1
ATOM 3629 N N . ALA B 1 175 ? -6.781 25.203 12.719 1 91.12 175 ALA B N 1
ATOM 3630 C CA . ALA B 1 175 ? -5.965 24.984 13.906 1 91.12 175 ALA B CA 1
ATOM 3631 C C . ALA B 1 175 ? -4.988 23.828 13.703 1 91.12 175 ALA B C 1
ATOM 3633 O O . ALA B 1 175 ? -3.982 23.734 14.406 1 91.12 175 ALA B O 1
ATOM 3634 N N . ILE B 1 176 ? -5.246 22.969 12.844 1 89.81 176 ILE B N 1
ATOM 3635 C CA . ILE B 1 176 ? -4.328 21.875 12.57 1 89.81 176 ILE B CA 1
ATOM 3636 C C . ILE B 1 176 ? -3.322 22.297 11.5 1 89.81 176 ILE B C 1
ATOM 3638 O O . ILE B 1 176 ? -3.689 22.938 10.516 1 89.81 176 ILE B O 1
ATOM 3642 N N . HIS B 1 177 ? -2.137 21.891 11.617 1 85.31 177 HIS B N 1
ATOM 3643 C CA . HIS B 1 177 ? -1.033 22.438 10.844 1 85.31 177 HIS B CA 1
ATOM 3644 C C . HIS B 1 177 ? -1.011 21.875 9.43 1 85.31 177 HIS B C 1
ATOM 3646 O O . HIS B 1 177 ? -0.81 22.609 8.461 1 85.31 177 HIS B O 1
ATOM 3652 N N . ASP B 1 178 ? -1.206 20.609 9.344 1 86.62 178 ASP B N 1
ATOM 3653 C CA . ASP B 1 178 ? -0.95 20.031 8.031 1 86.62 178 ASP B CA 1
ATOM 3654 C C . ASP B 1 178 ? -2.24 19.516 7.398 1 86.62 178 ASP B C 1
ATOM 3656 O O . ASP B 1 178 ? -3.166 19.109 8.102 1 86.62 178 ASP B O 1
ATOM 3660 N N . THR B 1 179 ? -2.219 19.484 6.082 1 86.56 179 THR B N 1
ATOM 3661 C CA . THR B 1 179 ? -3.381 19.109 5.285 1 86.56 179 THR B CA 1
ATOM 3662 C C . THR B 1 179 ? -3.768 17.656 5.543 1 86.56 179 THR B C 1
ATOM 3664 O O . THR B 1 179 ? -4.949 17.344 5.688 1 86.56 179 THR B O 1
ATOM 3667 N N . SER B 1 180 ? -2.822 16.797 5.582 1 86.56 180 SER B N 1
ATOM 3668 C CA . SER B 1 180 ? -3.086 15.375 5.762 1 86.56 180 SER B CA 1
ATOM 3669 C C . SER B 1 180 ? -3.832 15.117 7.066 1 86.56 180 SER B C 1
ATOM 3671 O O . SER B 1 180 ? -4.781 14.328 7.098 1 86.56 180 SER B O 1
ATOM 3673 N N . SER B 1 181 ? -3.467 15.82 8.078 1 88.44 181 SER B N 1
ATOM 3674 C CA . SER B 1 181 ? -4.098 15.625 9.375 1 88.44 181 SER B CA 1
ATOM 3675 C C . SER B 1 181 ? -5.504 16.219 9.406 1 88.44 181 SER B C 1
ATOM 3677 O O . SER B 1 181 ? -6.406 15.672 10.039 1 88.44 181 SER B O 1
ATOM 3679 N N . VAL B 1 182 ? -5.648 17.297 8.766 1 91.19 182 VAL B N 1
ATOM 3680 C CA . VAL B 1 182 ? -6.973 17.906 8.68 1 91.19 182 VAL B CA 1
ATOM 3681 C C . VAL B 1 182 ? -7.93 16.938 7.969 1 91.19 182 VAL B C 1
ATOM 3683 O O . VAL B 1 182 ? -9.047 16.719 8.43 1 91.19 182 VAL B O 1
ATOM 3686 N N . VAL B 1 183 ? -7.445 16.438 6.906 1 87.94 183 VAL B N 1
ATOM 3687 C CA . VAL B 1 183 ? -8.25 15.5 6.121 1 87.94 183 VAL B CA 1
ATOM 3688 C C . VAL B 1 183 ? -8.523 14.242 6.934 1 87.94 183 VAL B C 1
ATOM 3690 O O . VAL B 1 183 ? -9.648 13.742 6.957 1 87.94 183 VAL B O 1
ATOM 3693 N N . GLY B 1 184 ? -7.527 13.805 7.57 1 86.25 184 GLY B N 1
ATOM 3694 C CA . GLY B 1 184 ? -7.691 12.625 8.406 1 86.25 184 GLY B CA 1
ATOM 3695 C C . GLY B 1 184 ? -8.703 12.82 9.516 1 86.25 184 GLY B C 1
ATOM 3696 O O . GLY B 1 184 ? -9.562 11.961 9.742 1 86.25 184 GLY B O 1
ATOM 3697 N N . ALA B 1 185 ? -8.602 13.875 10.164 1 88 185 ALA B N 1
ATOM 3698 C CA . ALA B 1 185 ? -9.539 14.188 11.242 1 88 185 ALA B CA 1
ATOM 3699 C C . ALA B 1 185 ? -10.945 14.422 10.703 1 88 185 ALA B C 1
ATOM 3701 O O . ALA B 1 185 ? -11.93 13.977 11.297 1 88 185 ALA B O 1
ATOM 3702 N N . GLY B 1 186 ? -10.984 15.117 9.617 1 89.88 186 GLY B N 1
ATOM 3703 C CA . GLY B 1 186 ? -12.266 15.398 8.984 1 89.88 186 GLY B CA 1
ATOM 3704 C C . GLY B 1 186 ? -12.984 14.141 8.516 1 89.88 186 GLY B C 1
ATOM 3705 O O . GLY B 1 186 ? -14.195 14.023 8.672 1 89.88 186 GLY B O 1
ATOM 3706 N N . ALA B 1 187 ? -12.211 13.273 7.98 1 85.38 187 ALA B N 1
ATOM 3707 C CA . ALA B 1 187 ? -12.797 12.031 7.48 1 85.38 187 ALA B CA 1
ATOM 3708 C C . ALA B 1 187 ? -13.422 11.227 8.609 1 85.38 187 ALA B C 1
ATOM 3710 O O . ALA B 1 187 ? -14.445 10.562 8.422 1 85.38 187 ALA B O 1
ATOM 3711 N N . LYS B 1 188 ? -12.875 11.273 9.711 1 83.06 188 LYS B N 1
ATOM 3712 C CA . LYS B 1 188 ? -13.391 10.547 10.867 1 83.06 188 LYS B CA 1
ATOM 3713 C C . LYS B 1 188 ? -14.633 11.219 11.43 1 83.06 188 LYS B C 1
ATOM 3715 O O . LYS B 1 188 ? -15.531 10.547 11.938 1 83.06 188 LYS B O 1
ATOM 3720 N N . TYR B 1 189 ? -14.641 12.461 11.305 1 87.62 189 TYR B N 1
ATOM 3721 C CA . TYR B 1 189 ? -15.727 13.242 11.898 1 87.62 189 TYR B CA 1
ATOM 3722 C C . TYR B 1 189 ? -16.969 13.195 11.031 1 87.62 189 TYR B C 1
ATOM 3724 O O . TYR B 1 189 ? -18.094 13.148 11.547 1 87.62 189 TYR B O 1
ATOM 3732 N N . GLY B 1 190 ? -16.844 13.242 9.703 1 86.62 190 GLY B N 1
ATOM 3733 C CA . GLY B 1 190 ? -17.953 13.188 8.773 1 86.62 190 GLY B CA 1
ATOM 3734 C C . GLY B 1 190 ? -17.609 13.734 7.398 1 86.62 190 GLY B C 1
ATOM 3735 O O . GLY B 1 190 ? -16.578 14.398 7.227 1 86.62 190 GLY B O 1
ATOM 3736 N N . ALA B 1 191 ? -18.516 13.562 6.488 1 86.44 191 ALA B N 1
ATOM 3737 C CA . ALA B 1 191 ? -18.281 13.945 5.102 1 86.44 191 ALA B CA 1
ATOM 3738 C C . ALA B 1 191 ? -18.25 15.461 4.945 1 86.44 191 ALA B C 1
ATOM 3740 O O . ALA B 1 191 ? -17.422 16 4.195 1 86.44 191 ALA B O 1
ATOM 3741 N N . THR B 1 192 ? -19.125 16.031 5.625 1 88.81 192 THR B N 1
ATOM 3742 C CA . THR B 1 192 ? -19.172 17.484 5.555 1 88.81 192 THR B CA 1
ATOM 3743 C C . THR B 1 192 ? -17.938 18.094 6.215 1 88.81 192 THR B C 1
ATOM 3745 O O . THR B 1 192 ? -17.375 19.078 5.711 1 88.81 192 THR B O 1
ATOM 3748 N N . ALA B 1 193 ? -17.547 17.578 7.312 1 92 193 ALA B N 1
ATOM 3749 C CA . ALA B 1 193 ? -16.344 18.031 7.992 1 92 193 ALA B CA 1
ATOM 3750 C C . ALA B 1 193 ? -15.109 17.875 7.098 1 92 193 ALA B C 1
ATOM 3752 O O . ALA B 1 193 ? -14.25 18.766 7.059 1 92 193 ALA B O 1
ATOM 3753 N N . LEU B 1 194 ? -15.109 16.828 6.453 1 89.44 194 LEU B N 1
ATOM 3754 C CA . LEU B 1 194 ? -14.023 16.547 5.523 1 89.44 194 LEU B CA 1
ATOM 3755 C C . LEU B 1 194 ? -13.977 17.578 4.406 1 89.44 194 LEU B C 1
ATOM 3757 O O . LEU B 1 194 ? -12.914 18.125 4.102 1 89.44 194 LEU B O 1
ATOM 3761 N N . ALA B 1 195 ? -15.078 17.828 3.844 1 89 195 ALA B N 1
ATOM 3762 C CA . ALA B 1 195 ? -15.156 18.75 2.717 1 89 195 ALA B CA 1
ATOM 3763 C C . ALA B 1 195 ? -14.797 20.172 3.143 1 89 195 ALA B C 1
ATOM 3765 O O . ALA B 1 195 ? -13.977 20.828 2.496 1 89 195 ALA B O 1
ATOM 3766 N N . VAL B 1 196 ? -15.359 20.562 4.188 1 89.06 196 VAL B N 1
ATOM 3767 C CA . VAL B 1 196 ? -15.133 21.906 4.688 1 89.06 196 VAL B CA 1
ATOM 3768 C C . VAL B 1 196 ? -13.68 22.062 5.129 1 89.06 196 VAL B C 1
ATOM 3770 O O . VAL B 1 196 ? -13.008 23.031 4.746 1 89.06 196 VAL B O 1
ATOM 3773 N N . GLY B 1 197 ? -13.25 21.125 5.906 1 92.5 197 GLY B N 1
ATOM 3774 C CA . GLY B 1 197 ? -11.875 21.172 6.398 1 92.5 197 GLY B CA 1
ATOM 3775 C C . GLY B 1 197 ? -10.844 21.188 5.289 1 92.5 197 GLY B C 1
ATOM 3776 O O . GLY B 1 197 ? -9.914 22 5.309 1 92.5 197 GLY B O 1
ATOM 3777 N N . THR B 1 198 ? -11.031 20.344 4.383 1 90.81 198 THR B N 1
ATOM 3778 C CA . THR B 1 198 ? -10.094 20.25 3.273 1 90.81 198 THR B CA 1
ATOM 3779 C C . THR B 1 198 ? -10.07 21.547 2.465 1 90.81 198 THR B C 1
ATOM 3781 O O . THR B 1 198 ? -8.992 22.062 2.156 1 90.81 198 THR B O 1
ATOM 3784 N N . THR B 1 199 ? -11.195 22.047 2.16 1 90 199 THR B N 1
ATOM 3785 C CA . THR B 1 199 ? -11.32 23.234 1.306 1 90 199 THR B CA 1
ATOM 3786 C C . THR B 1 199 ? -10.719 24.453 1.988 1 90 199 THR B C 1
ATOM 3788 O O . THR B 1 199 ? -9.953 25.203 1.378 1 90 199 THR B O 1
ATOM 3791 N N . VAL B 1 200 ? -11.07 24.609 3.172 1 89.88 200 VAL B N 1
ATOM 3792 C CA . VAL B 1 200 ? -10.57 25.781 3.904 1 89.88 200 VAL B CA 1
ATOM 3793 C C . VAL B 1 200 ? -9.062 25.656 4.098 1 89.88 200 VAL B C 1
ATOM 3795 O O . VAL B 1 200 ? -8.344 26.656 4.004 1 89.88 200 VAL B O 1
ATOM 3798 N N . LYS B 1 201 ? -8.594 24.469 4.371 1 89.88 201 LYS B N 1
ATOM 3799 C CA . LYS B 1 201 ? -7.16 24.266 4.547 1 89.88 201 LYS B CA 1
ATOM 3800 C C . LYS B 1 201 ? -6.398 24.562 3.262 1 89.88 201 LYS B C 1
ATOM 3802 O O . LYS B 1 201 ? -5.297 25.125 3.303 1 89.88 201 LYS B O 1
ATOM 3807 N N . LEU B 1 202 ? -6.973 24.203 2.23 1 88.12 202 LEU B N 1
ATOM 3808 C CA . LEU B 1 202 ? -6.324 24.453 0.95 1 88.12 202 LEU B CA 1
ATOM 3809 C C . LEU B 1 202 ? -6.32 25.938 0.626 1 88.12 202 LEU B C 1
ATOM 3811 O O . LEU B 1 202 ? -5.352 26.453 0.063 1 88.12 202 LEU B O 1
ATOM 3815 N N . ALA B 1 203 ? -7.379 26.562 0.926 1 87.38 203 ALA B N 1
ATOM 3816 C CA . ALA B 1 203 ? -7.41 28.016 0.77 1 87.38 203 ALA B CA 1
ATOM 3817 C C . ALA B 1 203 ? -6.305 28.688 1.586 1 87.38 203 ALA B C 1
ATOM 3819 O O . ALA B 1 203 ? -5.648 29.609 1.114 1 87.38 203 ALA B O 1
ATOM 3820 N N . ARG B 1 204 ? -6.215 28.141 2.738 1 88.31 204 ARG B N 1
ATOM 3821 C CA . ARG B 1 204 ? -5.152 28.625 3.613 1 88.31 204 ARG B CA 1
ATOM 3822 C C . ARG B 1 204 ? -3.777 28.344 3.014 1 88.31 204 ARG B C 1
ATOM 3824 O O . ARG B 1 204 ? -2.865 29.172 3.127 1 88.31 204 ARG B O 1
ATOM 3831 N N . ALA B 1 205 ? -3.604 27.266 2.418 1 87.62 205 ALA B N 1
ATOM 3832 C CA . ALA B 1 205 ? -2.328 26.875 1.82 1 87.62 205 ALA B CA 1
ATOM 3833 C C . ALA B 1 205 ? -1.955 27.797 0.666 1 87.62 205 ALA B C 1
ATOM 3835 O O . ALA B 1 205 ? -0.772 28 0.38 1 87.62 205 ALA B O 1
ATOM 3836 N N . LEU B 1 206 ? -2.891 28.469 0.072 1 86.81 206 LEU B N 1
ATOM 3837 C CA . LEU B 1 206 ? -2.641 29.375 -1.036 1 86.81 206 LEU B CA 1
ATOM 3838 C C . LEU B 1 206 ? -1.908 30.625 -0.556 1 86.81 206 LEU B C 1
ATOM 3840 O O . LEU B 1 206 ? -1.227 31.297 -1.339 1 86.81 206 LEU B O 1
ATOM 3844 N N . TRP B 1 207 ? -1.974 30.875 0.627 1 87.62 207 TRP B N 1
ATOM 3845 C CA . TRP B 1 207 ? -1.359 32.062 1.186 1 87.62 207 TRP B CA 1
ATOM 3846 C C . TRP B 1 207 ? 0.154 31.922 1.286 1 87.62 207 TRP B C 1
ATOM 3848 O O . TRP B 1 207 ? 0.867 32.875 1.579 1 87.62 207 TRP B O 1
ATOM 3858 N N . ILE B 1 208 ? 0.624 30.719 0.98 1 86.75 208 ILE B N 1
ATOM 3859 C CA . ILE B 1 208 ? 2.064 30.5 0.924 1 86.75 208 ILE B CA 1
ATOM 3860 C C . ILE B 1 208 ? 2.686 31.422 -0.124 1 86.75 208 ILE B C 1
ATOM 3862 O O . ILE B 1 208 ? 3.779 31.953 0.077 1 86.75 208 ILE B O 1
ATOM 3866 N N . VAL B 1 209 ? 1.992 31.656 -1.167 1 88.12 209 VAL B N 1
ATOM 3867 C CA . VAL B 1 209 ? 2.52 32.375 -2.316 1 88.12 209 VAL B CA 1
ATOM 3868 C C . VAL B 1 209 ? 2.703 33.844 -1.959 1 88.12 209 VAL B C 1
ATOM 3870 O O . VAL B 1 209 ? 3.818 34.375 -2.006 1 88.12 209 VAL B O 1
ATOM 3873 N N . PRO B 1 210 ? 1.678 34.5 -1.613 1 87.62 210 PRO B N 1
ATOM 3874 C CA . PRO B 1 210 ? 1.887 35.906 -1.292 1 87.62 210 PRO B CA 1
ATOM 3875 C C . PRO B 1 210 ? 2.834 36.125 -0.11 1 87.62 210 PRO B C 1
ATOM 3877 O O . PRO B 1 210 ? 3.598 37.094 -0.086 1 87.62 210 PRO B O 1
ATOM 3880 N N . LEU B 1 211 ? 2.83 35.281 0.821 1 88.44 211 LEU B N 1
ATOM 3881 C CA . LEU B 1 211 ? 3.711 35.438 1.975 1 88.44 211 LEU B CA 1
ATOM 3882 C C . LEU B 1 211 ? 5.172 35.25 1.57 1 88.44 211 LEU B C 1
ATOM 3884 O O . LEU B 1 211 ? 6.043 36 2.033 1 88.44 211 LEU B O 1
ATOM 3888 N N . THR B 1 212 ? 5.461 34.25 0.792 1 88.94 212 THR B N 1
ATOM 3889 C CA . THR B 1 212 ? 6.828 34 0.348 1 88.94 212 THR B CA 1
ATOM 3890 C C . THR B 1 212 ? 7.312 35.125 -0.559 1 88.94 212 THR B C 1
ATOM 3892 O O . THR B 1 212 ? 8.477 35.531 -0.489 1 88.94 212 THR B O 1
ATOM 3895 N N . VAL B 1 213 ? 6.469 35.625 -1.359 1 89.06 213 VAL B N 1
ATOM 3896 C CA . VAL B 1 213 ? 6.812 36.719 -2.246 1 89.06 213 VAL B CA 1
ATOM 3897 C C . VAL B 1 213 ? 7.121 37.969 -1.421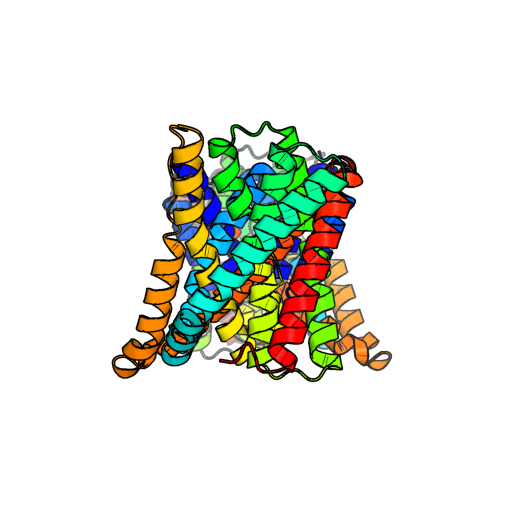 1 89.06 213 VAL B C 1
ATOM 3899 O O . VAL B 1 213 ? 8.125 38.656 -1.662 1 89.06 213 VAL B O 1
ATOM 3902 N N . ALA B 1 214 ? 6.258 38.25 -0.536 1 89.75 214 ALA B N 1
ATOM 3903 C CA . ALA B 1 214 ? 6.453 39.406 0.327 1 89.75 214 ALA B CA 1
ATOM 3904 C C . ALA B 1 214 ? 7.766 39.312 1.099 1 89.75 214 ALA B C 1
ATOM 3906 O O . ALA B 1 214 ? 8.516 40.281 1.19 1 89.75 214 ALA B O 1
ATOM 3907 N N . THR B 1 215 ? 8.07 38.188 1.614 1 88.88 215 THR B N 1
ATOM 3908 C CA . THR B 1 215 ? 9.297 37.969 2.381 1 88.88 215 THR B CA 1
ATOM 3909 C C . THR B 1 215 ? 10.516 38.062 1.475 1 88.88 215 THR B C 1
ATOM 3911 O O . THR B 1 215 ? 11.562 38.594 1.873 1 88.88 215 THR B O 1
ATOM 3914 N N . ALA B 1 216 ? 10.367 37.5 0.359 1 88.94 216 ALA B N 1
ATOM 3915 C CA . ALA B 1 216 ? 11.469 37.562 -0.601 1 88.94 216 ALA B CA 1
ATOM 3916 C C . ALA B 1 216 ? 11.797 39 -0.993 1 88.94 216 ALA B C 1
ATOM 3918 O O . ALA B 1 216 ? 12.961 39.344 -1.157 1 88.94 216 ALA B O 1
ATOM 3919 N N . MET B 1 217 ? 10.797 39.75 -1.153 1 90 217 MET B N 1
ATOM 3920 C CA . MET B 1 217 ? 10.984 41.156 -1.514 1 90 217 MET B CA 1
ATOM 3921 C C . MET B 1 217 ? 11.656 41.938 -0.378 1 90 217 MET B C 1
ATOM 3923 O O . MET B 1 217 ? 12.547 42.75 -0.615 1 90 217 MET B O 1
ATOM 3927 N N . LEU B 1 218 ? 11.234 41.656 0.748 1 89.38 218 LEU B N 1
ATOM 3928 C CA . LEU B 1 218 ? 11.766 42.375 1.912 1 89.38 218 LEU B CA 1
ATOM 3929 C C . LEU B 1 218 ? 13.219 41.969 2.17 1 89.38 218 LEU B C 1
ATOM 3931 O O . LEU B 1 218 ? 14.023 42.812 2.576 1 89.38 218 LEU B O 1
ATOM 3935 N N . ARG B 1 219 ? 13.5 40.719 1.88 1 88 219 ARG B N 1
ATOM 3936 C CA . ARG B 1 219 ? 14.844 40.219 2.158 1 88 219 ARG B CA 1
ATOM 3937 C C . ARG B 1 219 ? 15.711 40.25 0.904 1 88 219 ARG B C 1
ATOM 3939 O O . ARG B 1 219 ? 16.875 39.844 0.936 1 88 219 ARG B O 1
ATOM 3946 N N . LYS B 1 220 ? 15.172 40.75 -0.196 1 88.69 220 LYS B N 1
ATOM 3947 C CA . LYS B 1 220 ? 15.875 40.781 -1.476 1 88.69 220 LYS B CA 1
ATOM 3948 C C . LYS B 1 220 ? 16.438 39.438 -1.824 1 88.69 220 LYS B C 1
ATOM 3950 O O . LYS B 1 220 ? 17.609 39.312 -2.182 1 88.69 220 LYS B O 1
ATOM 3955 N N . SER B 1 221 ? 15.578 38.438 -1.501 1 86.06 221 SER B N 1
ATOM 3956 C CA . SER B 1 221 ? 15.961 37.062 -1.803 1 86.06 221 SER B CA 1
ATOM 3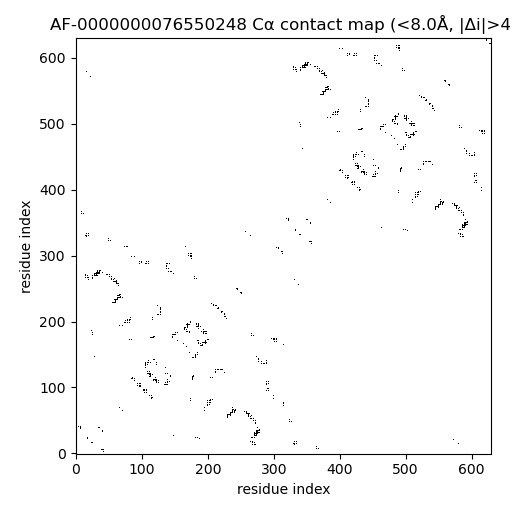957 C C . SER B 1 221 ? 15.656 36.719 -3.254 1 86.06 221 SER B C 1
ATOM 3959 O O . SER B 1 221 ? 14.672 37.188 -3.82 1 86.06 221 SER B O 1
ATOM 3961 N N . LYS B 1 222 ? 16.562 35.812 -4.02 1 78.75 222 LYS B N 1
ATOM 3962 C CA . LYS B 1 222 ? 16.375 35.375 -5.395 1 78.75 222 LYS B CA 1
ATOM 3963 C C . LYS B 1 222 ? 15.703 34 -5.426 1 78.75 222 LYS B C 1
ATOM 3965 O O . LYS B 1 222 ? 15.625 33.344 -6.48 1 78.75 222 LYS B O 1
ATOM 3970 N N . ALA B 1 223 ? 15.219 33.688 -4.191 1 81.12 223 ALA B N 1
ATOM 3971 C CA . ALA B 1 223 ? 14.625 32.344 -4.141 1 81.12 223 ALA B CA 1
ATOM 3972 C C . ALA B 1 223 ? 13.328 32.281 -4.949 1 81.12 223 ALA B C 1
ATOM 3974 O O . ALA B 1 223 ? 12.586 33.281 -5.004 1 81.12 223 ALA B O 1
ATOM 3975 N N . LYS B 1 224 ? 13.141 31.141 -5.695 1 76.5 224 LYS B N 1
ATOM 3976 C CA . LYS B 1 224 ? 11.977 30.969 -6.562 1 76.5 224 LYS B CA 1
ATOM 3977 C C . LYS B 1 224 ? 10.742 30.578 -5.75 1 76.5 224 LYS B C 1
ATOM 3979 O O . LYS B 1 224 ? 10.812 29.719 -4.871 1 76.5 224 LYS B O 1
ATOM 3984 N N . VAL B 1 225 ? 9.719 31.312 -6.062 1 78.38 225 VAL B N 1
ATOM 3985 C CA . VAL B 1 225 ? 8.445 31.031 -5.41 1 78.38 225 VAL B CA 1
ATOM 3986 C C . VAL B 1 225 ? 7.793 29.812 -6.047 1 78.38 225 VAL B C 1
ATOM 3988 O O . VAL B 1 225 ? 7.73 29.703 -7.273 1 78.38 225 VAL B O 1
ATOM 3991 N N . GLN B 1 226 ? 7.359 28.812 -5.172 1 76.69 226 GLN B N 1
ATOM 3992 C CA . GLN B 1 226 ? 6.711 27.609 -5.688 1 76.69 226 GLN B CA 1
ATOM 3993 C C . GLN B 1 226 ? 5.191 27.734 -5.609 1 76.69 226 GLN B C 1
ATOM 3995 O O . GLN B 1 226 ? 4.641 28.047 -4.547 1 76.69 226 GLN B O 1
ATOM 4000 N N . TRP B 1 227 ? 4.543 27.531 -6.742 1 82.56 227 TRP B N 1
ATOM 4001 C CA . TRP B 1 227 ? 3.086 27.562 -6.82 1 82.56 227 TRP B CA 1
ATOM 4002 C C . TRP B 1 227 ? 2.492 26.188 -6.52 1 82.56 227 TRP B C 1
ATOM 4004 O O . TRP B 1 227 ? 2.945 25.172 -7.062 1 82.56 227 TRP B O 1
ATOM 4014 N N . PRO B 1 228 ? 1.48 26.172 -5.602 1 84.62 228 PRO B N 1
ATOM 4015 C CA . PRO B 1 228 ? 0.839 24.891 -5.32 1 84.62 228 PRO B CA 1
ATOM 4016 C C . PRO B 1 228 ? -0.21 24.516 -6.363 1 84.62 228 PRO B C 1
ATOM 4018 O O . PRO B 1 228 ? -1.411 24.594 -6.098 1 84.62 228 PRO B O 1
ATOM 4021 N N . TRP B 1 229 ? 0.224 23.938 -7.434 1 87.12 229 TRP B N 1
ATOM 4022 C CA . TRP B 1 229 ? -0.64 23.641 -8.57 1 87.12 229 TRP B CA 1
ATOM 4023 C C . TRP B 1 229 ? -1.656 22.562 -8.211 1 87.12 229 TRP B C 1
ATOM 4025 O O . TRP B 1 229 ? -2.703 22.453 -8.852 1 87.12 229 TRP B O 1
ATOM 4035 N N . PHE B 1 230 ? -1.333 21.828 -7.184 1 88.06 230 PHE B N 1
ATOM 4036 C CA . PHE B 1 230 ? -2.213 20.719 -6.832 1 88.06 230 PHE B CA 1
ATOM 4037 C C . PHE B 1 230 ? -3.561 21.234 -6.336 1 88.06 230 PHE B C 1
ATOM 4039 O O . PHE B 1 230 ? -4.566 20.531 -6.414 1 88.06 230 PHE B O 1
ATOM 4046 N N . ILE B 1 231 ? -3.615 22.438 -5.848 1 85.56 231 ILE B N 1
ATOM 4047 C CA . ILE B 1 231 ? -4.863 23.031 -5.383 1 85.56 231 ILE B CA 1
ATOM 4048 C C . ILE B 1 231 ? -5.793 23.281 -6.57 1 85.56 231 ILE B C 1
ATOM 4050 O O . ILE B 1 231 ? -6.996 23.031 -6.484 1 85.56 231 ILE B O 1
ATOM 4054 N N . LEU B 1 232 ? -5.176 23.766 -7.637 1 87.25 232 LEU B N 1
ATOM 4055 C CA . LEU B 1 232 ? -5.965 23.969 -8.852 1 87.25 232 LEU B CA 1
ATOM 4056 C C . LEU B 1 232 ? -6.52 22.641 -9.352 1 87.25 232 LEU B C 1
ATOM 4058 O O . LEU B 1 232 ? -7.68 22.562 -9.773 1 87.25 232 LEU B O 1
ATOM 4062 N N . TYR B 1 233 ? -5.707 21.625 -9.305 1 92.31 233 TYR B N 1
ATOM 4063 C CA . TYR B 1 233 ? -6.152 20.312 -9.742 1 92.31 233 TYR B CA 1
ATOM 4064 C C . TYR B 1 233 ? -7.258 19.781 -8.836 1 92.31 233 TYR B C 1
ATOM 4066 O O . TYR B 1 233 ? -8.156 19.062 -9.297 1 92.31 233 TYR B O 1
ATOM 4074 N N . PHE B 1 234 ? -7.188 20.094 -7.617 1 90.62 234 PHE B N 1
ATOM 4075 C CA . PHE B 1 234 ? -8.242 19.719 -6.676 1 90.62 234 PHE B CA 1
ATOM 4076 C C . PHE B 1 234 ? -9.57 20.375 -7.07 1 90.62 234 PHE B C 1
ATOM 4078 O O . PHE B 1 234 ? -10.602 19.703 -7.094 1 90.62 234 PHE B O 1
ATOM 4085 N N . CYS B 1 235 ? -9.492 21.594 -7.41 1 88.56 235 CYS B N 1
ATOM 4086 C CA . CYS B 1 235 ? -10.688 22.328 -7.82 1 88.56 235 CYS B CA 1
ATOM 4087 C C . CYS B 1 235 ? -11.266 21.734 -9.109 1 88.56 235 CYS B C 1
ATOM 4089 O O . CYS B 1 235 ? -12.477 21.562 -9.227 1 88.56 235 CYS B O 1
ATOM 4091 N N . VAL B 1 236 ? -10.391 21.484 -9.992 1 92.06 236 VAL B N 1
ATOM 4092 C CA . VAL B 1 236 ? -10.82 20.922 -11.266 1 92.06 236 VAL B CA 1
ATOM 4093 C C . VAL B 1 236 ? -11.484 19.562 -11.031 1 92.06 236 VAL B C 1
ATOM 4095 O O . VAL B 1 236 ? -12.508 19.25 -11.641 1 92.06 236 VAL B O 1
ATOM 4098 N N . ALA B 1 237 ? -10.922 18.781 -10.156 1 93.12 237 ALA B N 1
ATOM 4099 C CA . ALA B 1 237 ? -11.492 17.469 -9.82 1 93.12 237 ALA B CA 1
ATOM 4100 C C . ALA B 1 237 ? -12.898 17.625 -9.242 1 93.12 237 ALA B C 1
ATOM 4102 O O . ALA B 1 237 ? -13.812 16.891 -9.609 1 93.12 237 ALA B O 1
ATOM 4103 N N . ALA B 1 238 ? -13.117 18.547 -8.367 1 89.38 238 ALA B N 1
ATOM 4104 C CA . ALA B 1 238 ? -14.422 18.797 -7.758 1 89.38 238 ALA B CA 1
ATOM 4105 C C . ALA B 1 238 ? -15.445 19.234 -8.805 1 89.38 238 ALA B C 1
ATOM 4107 O O . ALA B 1 238 ? -16.609 18.812 -8.758 1 89.38 238 ALA B O 1
ATOM 4108 N N . VAL B 1 239 ? -14.977 20.047 -9.742 1 90.94 239 VAL B N 1
ATOM 4109 C CA . VAL B 1 239 ? -15.836 20.5 -10.828 1 90.94 239 VAL B CA 1
ATOM 4110 C C . VAL B 1 239 ? -16.25 19.312 -11.695 1 90.94 239 VAL B C 1
ATOM 4112 O O . VAL B 1 239 ? -17.422 19.156 -12.023 1 90.94 239 VAL B O 1
ATOM 4115 N N . LEU B 1 240 ? -15.273 18.484 -12.039 1 92.06 240 LEU B N 1
ATOM 4116 C CA . LEU B 1 240 ? -15.555 17.312 -12.867 1 92.06 240 LEU B CA 1
ATOM 4117 C C . LEU B 1 240 ? -16.531 16.375 -12.164 1 92.06 240 LEU B C 1
ATOM 4119 O O . LEU B 1 240 ? -17.469 15.867 -12.773 1 92.06 240 LEU B O 1
ATOM 4123 N N . ALA B 1 241 ? -16.312 16.172 -10.93 1 90.81 241 ALA B N 1
ATOM 4124 C CA . ALA B 1 241 ? -17.141 15.25 -10.156 1 90.81 241 ALA B CA 1
ATOM 4125 C C . ALA B 1 241 ? -18.578 15.766 -10.055 1 90.81 241 ALA B C 1
ATOM 4127 O O . ALA B 1 241 ? -19.516 14.984 -9.938 1 90.81 241 ALA B O 1
ATOM 4128 N N . SER B 1 242 ? -18.75 17.047 -10.055 1 88 242 SER B N 1
ATOM 4129 C CA . SER B 1 242 ? -20.062 17.672 -9.883 1 88 242 SER B CA 1
ATOM 4130 C C . SER B 1 242 ? -20.828 17.703 -11.203 1 88 242 SER B C 1
ATOM 4132 O O . SER B 1 242 ? -22.062 17.594 -11.211 1 88 242 SER B O 1
ATOM 4134 N N . TYR B 1 243 ? -20.141 17.75 -12.375 1 89.19 243 TYR B N 1
ATOM 4135 C CA . TYR B 1 243 ? -20.844 18.016 -13.617 1 89.19 243 TYR B CA 1
ATOM 4136 C C . TYR B 1 243 ? -20.781 16.812 -14.555 1 89.19 243 TYR B C 1
ATOM 4138 O O . TYR B 1 243 ? -21.719 16.547 -15.289 1 89.19 243 TYR B O 1
ATOM 4146 N N . VAL B 1 244 ? -19.766 16.094 -14.555 1 89.06 244 VAL B N 1
ATOM 4147 C CA . VAL B 1 244 ? -19.531 15.062 -15.555 1 89.06 244 VAL B CA 1
ATOM 4148 C C . VAL B 1 244 ? -20.531 13.922 -15.375 1 89.06 244 VAL B C 1
ATOM 4150 O O . VAL B 1 244 ? -21.094 13.422 -16.344 1 89.06 244 VAL B O 1
ATOM 4153 N N . PRO B 1 245 ? -20.734 13.445 -14.148 1 87.44 245 PRO B N 1
ATOM 4154 C CA . PRO B 1 245 ? -21.688 12.336 -13.992 1 87.44 245 PRO B CA 1
ATOM 4155 C C . PRO B 1 245 ? -23.094 12.688 -14.492 1 87.44 245 PRO B C 1
ATOM 4157 O O . PRO B 1 245 ? -23.891 11.789 -14.773 1 87.44 245 PRO B O 1
ATOM 4160 N N . ARG B 1 246 ? -23.422 13.875 -14.625 1 85.06 246 ARG B N 1
ATOM 4161 C CA . ARG B 1 246 ? -24.703 14.297 -15.188 1 85.06 246 ARG B CA 1
ATOM 4162 C C . ARG B 1 246 ? -24.812 13.922 -16.656 1 85.06 246 ARG B C 1
ATOM 4164 O O . ARG B 1 246 ? -25.891 13.578 -17.141 1 85.06 246 ARG B O 1
ATOM 4171 N N . PHE B 1 247 ? -23.672 13.914 -17.266 1 89.5 247 PHE B N 1
ATOM 4172 C CA . PHE B 1 247 ? -23.641 13.609 -18.688 1 89.5 247 PHE B CA 1
ATOM 4173 C C . PHE B 1 247 ? -23.234 12.156 -18.922 1 89.5 247 PHE B C 1
ATOM 4175 O O . PHE B 1 247 ? -23.672 11.539 -19.906 1 89.5 247 PHE B O 1
ATOM 4182 N N . LEU B 1 248 ? -22.359 11.672 -18.094 1 90.12 248 LEU B N 1
ATOM 4183 C CA . LEU B 1 248 ? -21.875 10.305 -18.188 1 90.12 248 LEU B CA 1
ATOM 4184 C C . LEU B 1 248 ? -21.984 9.594 -16.844 1 90.12 248 LEU B C 1
ATOM 4186 O O . LEU B 1 248 ? -21 9.461 -16.109 1 90.12 248 LEU B O 1
ATOM 4190 N N . PRO B 1 249 ? -23.141 9.039 -16.594 1 87.06 249 PRO B N 1
ATOM 4191 C CA . PRO B 1 249 ? -23.422 8.445 -15.289 1 87.06 249 PRO B CA 1
ATOM 4192 C C . PRO B 1 249 ? -22.469 7.32 -14.922 1 87.06 249 PRO B C 1
ATOM 4194 O O . PRO B 1 249 ? -22.25 7.043 -13.742 1 87.06 249 PRO B O 1
ATOM 4197 N N . GLN B 1 250 ? -21.891 6.789 -15.891 1 87.31 250 GLN B N 1
ATOM 4198 C CA . GLN B 1 250 ? -20.984 5.664 -15.664 1 87.31 250 GLN B CA 1
ATOM 4199 C C . GLN B 1 250 ? -19.719 6.113 -14.945 1 87.31 250 GLN B C 1
ATOM 4201 O O . GLN B 1 250 ? -19 5.297 -14.367 1 87.31 250 GLN B O 1
ATOM 4206 N N . THR B 1 251 ? -19.547 7.363 -14.906 1 87 251 THR B N 1
ATOM 4207 C CA . THR B 1 251 ? -18.312 7.887 -14.32 1 87 251 THR B CA 1
ATOM 4208 C C . THR B 1 251 ? -18.453 8.016 -12.805 1 87 251 THR B C 1
ATOM 4210 O O . THR B 1 251 ? -17.453 8.211 -12.102 1 87 251 THR B O 1
ATOM 4213 N N . ALA B 1 252 ? -19.625 7.867 -12.32 1 84.88 252 ALA B N 1
ATOM 4214 C CA . ALA B 1 252 ? -19.844 8.039 -10.883 1 84.88 252 ALA B CA 1
ATOM 4215 C C . ALA B 1 252 ? -19.062 7.016 -10.078 1 84.88 252 ALA B C 1
ATOM 4217 O O . ALA B 1 252 ? -18.469 7.352 -9.047 1 84.88 252 ALA B O 1
ATOM 4218 N N . GLY B 1 253 ? -19.047 5.883 -10.602 1 87.69 253 GLY B N 1
ATOM 4219 C CA . GLY B 1 253 ? -18.281 4.84 -9.93 1 87.69 253 GLY B CA 1
ATOM 4220 C C . GLY B 1 253 ? -16.797 5.098 -9.938 1 87.69 253 GLY B C 1
ATOM 4221 O O . GLY B 1 253 ? -16.125 4.895 -8.922 1 87.69 253 GLY B O 1
ATOM 4222 N N . LEU B 1 254 ? -16.391 5.59 -10.977 1 89.31 254 LEU B N 1
ATOM 4223 C CA . LEU B 1 254 ? -14.977 5.902 -11.109 1 89.31 254 LEU B CA 1
ATOM 4224 C C . LEU B 1 254 ? -14.57 7.02 -10.156 1 89.31 254 LEU B C 1
ATOM 4226 O O . LEU B 1 254 ? -13.523 6.938 -9.508 1 89.31 254 LEU B O 1
ATOM 4230 N N . PHE B 1 255 ? -15.445 8.008 -10.117 1 91.81 255 PHE B N 1
ATOM 4231 C CA . PHE B 1 255 ? -15.125 9.148 -9.266 1 91.81 255 PHE B CA 1
ATOM 4232 C C . PHE B 1 255 ? -15.188 8.758 -7.793 1 91.81 255 PHE B C 1
ATOM 4234 O O . PHE B 1 255 ? -14.367 9.211 -6.992 1 91.81 255 PHE B O 1
ATOM 4241 N N . ALA B 1 256 ? -16.047 7.887 -7.488 1 89.81 256 ALA B N 1
ATOM 4242 C CA . ALA B 1 256 ? -16.109 7.371 -6.125 1 89.81 256 ALA B CA 1
ATOM 4243 C C . ALA B 1 256 ? -14.852 6.57 -5.789 1 89.81 256 ALA B C 1
ATOM 4245 O O . ALA B 1 256 ? -14.328 6.656 -4.676 1 89.81 256 ALA B O 1
ATOM 4246 N N . GLY B 1 257 ? -14.398 5.867 -6.75 1 91.38 257 GLY B N 1
ATOM 4247 C CA . GLY B 1 257 ? -13.172 5.109 -6.586 1 91.38 257 GLY B CA 1
ATOM 4248 C C . GLY B 1 257 ? -11.945 5.984 -6.402 1 91.38 257 GLY B C 1
ATOM 4249 O O . GLY B 1 257 ? -11.086 5.695 -5.566 1 91.38 257 GLY B O 1
ATOM 4250 N N . LEU B 1 258 ? -11.945 6.984 -7.137 1 92.75 258 LEU B N 1
ATOM 4251 C CA . LEU B 1 258 ? -10.828 7.922 -7.035 1 92.75 258 LEU B CA 1
ATOM 4252 C C . LEU B 1 258 ? -10.828 8.617 -5.676 1 92.75 258 LEU B C 1
ATOM 4254 O O . LEU B 1 258 ? -9.773 8.82 -5.078 1 92.75 258 LEU B O 1
ATOM 4258 N N . SER B 1 259 ? -12.023 8.945 -5.246 1 91.19 259 SER B N 1
ATOM 4259 C CA . SER B 1 259 ? -12.133 9.555 -3.926 1 91.19 259 SER B CA 1
ATOM 4260 C C . SER B 1 259 ? -11.68 8.602 -2.83 1 91.19 259 SER B C 1
ATOM 4262 O O . SER B 1 259 ? -11.008 9.008 -1.88 1 91.19 259 SER B O 1
ATOM 4264 N N . ARG B 1 260 ? -11.977 7.375 -2.986 1 90.19 260 ARG B N 1
ATOM 4265 C CA . ARG B 1 260 ? -11.539 6.371 -2.023 1 90.19 260 ARG B CA 1
ATOM 4266 C C . ARG B 1 260 ? -10.023 6.203 -2.055 1 90.19 260 ARG B C 1
ATOM 4268 O O . ARG B 1 260 ? -9.391 6.02 -1.013 1 90.19 260 ARG B O 1
ATOM 4275 N N . LEU B 1 261 ? -9.539 6.27 -3.18 1 92.69 261 LEU B N 1
ATOM 4276 C CA . LEU B 1 261 ? -8.094 6.195 -3.33 1 92.69 261 LEU B CA 1
ATOM 4277 C C . LEU B 1 261 ? -7.414 7.383 -2.658 1 92.69 261 LEU B C 1
ATOM 4279 O O . LEU B 1 261 ? -6.324 7.246 -2.1 1 92.69 261 LEU B O 1
ATOM 4283 N N . GLY B 1 262 ? -8.047 8.484 -2.846 1 92.5 262 GLY B N 1
ATOM 4284 C CA . GLY B 1 262 ? -7.535 9.656 -2.156 1 92.5 262 GLY B CA 1
ATOM 4285 C C . GLY B 1 262 ? -7.461 9.484 -0.651 1 92.5 262 GLY B C 1
ATOM 4286 O O . GLY B 1 262 ? -6.449 9.82 -0.031 1 92.5 262 GLY B O 1
ATOM 4287 N N . ARG B 1 263 ? -8.461 8.898 -0.101 1 88.62 263 ARG B N 1
ATOM 4288 C CA . ARG B 1 263 ? -8.484 8.656 1.339 1 88.62 263 ARG B CA 1
ATOM 4289 C C . ARG B 1 263 ? -7.398 7.668 1.748 1 88.62 263 ARG B C 1
ATOM 4291 O O . ARG B 1 263 ? -6.711 7.875 2.75 1 88.62 263 ARG B O 1
ATOM 4298 N N . SER B 1 264 ? -7.266 6.672 0.955 1 91.56 264 SER B N 1
ATOM 4299 C CA . SER B 1 264 ? -6.223 5.684 1.216 1 91.56 264 SER B CA 1
ATOM 4300 C C . SER B 1 264 ? -4.836 6.309 1.104 1 91.56 264 SER B C 1
ATOM 4302 O O . SER B 1 264 ? -3.949 6.012 1.91 1 91.56 264 SER B O 1
ATOM 4304 N N . GLY B 1 265 ? -4.68 7.086 0.102 1 92.81 265 GLY B N 1
ATOM 4305 C CA . GLY B 1 265 ? -3.41 7.77 -0.076 1 92.81 265 GLY B CA 1
ATOM 4306 C C . GLY B 1 265 ? -3.039 8.656 1.098 1 92.81 265 GLY B C 1
ATOM 4307 O O . GLY B 1 265 ? -1.883 8.688 1.523 1 92.81 265 GLY B O 1
ATOM 4308 N N . LEU B 1 266 ? -4.016 9.32 1.609 1 89.12 266 LEU B N 1
ATOM 4309 C CA . LEU B 1 266 ? -3.768 10.203 2.74 1 89.12 266 LEU B CA 1
ATOM 4310 C C . LEU B 1 266 ? -3.4 9.406 3.986 1 89.12 266 LEU B C 1
ATOM 4312 O O . LEU B 1 266 ? -2.562 9.844 4.781 1 89.12 266 LEU B O 1
ATOM 4316 N N . THR B 1 267 ? -4.074 8.305 4.176 1 91.06 267 THR B N 1
ATOM 4317 C CA . THR B 1 267 ? -3.736 7.438 5.297 1 91.06 267 THR B CA 1
ATOM 4318 C C . THR B 1 267 ? -2.289 6.965 5.199 1 91.06 267 THR B C 1
ATOM 4320 O O . THR B 1 267 ? -1.571 6.934 6.199 1 91.06 267 THR B O 1
ATOM 4323 N N . VAL B 1 268 ? -1.897 6.648 4 1 94.44 268 VAL B N 1
ATOM 4324 C CA . VAL B 1 268 ? -0.517 6.234 3.775 1 94.44 268 VAL B CA 1
ATOM 4325 C C . VAL B 1 268 ? 0.428 7.395 4.074 1 94.44 268 VAL B C 1
ATOM 4327 O O . VAL B 1 268 ? 1.501 7.199 4.648 1 94.44 268 VAL B O 1
ATOM 4330 N N . VAL B 1 269 ? 0.027 8.594 3.629 1 91.19 269 VAL B N 1
ATOM 4331 C CA . VAL B 1 269 ? 0.843 9.781 3.865 1 91.19 269 VAL B CA 1
ATOM 4332 C C . VAL B 1 269 ? 1.087 9.953 5.363 1 91.19 269 VAL B C 1
ATOM 4334 O O . VAL B 1 269 ? 2.215 10.211 5.789 1 91.19 269 VAL B O 1
ATOM 4337 N N . LEU B 1 270 ? 0.085 9.742 6.141 1 87.81 270 LEU B N 1
ATOM 4338 C CA . LEU B 1 270 ? 0.208 9.906 7.586 1 87.81 270 LEU B CA 1
ATOM 4339 C C . LEU B 1 270 ? 1.131 8.852 8.18 1 87.81 270 LEU B C 1
ATOM 4341 O O . LEU B 1 270 ? 1.896 9.133 9.102 1 87.81 270 LEU B O 1
ATOM 4345 N N . PHE B 1 271 ? 1.075 7.672 7.691 1 93.31 271 PHE B N 1
ATOM 4346 C CA . PHE B 1 271 ? 2.027 6.641 8.094 1 93.31 271 PHE B CA 1
ATOM 4347 C C . PHE B 1 271 ? 3.453 7.062 7.766 1 93.31 271 PHE B C 1
ATOM 4349 O O . PHE B 1 271 ? 4.348 6.961 8.609 1 93.31 271 PHE B O 1
ATOM 4356 N N . LEU B 1 272 ? 3.627 7.555 6.543 1 92.12 272 LEU B N 1
ATOM 4357 C CA . LEU B 1 272 ? 4.957 7.961 6.098 1 92.12 272 LEU B CA 1
ATOM 4358 C C . LEU B 1 272 ? 5.484 9.117 6.941 1 92.12 272 LEU B C 1
ATOM 4360 O O . LEU B 1 272 ? 6.664 9.148 7.293 1 92.12 272 LEU B O 1
ATOM 4364 N N . ILE B 1 273 ? 4.629 10.039 7.227 1 84.38 273 ILE B N 1
ATOM 4365 C CA . ILE B 1 273 ? 5.02 11.172 8.062 1 84.38 273 ILE B CA 1
ATOM 4366 C C . ILE B 1 273 ? 5.473 10.664 9.43 1 84.38 273 ILE B C 1
ATOM 4368 O O . ILE B 1 273 ? 6.516 11.078 9.938 1 84.38 273 ILE B O 1
ATOM 4372 N N . GLY B 1 274 ? 4.727 9.773 9.992 1 87.75 274 GLY B N 1
ATOM 4373 C CA . GLY B 1 274 ? 5.094 9.195 11.281 1 87.75 274 GLY B CA 1
ATOM 4374 C C . GLY B 1 274 ? 6.441 8.508 11.258 1 87.75 274 GLY B C 1
ATOM 4375 O O . GLY B 1 274 ? 7.234 8.648 12.195 1 87.75 274 GLY B O 1
ATOM 4376 N N . THR B 1 275 ? 6.695 7.777 10.188 1 92.06 275 THR B N 1
ATOM 4377 C CA . THR B 1 275 ? 7.953 7.043 10.102 1 92.06 275 THR B CA 1
ATOM 4378 C C . THR B 1 275 ? 9.133 8 10.016 1 92.06 275 THR B C 1
ATOM 4380 O O . THR B 1 275 ? 10.273 7.613 10.273 1 92.06 275 THR B O 1
ATOM 4383 N N . GLY B 1 276 ? 8.898 9.195 9.625 1 87.25 276 GLY B N 1
ATOM 4384 C CA . GLY B 1 276 ? 9.953 10.18 9.484 1 87.25 276 GLY B CA 1
ATOM 4385 C C . GLY B 1 276 ? 10.336 10.836 10.797 1 87.25 276 GLY B C 1
ATOM 4386 O O . GLY B 1 276 ? 11.352 11.531 10.875 1 87.25 276 GLY B O 1
ATOM 4387 N N . ILE B 1 277 ? 9.516 10.648 11.781 1 83.31 277 ILE B N 1
ATOM 4388 C CA . ILE B 1 277 ? 9.805 11.203 13.094 1 83.31 277 ILE B CA 1
ATOM 4389 C C . ILE B 1 277 ? 10.609 10.195 13.914 1 83.31 277 ILE B C 1
ATOM 4391 O O . ILE B 1 277 ? 10.055 9.242 14.461 1 83.31 277 ILE B O 1
ATOM 4395 N N . SER B 1 278 ? 11.891 10.438 14 1 87.25 278 SER B N 1
ATOM 4396 C CA . SER B 1 278 ? 12.781 9.547 14.742 1 87.25 278 SER B CA 1
ATOM 4397 C C . SER B 1 278 ? 13.117 10.117 16.109 1 87.25 278 SER B C 1
ATOM 4399 O O . SER B 1 278 ? 12.75 11.25 16.422 1 87.25 278 SER B O 1
ATOM 4401 N N . ARG B 1 279 ? 13.867 9.328 16.906 1 86.12 279 ARG B N 1
ATOM 4402 C CA . ARG B 1 279 ? 14.344 9.797 18.203 1 86.12 279 ARG B CA 1
ATOM 4403 C C . ARG B 1 279 ? 15.32 10.953 18.047 1 86.12 279 ARG B C 1
ATOM 4405 O O . ARG B 1 279 ? 15.32 11.891 18.844 1 86.12 279 ARG B O 1
ATOM 4412 N N . SER B 1 280 ? 16.109 10.852 17 1 82.94 280 SER B N 1
ATOM 4413 C CA . SER B 1 280 ? 17.062 11.914 16.719 1 82.94 280 SER B CA 1
ATOM 4414 C C . SER B 1 280 ? 16.344 13.219 16.359 1 82.94 280 SER B C 1
ATOM 4416 O O . SER B 1 280 ? 16.766 14.297 16.797 1 82.94 280 SER B O 1
ATOM 4418 N N . THR B 1 281 ? 15.289 13.086 15.633 1 77.38 281 THR B N 1
ATOM 4419 C CA . THR B 1 281 ? 14.5 14.258 15.273 1 77.38 281 THR B CA 1
ATOM 4420 C C . THR B 1 281 ? 13.906 14.914 16.516 1 77.38 281 THR B C 1
ATOM 4422 O O . THR B 1 281 ? 13.938 16.141 16.656 1 77.38 281 THR B O 1
ATOM 4425 N N . LEU B 1 282 ? 13.391 14.117 17.422 1 79.5 282 LEU B N 1
ATOM 4426 C CA . LEU B 1 282 ? 12.773 14.617 18.641 1 79.5 282 LEU B CA 1
ATOM 4427 C C . LEU B 1 282 ? 13.812 15.266 19.547 1 79.5 282 LEU B C 1
ATOM 4429 O O . LEU B 1 282 ? 13.547 16.297 20.172 1 79.5 282 LEU B O 1
ATOM 4433 N N . ARG B 1 283 ? 14.945 14.734 19.469 1 82.12 283 ARG B N 1
ATOM 4434 C CA . ARG B 1 283 ? 16.016 15.258 20.328 1 82.12 283 ARG B CA 1
ATOM 4435 C C . ARG B 1 283 ? 16.562 16.578 19.766 1 82.12 283 ARG B C 1
ATOM 4437 O O . ARG B 1 283 ? 17.016 17.438 20.531 1 82.12 283 ARG B O 1
ATOM 4444 N N . GLN B 1 284 ? 16.484 16.641 18.5 1 80.12 284 GLN B N 1
ATOM 4445 C CA . GLN B 1 284 ? 17 17.844 17.859 1 80.12 284 GLN B CA 1
ATOM 4446 C C . GLN B 1 284 ? 16.078 19.031 18.094 1 80.12 284 GLN B C 1
ATOM 4448 O O . GLN B 1 284 ? 16.531 20.188 18.094 1 80.12 284 GLN B O 1
ATOM 4453 N N . VAL B 1 285 ? 14.828 18.609 18.328 1 79.06 285 VAL B N 1
ATOM 4454 C CA . VAL B 1 285 ? 13.867 19.672 18.594 1 79.06 285 VAL B CA 1
ATOM 4455 C C . VAL B 1 285 ? 14.148 20.266 19.984 1 79.06 285 VAL B C 1
ATOM 4457 O O . VAL B 1 285 ? 14.117 19.562 20.984 1 79.06 285 VAL B O 1
ATOM 4460 N N . GLY B 1 286 ? 14.758 21.359 20.156 1 79.81 286 GLY B N 1
ATOM 4461 C CA . GLY B 1 286 ? 15.023 22.047 21.406 1 79.81 286 GLY B CA 1
ATOM 4462 C C . GLY B 1 286 ? 13.766 22.422 22.172 1 79.81 286 GLY B C 1
ATOM 4463 O O . GLY B 1 286 ? 12.672 22.438 21.609 1 79.81 286 GLY B O 1
ATOM 4464 N N . ILE B 1 287 ? 13.867 22.609 23.406 1 88.12 287 ILE B N 1
ATOM 4465 C CA . ILE B 1 287 ? 12.75 22.891 24.297 1 88.12 287 ILE B CA 1
ATOM 4466 C C . ILE B 1 287 ? 12.133 24.234 23.953 1 88.12 287 ILE B C 1
ATOM 4468 O O . ILE B 1 287 ? 10.914 24.406 24.016 1 88.12 287 ILE B O 1
ATOM 4472 N N . ARG B 1 288 ? 12.891 25.203 23.578 1 92.31 288 ARG B N 1
ATOM 4473 C CA . ARG B 1 288 ? 12.383 26.547 23.328 1 92.31 288 ARG B CA 1
ATOM 4474 C C . ARG B 1 288 ? 11.523 26.594 22.078 1 92.31 288 ARG B C 1
ATOM 4476 O O . ARG B 1 288 ? 10.391 27.078 22.109 1 92.31 288 ARG B O 1
ATOM 4483 N N . PRO B 1 289 ? 12.062 26.031 20.969 1 90.62 289 PRO B N 1
ATOM 4484 C CA . PRO B 1 289 ? 11.203 25.984 19.781 1 90.62 289 PRO B CA 1
ATOM 4485 C C . PRO B 1 289 ? 9.922 25.188 20 1 90.62 289 PRO B C 1
ATOM 4487 O O . PRO B 1 289 ? 8.859 25.578 19.5 1 90.62 289 PRO B O 1
ATOM 4490 N N . LEU B 1 290 ? 10.016 24.188 20.75 1 91.56 290 LEU B N 1
ATOM 4491 C CA . LEU B 1 290 ? 8.844 23.375 21.047 1 91.56 290 LEU B CA 1
ATOM 4492 C C . LEU B 1 290 ? 7.828 24.172 21.859 1 91.56 290 LEU B C 1
ATOM 4494 O O . LEU B 1 290 ? 6.621 24.094 21.609 1 91.56 290 LEU B O 1
ATOM 4498 N N . LEU B 1 291 ? 8.305 24.875 22.812 1 93.62 291 LEU B N 1
ATOM 4499 C CA . LEU B 1 291 ? 7.426 25.703 23.625 1 93.62 291 LEU B CA 1
ATOM 4500 C C . LEU B 1 291 ? 6.766 26.797 22.797 1 93.62 291 LEU B C 1
ATOM 4502 O O . LEU B 1 291 ? 5.598 27.125 23 1 93.62 291 LEU B O 1
ATOM 4506 N N . GLN B 1 292 ? 7.488 27.359 21.922 1 94.06 292 GLN B N 1
ATOM 4507 C CA . GLN B 1 292 ? 6.918 28.328 21 1 94.06 292 GLN B CA 1
ATOM 4508 C C . GLN B 1 292 ? 5.801 27.719 20.172 1 94.06 292 GLN B C 1
ATOM 4510 O O . GLN B 1 292 ? 4.719 28.297 20.031 1 94.06 292 GLN B O 1
ATOM 4515 N N . GLY B 1 293 ? 6.117 26.562 19.609 1 92.75 293 GLY B N 1
ATOM 4516 C CA . GLY B 1 293 ? 5.129 25.875 18.781 1 92.75 293 GLY B CA 1
ATOM 4517 C C . GLY B 1 293 ? 3.869 25.516 19.547 1 92.75 293 GLY B C 1
ATOM 4518 O O . GLY B 1 293 ? 2.758 25.75 19.062 1 92.75 293 GLY B O 1
ATOM 4519 N N . VAL B 1 294 ? 4.055 24.969 20.719 1 93.56 294 VAL B N 1
ATOM 4520 C CA . VAL B 1 294 ? 2.934 24.547 21.547 1 93.56 294 VAL B CA 1
ATOM 4521 C C . VAL B 1 294 ? 2.102 25.766 21.953 1 93.56 294 VAL B C 1
ATOM 4523 O O . VAL B 1 294 ? 0.871 25.734 21.891 1 93.56 294 VAL B O 1
ATOM 4526 N N . GLY B 1 295 ? 2.791 26.766 22.453 1 94.44 295 GLY B N 1
ATOM 4527 C CA . GLY B 1 295 ? 2.09 27.984 22.828 1 94.44 295 GLY B CA 1
ATOM 4528 C C . GLY B 1 295 ? 1.296 28.594 21.688 1 94.44 295 GLY B C 1
ATOM 4529 O O . GLY B 1 295 ? 0.139 28.984 21.859 1 94.44 295 GLY B O 1
ATOM 4530 N N . LEU B 1 296 ? 1.927 28.703 20.578 1 94 296 LEU B N 1
ATOM 4531 C CA . LEU B 1 296 ? 1.269 29.25 19.391 1 94 296 LEU B CA 1
ATOM 4532 C C . LEU B 1 296 ? 0.082 28.391 18.984 1 94 296 LEU B C 1
ATOM 4534 O O . LEU B 1 296 ? -0.98 28.906 18.641 1 94 296 LEU B O 1
ATOM 4538 N N . TRP B 1 297 ? 0.28 27.125 19.031 1 93.06 297 TRP B N 1
ATOM 4539 C CA . TRP B 1 297 ? -0.762 26.172 18.656 1 93.06 297 TRP B CA 1
ATOM 4540 C C . TRP B 1 297 ? -1.968 26.281 19.578 1 93.06 297 TRP B C 1
ATOM 4542 O O . TRP B 1 297 ? -3.111 26.312 19.125 1 93.06 297 TRP B O 1
ATOM 4552 N N . ILE B 1 298 ? -1.731 26.359 20.844 1 94.12 298 ILE B N 1
ATOM 4553 C CA . ILE B 1 298 ? -2.797 26.484 21.828 1 94.12 298 ILE B CA 1
ATOM 4554 C C . ILE B 1 298 ? -3.543 27.797 21.609 1 94.12 298 ILE B C 1
ATOM 4556 O O . ILE B 1 298 ? -4.773 27.844 21.703 1 94.12 298 ILE B O 1
ATOM 4560 N N . ALA B 1 299 ? -2.846 28.828 21.375 1 94.94 299 ALA B N 1
ATOM 4561 C CA . ALA B 1 299 ? -3.457 30.141 21.156 1 94.94 299 ALA B CA 1
ATOM 4562 C C . ALA B 1 299 ? -4.336 30.125 19.906 1 94.94 299 ALA B C 1
ATOM 4564 O O . ALA B 1 299 ? -5.488 30.562 19.953 1 94.94 299 ALA B O 1
ATOM 4565 N N . VAL B 1 300 ? -3.818 29.656 18.859 1 93.5 300 VAL B N 1
ATOM 4566 C CA . VAL B 1 300 ? -4.547 29.641 17.594 1 93.5 300 VAL B CA 1
ATOM 4567 C C . VAL B 1 300 ? -5.758 28.719 17.703 1 93.5 300 VAL B C 1
ATOM 4569 O O . VAL B 1 300 ? -6.859 29.062 17.281 1 93.5 300 VAL B O 1
ATOM 4572 N N . ALA B 1 301 ? -5.539 27.531 18.219 1 94.62 301 ALA B N 1
ATOM 4573 C CA . ALA B 1 301 ? -6.621 26.562 18.391 1 94.62 301 ALA B CA 1
ATOM 4574 C C . ALA B 1 301 ? -7.688 27.094 19.344 1 94.62 301 ALA B C 1
ATOM 4576 O O . ALA B 1 301 ? -8.883 26.938 19.094 1 94.62 301 ALA B O 1
ATOM 4577 N N . GLY B 1 302 ? -7.227 27.656 20.406 1 95 302 GLY B N 1
ATOM 4578 C CA . GLY B 1 302 ? -8.148 28.172 21.406 1 95 302 GLY B CA 1
ATOM 4579 C C . GLY B 1 302 ? -8.969 29.344 20.891 1 95 302 GLY B C 1
ATOM 4580 O O . GLY B 1 302 ? -10.195 29.375 21.062 1 95 302 GLY B O 1
ATOM 4581 N N . VAL B 1 303 ? -8.344 30.281 20.297 1 93.94 303 VAL B N 1
ATOM 4582 C CA . VAL B 1 303 ? -9.008 31.484 19.812 1 93.94 303 VAL B CA 1
ATOM 4583 C C . VAL B 1 303 ? -9.961 31.125 18.672 1 93.94 303 VAL B C 1
ATOM 4585 O O . VAL B 1 303 ? -11.078 31.641 18.609 1 93.94 303 VAL B O 1
ATOM 4588 N N . SER B 1 304 ? -9.539 30.281 17.797 1 93.69 304 SER B N 1
ATOM 4589 C CA . SER B 1 304 ? -10.406 29.891 16.703 1 93.69 304 SER B CA 1
ATOM 4590 C C . SER B 1 304 ? -11.625 29.125 17.188 1 93.69 304 SER B C 1
ATOM 4592 O O . SER B 1 304 ? -12.734 29.328 16.703 1 93.69 304 SER B O 1
ATOM 4594 N N . LEU B 1 305 ? -11.391 28.234 18.141 1 94.25 305 LEU B N 1
ATOM 4595 C CA . LEU B 1 305 ? -12.508 27.484 18.719 1 94.25 305 LEU B CA 1
ATOM 4596 C C . LEU B 1 305 ? -13.508 28.438 19.375 1 94.25 305 LEU B C 1
ATOM 4598 O O . LEU B 1 305 ? -14.719 28.281 19.203 1 94.25 305 LEU B O 1
ATOM 4602 N N . TRP B 1 306 ? -12.992 29.359 20.109 1 93.06 306 TRP B N 1
ATOM 4603 C CA . TRP B 1 306 ? -13.836 30.344 20.766 1 93.06 306 TRP B CA 1
ATOM 4604 C C . TRP B 1 306 ? -14.602 31.188 19.75 1 93.06 306 TRP B C 1
ATOM 4606 O O . TRP B 1 306 ? -15.797 31.422 19.922 1 93.06 306 TRP B O 1
ATOM 4616 N N . ALA B 1 307 ? -13.945 31.625 18.734 1 91.94 307 ALA B N 1
ATOM 4617 C CA . ALA B 1 307 ? -14.562 32.438 17.688 1 91.94 307 ALA B CA 1
ATOM 4618 C C . ALA B 1 307 ? -15.664 31.672 16.969 1 91.94 307 ALA B C 1
ATOM 4620 O O . ALA B 1 307 ? -16.688 32.25 16.594 1 91.94 307 ALA B O 1
ATOM 4621 N N . ILE B 1 308 ? -15.477 30.422 16.781 1 91 308 ILE B N 1
ATOM 4622 C CA . ILE B 1 308 ? -16.453 29.578 16.109 1 91 308 ILE B CA 1
ATOM 4623 C C . ILE B 1 308 ? -17.656 29.359 17.016 1 91 308 ILE B C 1
ATOM 4625 O O . ILE B 1 308 ? -18.812 29.469 16.578 1 91 308 ILE B O 1
ATOM 4629 N N . HIS B 1 309 ? -17.391 29.094 18.281 1 88.81 309 HIS B N 1
ATOM 4630 C CA . HIS B 1 309 ? -18.469 28.875 19.25 1 88.81 309 HIS B CA 1
ATOM 4631 C C . HIS B 1 309 ? -19.281 30.141 19.453 1 88.81 309 HIS B C 1
ATOM 4633 O O . HIS B 1 309 ? -20.5 30.078 19.688 1 88.81 309 HIS B O 1
ATOM 4639 N N . ALA B 1 310 ? -18.641 31.234 19.359 1 89.5 310 ALA B N 1
ATOM 4640 C CA . ALA B 1 310 ? -19.297 32.531 19.547 1 89.5 310 ALA B CA 1
ATOM 4641 C C . ALA B 1 310 ? -20.047 32.938 18.281 1 89.5 310 ALA B C 1
ATOM 4643 O O . ALA B 1 310 ? -20.812 33.906 18.297 1 89.5 310 ALA B O 1
ATOM 4644 N N . GLY B 1 311 ? -19.812 32.25 17.203 1 85.5 311 GLY B N 1
ATOM 4645 C CA . GLY B 1 311 ? -20.5 32.562 15.969 1 85.5 311 GLY B CA 1
ATOM 4646 C C . GLY B 1 311 ? -19.812 33.625 15.141 1 85.5 311 GLY B C 1
ATOM 4647 O O . GLY B 1 311 ? -20.375 34.125 14.156 1 85.5 311 GLY B O 1
ATOM 4648 N N . TRP B 1 312 ? -18.641 34 15.562 1 83.81 312 TRP B N 1
ATOM 4649 C CA . TRP B 1 312 ? -17.906 35.031 14.828 1 83.81 312 TRP B CA 1
ATOM 4650 C C . TRP B 1 312 ? -17.359 34.469 13.516 1 83.81 312 TRP B C 1
ATOM 4652 O O . TRP B 1 312 ? -17.188 35.219 12.547 1 83.81 312 TRP B O 1
ATOM 4662 N N . ILE B 1 313 ? -17.062 33.219 13.562 1 79.38 313 ILE B N 1
ATOM 4663 C CA . ILE B 1 313 ? -16.609 32.5 12.375 1 79.38 313 ILE B CA 1
ATOM 4664 C C . ILE B 1 313 ? -17.656 31.469 11.984 1 79.38 313 ILE B C 1
ATOM 4666 O O . ILE B 1 313 ? -17.984 30.578 12.781 1 79.38 313 ILE B O 1
ATOM 4670 N N . ALA B 1 314 ? -18.406 31.688 10.961 1 76.25 314 ALA B N 1
ATOM 4671 C CA . ALA B 1 314 ? -19.438 30.766 10.531 1 76.25 314 ALA B CA 1
ATOM 4672 C C . ALA B 1 314 ? -19.5 30.672 9.008 1 76.25 314 ALA B C 1
ATOM 4674 O O . ALA B 1 314 ? -19.188 31.625 8.312 1 76.25 314 ALA B O 1
ATOM 4675 N N . LEU B 1 315 ? -19.594 29.391 8.656 1 73.62 315 LEU B N 1
ATOM 4676 C CA . LEU B 1 315 ? -19.844 29.172 7.23 1 73.62 315 LEU B CA 1
ATOM 4677 C C . LEU B 1 315 ? -21.328 29.094 6.934 1 73.62 315 LEU B C 1
ATOM 4679 O O . LEU B 1 315 ? -22.094 28.578 7.746 1 73.62 315 LEU B O 1
#

InterPro domains:
  IPR018383 Uncharacterised protein family UPF0324, prokaryote [PF03601] (26-291)
  IPR018383 Uncharacterised protein family UPF0324, prokaryote [PTHR30106] (18-307)

Radius of gyration: 28.05 Å; Cα contacts (8 Å, |Δi|>4): 1055; chains: 2; bounding box: 50×81×52 Å

Solvent-accessible surface area (backbone atoms only — not comparable to full-atom values): 29872 Å² total; per-residue (Å²): 107,70,66,55,49,49,51,44,44,50,52,54,48,50,44,35,48,18,12,39,63,81,49,54,35,61,54,22,24,49,52,12,32,54,45,11,57,73,46,79,68,83,51,60,69,60,44,53,54,42,31,55,53,34,41,46,52,14,51,24,26,35,18,26,62,34,56,41,70,56,38,52,52,31,27,60,58,30,43,60,54,35,51,53,49,28,53,50,35,38,53,50,21,46,51,42,15,59,74,57,66,37,56,68,69,41,23,47,35,38,16,45,10,56,37,37,31,13,59,63,37,29,61,62,41,31,63,44,67,64,56,52,72,64,46,48,49,29,30,43,38,42,46,50,55,53,34,61,50,40,39,59,48,46,54,54,50,34,60,75,68,64,50,50,44,60,55,39,8,48,41,36,26,68,42,40,25,33,63,61,43,25,37,40,34,12,57,72,71,30,70,58,6,21,46,33,9,42,30,26,31,50,44,33,44,55,50,50,46,63,52,45,51,53,48,18,61,76,62,70,37,90,57,80,86,75,78,72,61,47,58,58,46,18,52,51,28,10,48,45,46,60,51,43,36,78,78,41,60,78,45,47,61,54,30,49,49,37,18,50,47,9,53,22,32,32,17,29,27,34,19,43,55,19,35,67,44,28,59,67,46,58,63,58,33,48,70,50,60,40,48,36,50,51,52,45,44,49,50,47,37,49,51,48,46,51,34,40,74,70,57,76,51,73,132,110,69,64,55,50,50,50,44,44,51,53,51,48,51,44,36,48,19,11,40,64,80,47,54,35,62,55,21,23,50,51,12,31,52,47,11,56,72,43,78,70,82,51,59,70,60,43,54,53,42,31,54,51,35,41,45,53,14,50,23,26,36,18,26,62,34,57,42,70,55,36,52,53,31,27,59,58,28,42,59,56,36,51,52,47,29,53,49,34,38,54,50,20,46,51,42,14,60,75,58,68,39,55,68,68,41,21,48,34,38,15,44,10,55,37,37,32,13,59,62,37,30,62,62,40,30,63,44,68,64,55,52,70,64,45,48,50,30,30,44,38,40,46,51,55,53,35,61,49,41,39,59,47,47,54,53,50,35,59,75,68,62,49,51,44,59,55,40,7,49,41,36,26,68,42,39,24,36,63,60,44,25,36,39,35,12,57,74,70,28,70,58,5,22,45,32,10,43,29,25,29,50,43,33,43,56,50,49,46,62,51,46,50,53,49,17,61,76,63,70,36,88,58,81,84,74,78,72,61,48,56,58,48,19,53,50,28,12,48,45,46,60,51,44,36,77,78,41,59,78,45,46,59,54,30,50,49,38,18,49,47,9,53,23,33,34,16,28,26,34,20,43,54,19,36,67,45,28,58,68,46,58,64,59,32,47,70,51,59,41,48,38,49,50,52,43,43,52,49,47,37,48,52,48,47,50,34,39,75,70,55,76,51,73,132

pLDDT: mean 88.67, std 5.42, range [50.53, 95.81]